Protein 2GH0 (pdb70)

GO terms:
  GO:0005886 plasma membrane (C, IDA)
  GO:0016167 glial cell-derived neurotrophic factor receptor activity (F, IDA)
  GO:0035860 glial cell-derived neurotrophic factor receptor signaling pathway (P, IDA)
  GO:0005102 signaling receptor binding (F, TAS)
  GO:0019898 extrinsic component of membrane (C, TAS)
  GO:0007165 signal transduction (P, TAS)
  GO:0007399 nervous system development (P, TAS)
  GO:0007422 peripheral nervous system development (P, TAS)
  GO:0005886 plasma membrane (C, TAS)
  GO:0005515 protein binding (F, IPI)

InterPro domains:
  IPR003438 Glial cell line-derived neurotrophic factor receptor [PR01316] (101-121)
  IPR003438 Glial cell line-derived neurotrophic factor receptor [PR01316] (190-207)
  IPR003438 Glial cell line-derived neurotrophic factor receptor [PR01316] (227-239)
  IPR003438 Glial cell line-derived neurotrophic factor receptor [PR01316] (260-268)
  IPR003438 Glial cell line-derived neurotrophic factor receptor [PR01316] (288-305)
  IPR003438 Glial cell line-derived neurotrophic factor receptor [PR01316] (316-329)
  IPR003438 Glial cell line-derived neurotrophic factor receptor [PTHR10269] (35-352)
  IPR003505 Glial cell line-derived neurotrophic factor receptor, alpha 3 [PR01319] (9-21)
  IPR003505 Glial cell line-derived neurotrophic factor receptor, alpha 3 [PR01319] (41-51)
  IPR003505 Glial cell line-derived neurotrophic factor receptor, alpha 3 [PR01319] (145-167)
  IPR003505 Glial cell line-derived neurotrophic factor receptor, alpha 3 [PR01319] (207-214)
  IPR003505 Glial cell line-derived neurotrophic factor receptor, alpha 3 [PR01319] (348-360)
  IPR016017 GDNF/GAS1 [PF02351] (44-123)
  IPR016017 GDNF/GAS1 [PF02351] (162-239)
  IPR016017 GDNF/GAS1 [PF02351] (248-340)
  IPR016017 GDNF/GAS1 [SM00907] (44-125)
  IPR016017 GDNF/GAS1 [SM00907] (162-239)
  IPR016017 GDNF/GAS1 [SM00907] (248-340)
  IPR037193 GDNF receptor alpha [SSF110035] (246-347)

Foldseek 3Di:
DQAKWKDKDWAQPVVLPDPQAARHTWIAIWIGHDQVVQFDPQLVVVVVCVVVVNDDADPDDRDHSFFGKGAPDFAKTWDQGPVRHIDIDGRRHGDTIDRD/DAKWKDKDWDQPCVLPDPFAARDTWIAIWIAHFQPDPQDPVLVVVVVCVVVVVDDADPDDGDHSFFGKGADFFAKTWDQGPVRRIDIDGRRHGDTIDRD/DDAQLVVLVVVLCVDPFSVVLLVLLCVQLDDLDHPQLSNLVSLLVNLVRPDVLSVCSNQLADDDQPRLVSLVCNQCSSNCVRNPDPDAAQQVVLVVVLVVDPQSVVLVVQLCQFQAAPDPQQQTNPHLSSNVSSLSNNRSPSQHKGADGSRDRFIWGRHDNVVVPPCSVVRVVSGCSRGPRSNNVVSSVVSNVVSVVVVD/DFQLVVLVVVLCVDVVSVVLLVLLCVQLDDPPHDQLSSLVSLLVNLVPDDVVSVCSNQLADDDQPCLVSLVSNQCSSNCVRHPDPAAAQQVVLVVQQCVDVQSVVLVVQLCQFQAAPDLQQDTNHDLVSNVSSLSNNRSPSFHKGAPGSRDRQIFGRHDNPPVPVNNVVRVVSRCSRHVRSNNVVSSVVVNVVSVVVVD

Nearest PDB structures (foldseek):
  2gh0-assembly1_B  TM=9.978E-01  e=4.713E-30  Homo sapiens
  6q2s-assembly1_D  TM=9.880E-01  e=4.758E-28  Homo sapiens
  2v5e-assembly1_A-2  TM=9.492E-01  e=1.294E-15  Rattus norvegicus
  8os6-assembly1_Q  TM=9.308E-01  e=5.566E-16  Danio rerio
  6q2n-assembly1_D  TM=9.233E-01  e=2.750E-13  Homo sapiens

Radius of gyration: 42.85 Å; Cα contacts (8 Å, |Δi|>4): 1192; chains: 4; bounding box: 108×86×91 Å

B-factor: mean 37.49, std 6.82, range [20.0, 66.26]

Solvent-accessible surface area: 29081 Å² total; per-residue (Å²): 109,74,23,32,118,58,25,66,40,57,0,55,1,153,13,1,60,46,77,73,177,1,69,2,61,3,34,0,25,3,2,1,7,32,1,143,230,54,61,19,63,0,1,91,4,2,29,34,0,36,74,61,69,27,25,196,115,20,81,56,57,166,8,60,22,42,13,12,9,18,10,72,143,82,64,14,0,2,0,2,11,71,96,9,56,10,76,38,31,96,175,0,0,0,35,19,36,13,54,86,85,17,31,133,69,32,60,39,55,0,60,1,144,11,1,59,44,70,84,169,2,89,2,67,10,30,0,24,0,3,2,7,44,7,159,230,102,64,31,64,0,2,94,2,2,32,36,0,68,70,69,61,22,16,193,98,19,73,51,56,179,11,64,20,36,40,10,8,18,10,67,150,67,68,15,4,4,0,2,9,71,99,9,56,8,68,40,37,96,126,2,2,0,54,19,36,19,68,76,205,57,38,36,2,16,79,6,0,18,66,1,2,112,48,96,109,0,3,157,28,5,25,36,1,0,92,17,5,14,38,132,154,30,113,85,131,61,0,21,103,48,0,14,34,0,26,96,120,7,32,72,102,50,4,12,2,5,4,0,0,15,34,64,104,141,49,150,47,1,0,56,20,5,72,13,3,1,8,12,147,9,1,32,43,141,118,51,40,26,0,22,84,9,47,151,104,0,72,84,66,114,63,4,113,61,50,3,78,43,0,77,71,38,0,88,35,121,57,154,139,6,76,9,39,64,113,76,62,118,0,2,106,6,3,7,11,0,1,4,9,26,0,3,1,13,7,82,19,42,66,70,65,55,9,18,8,28,18,52,17,216,79,13,58,169,94,68,145,77,0,91,139,8,43,19,39,3,42,160,4,41,0,2,71,66,1,7,30,29,60,14,126,92,4,45,117,108,70,125,112,36,37,1,19,83,13,0,23,72,0,3,110,59,58,111,2,4,138,27,7,36,38,2,0,84,18,5,5,27,129,145,38,104,112,125,60,0,26,116,51,0,14,33,1,29,105,124,7,39,71,101,45,4,12,0,4,4,0,0,18,36,64,114,136,49,139,42,0,0,52,20,4,66,15,3,1,9,9,142,9,3,32,40,134,124,45,36,29,0,25,69,8,48,132,67,0,91,76,68,92,67,3,114,57,45,2,80,58,1,74,65,43,0,90,38,119,57,159,149,4,67,9,45,51,83,70,67,104,0,5,149,9,3,10,12,0,2,5,9,43,0,5,1,12,8,94,20,38,76,68,62,64,8,32,16,29,20,43,12,206,85,13,55,165,96,70,144,65,0,88,141,12,58,16,43,6,64,153,2,46,0,1,81,56,1,5,35,22,49,11,118,94,5,44,118,113,78,125

Organism: Homo sapiens (NCBI:txid9606)

Structure (mmCIF, N/CA/C/O backbone):
data_2GH0
#
_entry.id   2GH0
#
_cell.length_a   73.678
_cell.length_b   41.460
_cell.length_c   119.863
_cell.angle_alpha   90.00
_cell.angle_beta   103.56
_cell.angle_gamma   90.00
#
_symmetry.space_group_name_H-M   'P 1 21 1'
#
loop_
_entity.id
_entity.type
_entity.pdbx_description
1 polymer artemin
2 polymer 'GDNF family receptor alpha-3'
3 branched alpha-D-mannopyranose-(1-3)-[alpha-D-mannopyranose-(1-6)]beta-D-mannopyranose-(1-4)-2-acetamido-2-deoxy-beta-D-glucopyranose-(1-4)-2-acetamido-2-deoxy-beta-D-glucopyranose
4 non-polymer 2-acetamido-2-deoxy-beta-D-glucopyranose
5 water water
#
loop_
_atom_site.group_PDB
_atom_site.id
_atom_site.type_symbol
_atom_site.label_atom_id
_atom_site.label_alt_id
_atom_site.label_comp_id
_atom_site.label_asym_id
_atom_site.label_entity_id
_atom_site.label_seq_id
_atom_site.pdbx_PDB_ins_code
_atom_site.Cartn_x
_atom_site.Cartn_y
_atom_site.Cartn_z
_atom_site.occupancy
_atom_site.B_iso_or_equiv
_atom_site.auth_seq_id
_atom_site.auth_comp_id
_atom_site.auth_asym_id
_atom_site.auth_atom_id
_atom_site.pdbx_PDB_model_num
ATOM 1 N N . ASP A 1 1 ? 17.446 -17.750 -40.965 1.00 45.94 120 ASP C N 1
ATOM 2 C CA . ASP A 1 1 ? 17.110 -17.928 -39.512 1.00 45.71 120 ASP C CA 1
ATOM 3 C C . ASP A 1 1 ? 15.965 -17.003 -39.118 1.00 44.71 120 ASP C C 1
ATOM 4 O O . ASP A 1 1 ? 16.166 -15.798 -38.930 1.00 44.35 120 ASP C O 1
ATOM 9 N N . PRO A 1 2 ? 14.755 -17.560 -39.009 1.00 44.03 121 PRO C N 1
ATOM 10 C CA . PRO A 1 2 ? 13.552 -16.838 -38.601 1.00 42.63 121 PRO C CA 1
ATOM 11 C C . PRO A 1 2 ? 13.450 -16.539 -37.086 1.00 41.56 121 PRO C C 1
ATOM 12 O O . PRO A 1 2 ? 12.493 -15.892 -36.662 1.00 40.95 121 PRO C O 1
ATOM 16 N N . GLY A 1 3 ? 14.391 -17.053 -36.290 1.00 40.06 122 GLY C N 1
ATOM 17 C CA . GLY A 1 3 ? 14.434 -16.767 -34.859 1.00 38.07 122 GLY C CA 1
ATOM 18 C C . GLY A 1 3 ? 14.932 -15.358 -34.608 1.00 37.07 122 GLY C C 1
ATOM 19 O O . GLY A 1 3 ? 15.732 -14.818 -35.390 1.00 35.84 122 GLY C O 1
ATOM 20 N N . CYS A 1 4 ? 14.482 -14.765 -33.508 1.00 35.97 123 CYS C N 1
ATOM 21 C CA . CYS A 1 4 ? 14.850 -13.384 -33.179 1.00 34.72 123 CYS C CA 1
ATOM 22 C C . CYS A 1 4 ? 16.342 -13.167 -33.296 1.00 34.11 123 CYS C C 1
ATOM 23 O O . CYS A 1 4 ? 17.130 -13.893 -32.698 1.00 32.97 123 CYS C O 1
ATOM 26 N N . ARG A 1 5 ? 16.743 -12.210 -34.131 1.00 34.12 124 ARG C N 1
ATOM 27 C CA . ARG A 1 5 ? 18.159 -11.845 -34.260 1.00 34.78 124 ARG C CA 1
ATOM 28 C C . ARG A 1 5 ? 18.326 -10.463 -34.893 1.00 33.55 124 ARG C C 1
ATOM 29 O O . ARG A 1 5 ? 17.364 -9.849 -35.404 1.00 31.62 124 ARG C O 1
ATOM 37 N N . LEU A 1 6 ? 19.559 -9.977 -34.799 1.00 32.74 125 LEU C N 1
ATOM 38 C CA . LEU A 1 6 ? 19.985 -8.733 -35.398 1.00 32.64 125 LEU C CA 1
ATOM 39 C C . LEU A 1 6 ? 20.128 -8.880 -36.901 1.00 33.02 125 LEU C C 1
ATOM 40 O O . LEU A 1 6 ? 20.835 -9.803 -37.399 1.00 33.04 125 LEU C O 1
ATOM 45 N N . ARG A 1 7 ? 19.484 -7.954 -37.622 1.00 32.07 126 ARG C N 1
ATOM 46 C CA . ARG A 1 7 ? 19.485 -7.943 -39.073 1.00 30.96 126 ARG C CA 1
ATOM 47 C C . ARG A 1 7 ? 20.074 -6.611 -39.496 1.00 32.03 126 ARG C C 1
ATOM 48 O O . ARG A 1 7 ? 20.010 -5.629 -38.725 1.00 31.05 126 ARG C O 1
ATOM 56 N N . SER A 1 8 ? 20.634 -6.583 -40.712 1.00 32.69 127 SER C N 1
ATOM 57 C CA . SER A 1 8 ? 21.338 -5.412 -41.223 1.00 34.52 127 SER C CA 1
ATOM 58 C C . SER A 1 8 ? 20.907 -5.167 -42.654 1.00 34.16 127 SER C C 1
ATOM 59 O O . SER A 1 8 ? 20.762 -6.104 -43.423 1.00 34.62 127 SER C O 1
ATOM 62 N N . GLN A 1 9 ? 20.640 -3.909 -42.980 1.00 33.71 128 GLN C N 1
ATOM 63 C CA . GLN A 1 9 ? 20.347 -3.504 -44.348 1.00 34.62 128 GLN C CA 1
ATOM 64 C C . GLN A 1 9 ? 20.898 -2.116 -44.655 1.00 33.67 128 GLN C C 1
ATOM 65 O O . GLN A 1 9 ? 20.872 -1.248 -43.836 1.00 33.92 128 GLN C O 1
ATOM 71 N N . LEU A 1 10 ? 21.388 -1.951 -45.866 1.00 33.91 129 LEU C N 1
ATOM 72 C CA . LEU A 1 10 ? 21.877 -0.662 -46.377 1.00 33.94 129 LEU C CA 1
ATOM 73 C C . LEU A 1 10 ? 20.639 0.088 -46.883 1.00 34.25 129 LEU C C 1
ATOM 74 O O . LEU A 1 10 ? 19.904 -0.423 -47.757 1.00 33.25 129 LEU C O 1
ATOM 79 N N . VAL A 1 11 ? 20.393 1.263 -46.326 1.00 32.92 130 VAL C N 1
ATOM 80 C CA . VAL A 1 11 ? 19.198 2.044 -46.673 1.00 33.63 130 VAL C CA 1
ATOM 81 C C . VAL A 1 11 ? 19.566 3.518 -46.971 1.00 33.90 130 VAL C C 1
ATOM 82 O O . VAL A 1 11 ? 20.568 4.020 -46.436 1.00 34.12 130 VAL C O 1
ATOM 86 N N . PRO A 1 12 ? 18.759 4.203 -47.795 1.00 33.90 131 PRO C N 1
ATOM 87 C CA . PRO A 1 12 ? 18.965 5.620 -48.048 1.00 33.86 131 PRO C CA 1
ATOM 88 C C . PRO A 1 12 ? 18.726 6.381 -46.748 1.00 33.85 131 PRO C C 1
ATOM 89 O O . PRO A 1 12 ? 17.730 6.112 -46.071 1.00 32.72 131 PRO C O 1
ATOM 93 N N . VAL A 1 13 ? 19.625 7.298 -46.374 1.00 33.03 132 VAL C N 1
ATOM 94 C CA . VAL A 1 13 ? 19.383 8.184 -45.204 1.00 32.17 132 VAL C CA 1
ATOM 95 C C . VAL A 1 13 ? 18.016 8.884 -45.361 1.00 32.57 132 VAL C C 1
ATOM 96 O O . VAL A 1 13 ? 17.303 9.127 -44.371 1.00 31.43 132 VAL C O 1
ATOM 100 N N . ARG A 1 14 ? 17.644 9.172 -46.610 1.00 33.66 133 ARG C N 1
ATOM 101 C CA . ARG A 1 14 ? 16.366 9.802 -46.947 1.00 35.73 133 ARG C CA 1
ATOM 102 C C . ARG A 1 14 ? 15.116 9.015 -46.519 1.00 35.40 133 ARG C C 1
ATOM 103 O O . ARG A 1 14 ? 14.030 9.584 -46.477 1.00 36.11 133 ARG C O 1
ATOM 111 N N . ALA A 1 15 ? 15.254 7.730 -46.202 1.00 34.84 134 ALA C N 1
ATOM 112 C CA . ALA A 1 15 ? 14.077 6.928 -45.893 1.00 34.12 134 ALA C CA 1
ATOM 113 C C . ALA A 1 15 ? 13.940 6.806 -44.385 1.00 34.44 134 ALA C C 1
ATOM 114 O O . ALA A 1 15 ? 12.996 6.209 -43.895 1.00 34.44 134 ALA C O 1
ATOM 116 N N . LEU A 1 16 ? 14.908 7.360 -43.646 1.00 34.89 135 LEU C N 1
ATOM 117 C CA . LEU A 1 16 ? 14.930 7.235 -42.168 1.00 35.08 135 LEU C CA 1
ATOM 118 C C . LEU A 1 16 ? 14.018 8.220 -41.429 1.00 36.32 135 LEU C C 1
ATOM 119 O O . LEU A 1 16 ? 13.883 8.131 -40.214 1.00 36.29 135 LEU C O 1
ATOM 124 N N . GLY A 1 17 ? 13.418 9.157 -42.166 1.00 37.10 136 GLY C N 1
ATOM 125 C CA . GLY A 1 17 ? 12.526 10.176 -41.607 1.00 39.01 136 GLY C CA 1
ATOM 126 C C . GLY A 1 17 ? 13.158 11.154 -40.635 1.00 39.90 136 GLY C C 1
ATOM 127 O O . GLY A 1 17 ? 12.536 11.554 -39.647 1.00 40.11 136 GLY C O 1
ATOM 128 N N . LEU A 1 18 ? 14.384 11.566 -40.936 1.00 41.24 137 LEU C N 1
ATOM 129 C CA . LEU A 1 18 ? 15.186 12.382 -40.021 1.00 42.37 137 LEU C CA 1
ATOM 130 C C . LEU A 1 18 ? 15.102 13.889 -40.198 1.00 42.71 137 LEU C C 1
ATOM 131 O O . LEU A 1 18 ? 15.595 14.634 -39.344 1.00 44.52 137 LEU C O 1
ATOM 136 N N . GLY A 1 19 ? 14.559 14.383 -41.295 1.00 42.17 138 GLY C N 1
ATOM 137 C CA . GLY A 1 19 ? 14.671 15.854 -41.485 1.00 42.70 138 GLY C CA 1
ATOM 138 C C . GLY A 1 19 ? 16.038 16.440 -41.869 1.00 41.76 138 GLY C C 1
ATOM 139 O O . GLY A 1 19 ? 16.067 17.485 -42.542 1.00 42.75 138 GLY C O 1
ATOM 140 N N . HIS A 1 20 ? 17.165 15.835 -41.443 1.00 40.77 139 HIS C N 1
ATOM 141 C CA . HIS A 1 20 ? 18.463 16.091 -42.141 1.00 39.89 139 HIS C CA 1
ATOM 142 C C . HIS A 1 20 ? 18.333 15.432 -43.497 1.00 38.28 139 HIS C C 1
ATOM 143 O O . HIS A 1 20 ? 17.854 14.297 -43.605 1.00 39.18 139 HIS C O 1
ATOM 150 N N . ARG A 1 21 ? 18.755 16.150 -44.519 1.00 35.78 140 ARG C N 1
ATOM 151 C CA . ARG A 1 21 ? 18.748 15.666 -45.880 1.00 33.63 140 ARG C CA 1
ATOM 152 C C . ARG A 1 21 ? 20.168 15.192 -46.190 1.00 31.53 140 ARG C C 1
ATOM 153 O O . ARG A 1 21 ? 21.128 15.901 -45.903 1.00 29.28 140 ARG C O 1
ATOM 161 N N . SER A 1 22 ? 20.267 13.999 -46.775 1.00 29.97 141 SER C N 1
ATOM 162 C CA . SER A 1 22 ? 21.546 13.407 -47.161 1.00 29.98 141 SER C CA 1
ATOM 163 C C . SER A 1 22 ? 21.390 12.583 -48.433 1.00 29.63 141 SER C C 1
ATOM 164 O O . SER A 1 22 ? 20.301 12.079 -48.708 1.00 30.09 141 SER C O 1
ATOM 167 N N . ASP A 1 23 ? 22.457 12.465 -49.214 1.00 29.22 142 ASP C N 1
ATOM 168 C CA . ASP A 1 23 ? 22.443 11.598 -50.393 1.00 30.08 142 ASP C CA 1
ATOM 169 C C . ASP A 1 23 ? 23.075 10.242 -50.086 1.00 30.59 142 ASP C C 1
ATOM 170 O O . ASP A 1 23 ? 23.079 9.339 -50.948 1.00 30.03 142 ASP C O 1
ATOM 175 N N . GLU A 1 24 ? 23.543 10.076 -48.847 1.00 29.03 143 GLU C N 1
ATOM 176 C CA . GLU A 1 24 ? 24.209 8.845 -48.442 1.00 29.26 143 GLU C CA 1
ATOM 177 C C . GLU A 1 24 ? 23.286 7.649 -48.152 1.00 29.47 143 GLU C C 1
ATOM 178 O O . GLU A 1 24 ? 22.058 7.801 -47.932 1.00 29.05 143 GLU C O 1
ATOM 184 N N . LEU A 1 25 ? 23.897 6.461 -48.161 1.00 28.85 144 LEU C N 1
ATOM 185 C CA . LEU A 1 25 ? 23.267 5.243 -47.660 1.00 29.23 144 LEU C CA 1
ATOM 186 C C . LEU A 1 25 ? 23.957 4.900 -46.394 1.00 29.72 144 LEU C C 1
ATOM 187 O O . LEU A 1 25 ? 25.158 5.235 -46.242 1.00 29.11 144 LEU C O 1
ATOM 192 N N . VAL A 1 26 ? 23.209 4.318 -45.448 1.00 28.46 145 VAL C N 1
ATOM 193 C CA . VAL A 1 26 ? 23.799 3.886 -44.178 1.00 30.66 145 VAL C CA 1
ATOM 194 C C . VAL A 1 26 ? 23.401 2.461 -43.916 1.00 31.31 145 VAL C C 1
ATOM 195 O O . VAL A 1 26 ? 22.341 2.056 -44.364 1.00 32.89 145 VAL C O 1
ATOM 199 N N . ARG A 1 27 ? 24.216 1.731 -43.160 1.00 32.58 146 ARG C N 1
ATOM 200 C CA . ARG A 1 27 ? 23.781 0.427 -42.672 1.00 34.08 146 ARG C CA 1
ATOM 201 C C . ARG A 1 27 ? 22.839 0.699 -41.505 1.00 34.00 146 ARG C C 1
ATOM 202 O O . ARG A 1 27 ? 23.198 1.417 -40.579 1.00 34.53 146 ARG C O 1
ATOM 210 N N . PHE A 1 28 ? 21.628 0.174 -41.576 1.00 33.10 147 PHE C N 1
ATOM 211 C CA . PHE A 1 28 ? 20.702 0.290 -40.462 1.00 33.21 147 PHE C CA 1
ATOM 212 C C . PHE A 1 28 ? 20.436 -1.172 -39.978 1.00 33.21 147 PHE C C 1
ATOM 213 O O . PHE A 1 28 ? 20.188 -2.022 -40.794 1.00 32.38 147 PHE C O 1
ATOM 221 N N . ARG A 1 29 ? 20.509 -1.402 -38.664 1.00 32.69 148 ARG C N 1
ATOM 222 C CA . ARG A 1 29 ? 20.365 -2.703 -38.049 1.00 33.59 148 ARG C CA 1
ATOM 223 C C . ARG A 1 29 ? 19.133 -2.651 -37.119 1.00 33.53 148 ARG C C 1
ATOM 224 O O 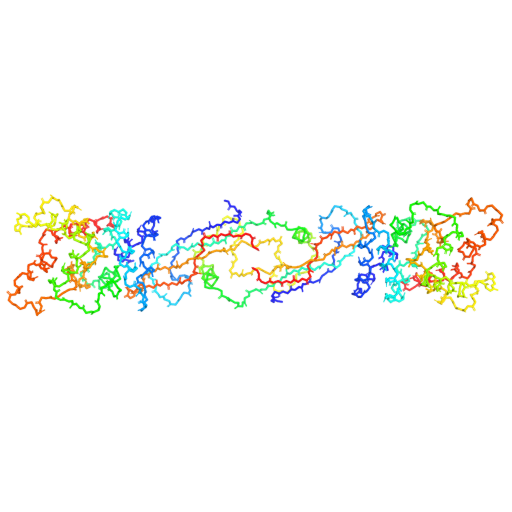. ARG A 1 29 ? 18.857 -1.632 -36.499 1.00 35.11 148 ARG C O 1
ATOM 232 N N . PHE A 1 30 ? 18.403 -3.754 -37.076 1.00 33.49 149 PHE C N 1
ATOM 233 C CA . PHE A 1 30 ? 17.117 -3.831 -36.371 1.00 33.06 149 PHE C CA 1
ATOM 234 C C . PHE A 1 30 ? 16.938 -5.286 -35.920 1.00 32.02 149 PHE C C 1
ATOM 235 O O . PHE A 1 30 ? 17.697 -6.143 -36.334 1.00 32.77 149 PHE C O 1
ATOM 243 N N . CYS A 1 31 ? 15.940 -5.553 -35.077 1.00 31.61 150 CYS C N 1
ATOM 244 C CA . CYS A 1 31 ? 15.726 -6.868 -34.530 1.00 31.89 150 CYS C CA 1
ATOM 245 C C . CYS A 1 31 ? 14.440 -7.413 -35.118 1.00 30.97 150 CYS C C 1
ATOM 246 O O . CYS A 1 31 ? 13.442 -6.672 -35.196 1.00 30.86 150 CYS C O 1
ATOM 249 N N . SER A 1 32 ? 14.442 -8.691 -35.497 1.00 31.27 151 SER C N 1
ATOM 250 C CA . SER A 1 32 ? 13.196 -9.348 -35.904 1.00 31.46 151 SER C CA 1
ATOM 251 C C . SER A 1 32 ? 13.263 -10.886 -35.878 1.00 32.13 151 SER C C 1
ATOM 252 O O . SER A 1 32 ? 14.339 -11.494 -36.041 1.00 31.83 151 SER C O 1
ATOM 255 N N . GLY A 1 33 ? 12.117 -11.505 -35.658 1.00 31.87 152 GLY C N 1
ATOM 256 C CA . GLY A 1 33 ? 1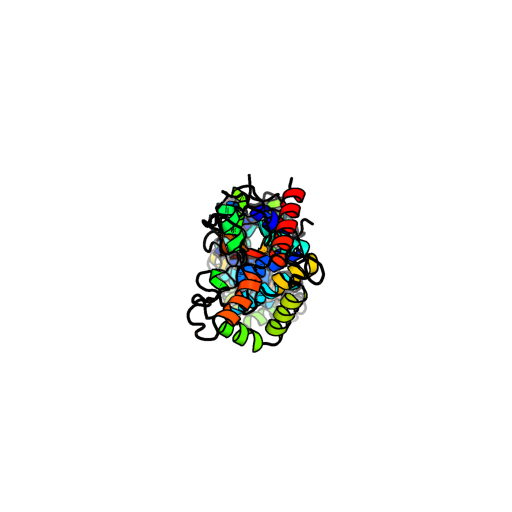2.085 -12.927 -35.688 1.00 30.50 152 GLY C CA 1
ATOM 257 C C . GLY A 1 33 ? 11.315 -13.473 -34.517 1.00 30.98 152 GLY C C 1
ATOM 258 O O . GLY A 1 33 ? 10.890 -12.735 -33.623 1.00 31.18 152 GLY C O 1
ATOM 259 N N . SER A 1 34 ? 11.145 -14.803 -34.549 1.00 30.09 153 SER C N 1
ATOM 260 C CA . SER A 1 34 ? 10.356 -15.573 -33.591 1.00 31.36 153 SER C CA 1
ATOM 261 C C . SER A 1 34 ? 11.001 -15.685 -32.197 1.00 30.84 153 SER C C 1
ATOM 262 O O . SER A 1 34 ? 12.235 -15.777 -32.098 1.00 29.85 153 SER C O 1
ATOM 265 N N . CYS A 1 35 ? 10.157 -15.630 -31.153 1.00 30.22 154 CYS C N 1
ATOM 266 C CA . CYS A 1 35 ? 10.517 -15.810 -29.745 1.00 32.27 154 CYS C CA 1
ATOM 267 C C . CYS A 1 35 ? 9.734 -16.946 -29.082 1.00 32.65 154 CYS C C 1
ATOM 268 O O . CYS A 1 35 ? 9.380 -16.893 -27.890 1.00 31.23 154 CYS C O 1
ATOM 271 N N . ARG A 1 36 ? 9.434 -17.984 -29.851 1.00 34.67 155 ARG C N 1
ATOM 272 C CA . ARG A 1 36 ? 8.490 -18.990 -29.370 1.00 37.26 155 ARG C CA 1
ATOM 273 C C . ARG A 1 36 ? 9.179 -19.841 -28.303 1.00 36.67 155 ARG C C 1
ATOM 274 O O . ARG A 1 36 ? 8.531 -20.431 -27.471 1.00 37.49 155 ARG C O 1
ATOM 282 N N . ARG A 1 37 ? 10.513 -19.864 -28.315 1.00 37.50 156 ARG C N 1
ATOM 283 C CA . ARG A 1 37 ? 11.289 -20.544 -27.268 1.00 38.29 156 ARG C CA 1
ATOM 284 C C . ARG A 1 37 ? 11.018 -19.962 -25.879 1.00 37.04 156 ARG C C 1
ATOM 285 O O . ARG A 1 37 ? 10.951 -20.683 -24.891 1.00 37.49 156 ARG C O 1
ATOM 293 N N . ALA A 1 38 ? 10.811 -18.654 -25.821 1.00 36.49 157 ALA C N 1
ATOM 294 C CA . ALA A 1 38 ? 10.700 -17.942 -24.544 1.00 35.51 157 ALA C CA 1
ATOM 295 C C . ALA A 1 38 ? 9.249 -17.791 -24.121 1.00 34.18 157 ALA C C 1
ATOM 296 O O . ALA A 1 38 ? 8.951 -17.008 -23.225 1.00 33.20 157 ALA C O 1
ATOM 298 N N . ARG A 1 39 ? 8.340 -18.537 -24.742 1.00 32.63 158 ARG C N 1
ATOM 299 C CA . ARG A 1 39 ? 6.924 -18.506 -24.283 1.00 33.14 158 ARG C CA 1
ATOM 300 C C . ARG A 1 39 ? 6.680 -19.047 -22.897 1.00 32.50 158 ARG C C 1
ATOM 301 O O . ARG A 1 39 ? 7.178 -20.114 -22.545 1.00 32.77 158 ARG C O 1
ATOM 309 N N . SER A 1 40 ? 5.880 -18.298 -22.135 1.00 32.49 159 SER C N 1
ATOM 310 C CA . SER A 1 40 ? 5.388 -18.727 -20.823 1.00 33.14 159 SER C CA 1
ATOM 311 C C . SER A 1 40 ? 4.151 -19.646 -20.911 1.00 32.43 159 SER C C 1
ATOM 312 O O . SER A 1 40 ? 3.508 -19.780 -21.989 1.00 31.92 159 SER C O 1
ATOM 315 N N . PRO A 1 41 ? 3.783 -20.305 -19.779 1.00 32.80 160 PRO C N 1
ATOM 316 C CA . PRO A 1 41 ? 2.452 -20.946 -19.709 1.00 32.27 160 PRO C CA 1
ATOM 317 C C . PRO A 1 41 ? 1.303 -20.005 -20.130 1.00 31.45 160 PRO C C 1
ATOM 318 O O . PRO A 1 41 ? 0.451 -20.418 -20.903 1.00 32.36 160 PRO C O 1
ATOM 322 N N . HIS A 1 42 ? 1.340 -18.726 -19.751 1.00 31.16 161 HIS C N 1
ATOM 323 C CA . HIS A 1 42 ? 0.305 -17.769 -20.235 1.00 30.40 161 HIS C CA 1
ATOM 324 C C . HIS A 1 42 ? 0.300 -17.652 -21.764 1.00 30.51 161 HIS C C 1
ATOM 325 O O . HIS A 1 42 ? -0.750 -17.675 -22.438 1.00 28.77 161 HIS C O 1
ATOM 332 N N . ASP A 1 43 ? 1.496 -17.479 -22.316 1.00 30.06 162 ASP C N 1
ATOM 333 C CA . ASP A 1 43 ? 1.716 -17.356 -23.756 1.00 29.54 162 ASP C CA 1
ATOM 334 C C . ASP A 1 43 ? 1.204 -18.566 -24.511 1.00 30.06 162 ASP C C 1
ATOM 335 O O . ASP A 1 43 ? 0.544 -18.441 -25.572 1.00 28.49 162 ASP C O 1
ATOM 340 N N . LEU A 1 44 ? 1.553 -19.740 -24.007 1.00 28.85 163 LEU C N 1
ATOM 341 C CA . LEU A 1 44 ? 1.117 -20.987 -24.633 1.00 28.89 163 LEU C CA 1
ATOM 342 C C . LEU A 1 44 ? -0.414 -21.114 -24.646 1.00 29.58 163 LEU C C 1
ATOM 343 O O . LEU A 1 44 ? -0.995 -21.571 -25.637 1.00 28.78 163 LEU C O 1
ATOM 348 N N . SER A 1 45 ? -1.076 -20.723 -23.561 1.00 29.01 164 SER C N 1
ATOM 349 C CA . SER A 1 45 ? -2.545 -20.813 -23.501 1.00 30.40 164 SER C CA 1
ATOM 350 C C . SER A 1 45 ? -3.146 -19.733 -24.385 1.00 30.32 164 SER C C 1
ATOM 351 O O . SER A 1 45 ? -4.157 -19.932 -24.999 1.00 29.66 164 SER C O 1
ATOM 354 N N . LEU A 1 46 ? -2.511 -18.557 -24.430 1.00 29.35 165 LEU C N 1
ATOM 355 C CA . LEU A 1 46 ? -2.992 -17.500 -25.308 1.00 29.98 165 LEU C CA 1
ATOM 356 C C . LEU A 1 46 ? -2.831 -17.908 -26.786 1.00 29.71 165 LEU C C 1
ATOM 357 O O . LEU A 1 46 ? -3.792 -17.791 -27.562 1.00 30.09 165 LEU C O 1
ATOM 362 N N . ALA A 1 47 ? -1.676 -18.464 -27.177 1.00 28.91 166 ALA C N 1
ATOM 363 C CA . ALA A 1 47 ? -1.528 -19.070 -28.527 1.00 28.33 166 ALA C CA 1
ATOM 364 C C . ALA A 1 47 ? -2.601 -20.140 -28.828 1.00 28.88 166 ALA C C 1
ATOM 365 O O . ALA A 1 47 ? -3.166 -20.209 -29.957 1.00 27.31 166 ALA C O 1
ATOM 367 N N . SER A 1 48 ? -2.876 -20.994 -27.855 1.00 27.76 167 SER C N 1
ATOM 368 C CA . SER A 1 48 ? -3.965 -22.014 -28.049 1.00 28.00 167 SER C CA 1
ATOM 369 C C . SER A 1 48 ? -5.338 -21.382 -28.298 1.00 27.14 167 SER C C 1
ATOM 370 O O . SER A 1 48 ? -6.122 -21.818 -29.220 1.00 27.28 167 SER C O 1
ATOM 373 N N . LEU A 1 49 ? -5.680 -20.376 -27.501 1.00 25.78 168 LEU C N 1
ATOM 374 C CA . LEU A 1 49 ? -6.975 -19.695 -27.641 1.00 27.29 168 LEU C CA 1
ATOM 375 C C . LEU A 1 49 ? -7.152 -19.032 -29.006 1.00 26.68 168 LEU C C 1
ATOM 376 O O . LEU A 1 49 ? -8.218 -19.137 -29.625 1.00 28.16 168 LEU C O 1
ATOM 381 N N . LEU A 1 50 ? -6.110 -18.373 -29.457 1.00 27.87 169 LEU C N 1
ATOM 382 C CA . LEU A 1 50 ? -6.058 -17.766 -30.801 1.00 28.69 169 LEU C CA 1
ATOM 383 C C . LEU A 1 50 ? -6.126 -18.782 -31.894 1.00 28.84 169 LEU C C 1
ATOM 384 O O . LEU A 1 50 ? -6.931 -18.662 -32.856 1.00 29.99 169 LEU C O 1
ATOM 389 N N . GLY A 1 51 ? -5.352 -19.855 -31.747 1.00 29.69 170 GLY C N 1
ATOM 390 C CA . GLY A 1 51 ? -5.407 -20.947 -32.753 1.00 28.60 170 GLY C CA 1
ATOM 391 C C . GLY A 1 51 ? -6.775 -21.586 -32.816 1.00 29.67 170 GLY C C 1
ATOM 392 O O . GLY A 1 51 ? -7.254 -22.060 -33.901 1.00 26.65 170 GLY C O 1
ATOM 393 N N . ALA A 1 52 ? -7.409 -21.641 -31.648 1.00 28.89 171 ALA C N 1
ATOM 394 C CA . ALA A 1 52 ? -8.750 -22.211 -31.512 1.00 30.23 171 ALA C CA 1
ATOM 395 C C . ALA A 1 52 ? -9.968 -21.303 -31.928 1.00 28.94 171 ALA C C 1
ATOM 396 O O . ALA A 1 52 ? -11.128 -21.763 -31.756 1.00 30.59 171 ALA C O 1
ATOM 398 N N . GLY A 1 53 ? -9.748 -20.028 -32.331 1.00 30.24 172 GLY C N 1
ATOM 399 C CA . GLY A 1 53 ? -10.868 -19.136 -32.666 1.00 27.61 172 GLY C CA 1
ATOM 400 C C . GLY A 1 53 ? -11.622 -18.647 -31.419 1.00 28.71 172 GLY C C 1
ATOM 401 O O . GLY A 1 53 ? -12.735 -18.143 -31.566 1.00 25.45 172 GLY C O 1
ATOM 402 N N . ALA A 1 54 ? -11.019 -18.782 -30.189 1.00 26.82 173 ALA C N 1
ATOM 403 C CA . ALA A 1 54 ? -11.798 -18.659 -28.939 1.00 28.99 173 ALA C CA 1
ATOM 404 C C . ALA A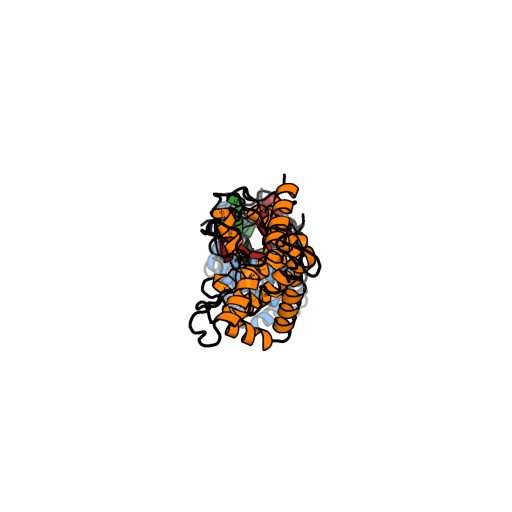 1 54 ? -12.042 -17.226 -28.463 1.00 29.26 173 ALA C C 1
ATOM 405 O O . ALA A 1 54 ? -12.900 -16.966 -27.607 1.00 29.61 173 ALA C O 1
ATOM 407 N N . LEU A 1 55 ? -11.247 -16.296 -28.963 1.00 29.65 174 LEU C N 1
ATOM 408 C CA . LEU A 1 55 ? -11.287 -14.913 -28.470 1.00 30.35 174 LEU C CA 1
ATOM 409 C C . LEU A 1 55 ? -11.931 -13.964 -29.478 1.00 30.89 174 LEU C C 1
ATOM 410 O O . LEU A 1 55 ? -11.589 -13.984 -30.660 1.00 30.41 174 LEU C O 1
ATOM 415 N N . ARG A 1 56 ? -12.864 -13.150 -28.997 1.00 31.18 175 ARG C N 1
ATOM 416 C CA . ARG A 1 56 ? -13.356 -11.991 -29.730 1.00 33.69 175 ARG C CA 1
ATOM 417 C C . ARG A 1 56 ? -12.182 -11.011 -29.894 1.00 33.27 175 ARG C C 1
ATOM 418 O O . ARG A 1 56 ? -11.409 -10.820 -28.955 1.00 32.89 175 ARG C O 1
ATOM 426 N N . PRO A 1 57 ? -12.042 -10.392 -31.073 1.00 33.48 176 PRO C N 1
ATOM 427 C CA . PRO A 1 57 ? -10.960 -9.445 -31.243 1.00 34.43 176 PRO C CA 1
ATOM 428 C C . PRO A 1 57 ? -11.120 -8.211 -30.349 1.00 34.67 176 PRO C C 1
ATOM 429 O O . PRO A 1 57 ? -12.175 -7.584 -30.369 1.00 33.21 176 PRO C O 1
ATOM 433 N N . PRO A 1 58 ? -10.073 -7.852 -29.573 1.00 35.25 177 PRO C N 1
ATOM 434 C CA . PRO A 1 58 ? -10.246 -6.637 -28.779 1.00 35.97 177 PRO C CA 1
ATOM 435 C C . PRO A 1 58 ? -9.991 -5.420 -29.686 1.00 36.89 177 PRO C C 1
ATOM 436 O O . PRO A 1 58 ? -9.418 -5.585 -30.768 1.00 36.77 177 PRO C O 1
ATOM 440 N N . PRO A 1 59 ? -10.397 -4.199 -29.260 1.00 37.43 178 PRO C N 1
ATOM 441 C CA . PRO A 1 59 ? -10.126 -3.068 -30.154 1.00 37.47 178 PRO C CA 1
ATOM 442 C C . PRO A 1 59 ? -8.640 -2.816 -30.196 1.00 37.47 178 PRO C C 1
ATOM 443 O O . PRO A 1 59 ? -7.924 -3.166 -29.237 1.00 37.15 178 PRO C O 1
ATOM 447 N N . GLY A 1 60 ? -8.173 -2.248 -31.301 1.00 37.88 179 GLY C N 1
ATOM 448 C CA . GLY A 1 60 ? -6.752 -2.052 -31.502 1.00 38.83 179 GLY C CA 1
ATOM 449 C C . GLY A 1 60 ? -6.099 -3.324 -32.002 1.00 39.85 179 GLY C C 1
ATOM 450 O O . GLY A 1 60 ? -6.750 -4.206 -32.585 1.00 39.71 179 GLY C O 1
ATOM 451 N N . SER A 1 61 ? -4.799 -3.412 -31.757 1.00 41.28 180 SER C N 1
ATOM 452 C CA . SER A 1 61 ? -3.951 -4.466 -32.310 1.00 41.48 180 SER C CA 1
ATOM 453 C C . SER A 1 61 ? -4.303 -5.833 -31.753 1.00 41.64 180 SER C C 1
ATOM 454 O O . SER A 1 61 ? -4.864 -5.924 -30.653 1.00 41.24 180 SER C O 1
ATOM 457 N N . ARG A 1 62 ? -3.956 -6.885 -32.506 1.00 40.65 181 ARG C N 1
ATOM 458 C CA . ARG A 1 62 ? -4.096 -8.293 -32.049 1.00 40.31 181 ARG C CA 1
ATOM 459 C C . ARG A 1 62 ? -3.212 -8.528 -30.800 1.00 36.58 181 ARG C C 1
ATOM 460 O O . ARG A 1 62 ? -2.141 -8.000 -30.735 1.00 35.21 181 ARG C O 1
ATOM 468 N N . PRO A 1 63 ? -3.654 -9.358 -29.821 1.00 34.80 182 PRO C N 1
ATOM 469 C CA . PRO A 1 63 ? -2.671 -9.702 -28.741 1.00 34.96 182 PRO C CA 1
ATOM 470 C C . PRO A 1 63 ? -1.494 -10.497 -29.294 1.00 34.17 182 PRO C C 1
ATOM 471 O O . PRO A 1 63 ? -1.681 -11.289 -30.237 1.00 34.61 182 PRO C O 1
ATOM 475 N N . VAL A 1 64 ? -0.304 -10.302 -28.760 1.00 34.39 183 VAL C N 1
ATOM 476 C CA . VAL A 1 64 ? 0.838 -11.111 -29.195 1.00 34.94 183 VAL C CA 1
ATOM 477 C C . VAL A 1 64 ? 0.943 -12.265 -28.225 1.00 34.18 183 VAL C C 1
ATOM 478 O O . VAL A 1 64 ? 0.650 -12.067 -27.048 1.00 36.59 183 VAL C O 1
ATOM 482 N N . SER A 1 65 ? 1.346 -13.448 -28.670 1.00 32.99 184 SER C N 1
ATOM 483 C CA . SER A 1 65 ? 1.374 -14.627 -27.761 1.00 32.76 184 SER C CA 1
ATOM 484 C C . SER A 1 65 ? 2.792 -15.085 -27.505 1.00 33.12 184 SER C C 1
ATOM 485 O O . SER A 1 65 ? 3.017 -16.254 -27.246 1.00 31.21 184 SER C O 1
ATOM 488 N N . GLN A 1 66 ? 3.769 -14.169 -27.589 1.00 31.81 185 GLN C N 1
ATOM 489 C CA . GLN A 1 66 ? 5.149 -14.540 -27.347 1.00 32.02 185 GLN C CA 1
ATOM 490 C C . GLN A 1 66 ? 5.921 -13.228 -27.123 1.00 31.67 185 GLN C C 1
ATOM 491 O O . GLN A 1 66 ? 5.393 -12.163 -27.423 1.00 29.97 185 GLN C O 1
ATOM 497 N N . PRO A 1 67 ? 7.116 -13.298 -26.486 1.00 31.62 186 PRO C N 1
ATOM 498 C CA . PRO A 1 67 ? 7.965 -12.120 -26.382 1.00 31.21 186 PRO C CA 1
ATOM 499 C C . PRO A 1 67 ? 8.205 -11.458 -27.733 1.00 33.13 186 PRO C C 1
ATOM 500 O O . PRO A 1 67 ? 8.123 -12.120 -28.778 1.00 32.32 186 PRO C O 1
ATOM 504 N N . CYS A 1 68 ? 8.508 -10.165 -27.718 1.00 34.42 187 CYS C N 1
ATOM 505 C CA . CYS A 1 68 ? 8.844 -9.451 -28.963 1.00 37.31 187 CYS C CA 1
ATOM 506 C C . CYS A 1 68 ? 10.309 -9.391 -29.166 1.00 34.70 187 CYS C C 1
ATOM 507 O O . CYS A 1 68 ? 11.061 -9.238 -28.221 1.00 32.49 187 CYS C O 1
ATOM 510 N N . CYS A 1 69 ? 10.724 -9.562 -30.404 1.00 33.73 188 CYS C N 1
ATOM 511 C CA . CYS A 1 69 ? 12.142 -9.360 -30.745 1.00 33.49 188 CYS C CA 1
ATOM 512 C C . CYS A 1 69 ? 12.436 -7.857 -30.813 1.00 32.30 188 CYS C C 1
ATOM 513 O O . CYS A 1 69 ? 11.920 -7.152 -31.694 1.00 29.15 188 CYS C O 1
ATOM 516 N N . ARG A 1 70 ? 13.310 -7.357 -29.921 1.00 31.44 189 ARG C N 1
ATOM 517 C CA . ARG A 1 70 ? 13.477 -5.913 -29.791 1.00 31.34 189 ARG C CA 1
ATOM 518 C C . ARG A 1 70 ? 14.948 -5.664 -29.468 1.00 31.69 189 ARG C C 1
ATOM 519 O O . ARG A 1 70 ? 15.597 -6.546 -28.934 1.00 31.41 189 ARG C O 1
ATOM 527 N N . PRO A 1 71 ? 15.469 -4.472 -29.805 1.00 31.80 190 PRO C N 1
ATOM 528 C CA . PRO A 1 71 ? 16.846 -4.122 -29.513 1.00 31.27 190 PRO C CA 1
ATOM 529 C C . PRO A 1 71 ? 17.074 -4.109 -28.016 1.00 30.87 190 PRO C C 1
ATOM 530 O O . PRO A 1 71 ? 16.190 -3.692 -27.248 1.00 32.36 190 PRO C O 1
ATOM 534 N N . THR A 1 72 ? 18.242 -4.562 -27.587 1.00 31.41 191 THR C N 1
ATOM 535 C CA . THR A 1 72 ? 18.683 -4.401 -26.188 1.00 30.54 191 THR C CA 1
ATOM 536 C C . THR A 1 72 ? 19.790 -3.349 -26.065 1.00 30.81 191 THR C C 1
ATOM 537 O O . THR A 1 72 ? 20.198 -2.993 -24.938 1.00 30.69 191 THR C O 1
ATOM 541 N N . ARG A 1 73 ? 20.326 -2.908 -27.202 1.00 31.66 192 ARG C N 1
ATOM 542 C CA . ARG A 1 73 ? 21.387 -1.912 -27.214 1.00 32.58 192 ARG C CA 1
ATOM 543 C C . ARG A 1 73 ? 21.275 -1.153 -28.511 1.00 32.79 192 ARG C C 1
ATOM 544 O O . ARG A 1 73 ? 20.884 -1.713 -29.518 1.00 31.88 192 ARG C O 1
ATOM 552 N N . TYR A 1 74 ? 21.709 0.096 -28.518 1.00 33.21 193 TYR C N 1
ATOM 553 C CA . TYR A 1 74 ? 21.687 0.923 -29.729 1.00 33.76 193 TYR C CA 1
ATOM 554 C C . TYR A 1 74 ? 23.046 1.645 -29.956 1.00 34.46 193 TYR C C 1
ATOM 555 O O . TYR A 1 74 ? 23.870 1.789 -29.031 1.00 31.98 193 TYR C O 1
ATOM 564 N N . GLU A 1 75 ? 23.260 2.104 -31.175 1.00 33.89 194 GLU C N 1
ATOM 565 C CA . GLU A 1 75 ? 24.401 3.007 -31.473 1.00 35.19 194 GLU C CA 1
ATOM 566 C C . GLU A 1 75 ? 23.930 4.103 -32.424 1.00 34.91 194 GLU C C 1
ATOM 567 O O . GLU A 1 75 ? 22.844 3.983 -33.046 1.00 33.57 194 GLU C O 1
ATOM 573 N N . ALA A 1 76 ? 24.775 5.131 -32.602 1.00 34.23 195 ALA C N 1
ATOM 574 C CA . ALA A 1 76 ? 24.398 6.238 -33.457 1.00 34.24 195 ALA C CA 1
ATOM 575 C C . ALA A 1 76 ? 24.576 5.857 -34.923 1.00 33.94 195 ALA C C 1
ATOM 576 O O . ALA A 1 76 ? 25.296 4.919 -35.250 1.00 34.70 195 ALA C O 1
ATOM 578 N N . VAL A 1 77 ? 23.941 6.626 -35.793 1.00 33.25 196 VAL C N 1
ATOM 579 C CA . VAL A 1 77 ? 24.213 6.602 -37.230 1.00 31.77 196 VAL C CA 1
ATOM 580 C C . VAL A 1 77 ? 24.791 7.983 -37.648 1.00 31.94 196 VAL C C 1
ATOM 581 O O . VAL A 1 77 ? 24.286 9.034 -37.223 1.00 31.25 196 VAL C O 1
ATOM 585 N N . SER A 1 78 ? 25.812 7.981 -38.506 1.00 31.32 197 SER C N 1
ATOM 586 C CA . SER A 1 78 ? 26.526 9.234 -38.900 1.00 30.88 197 SER C CA 1
ATOM 587 C C . SER A 1 78 ? 26.650 9.237 -40.393 1.00 29.92 197 SER C C 1
ATOM 588 O O . SER A 1 78 ? 26.844 8.172 -40.997 1.00 29.59 197 SER C O 1
ATOM 591 N N . PHE A 1 79 ? 26.568 10.424 -40.978 1.00 28.69 198 PHE C N 1
ATOM 592 C CA . PHE A 1 79 ? 26.554 10.600 -42.405 1.00 28.37 198 PHE C CA 1
ATOM 593 C C . PHE A 1 79 ? 26.884 12.061 -42.665 1.00 27.88 198 PHE C C 1
ATOM 594 O O . PHE A 1 79 ? 26.826 12.879 -41.769 1.00 29.79 198 PHE C O 1
ATOM 602 N N . MET A 1 80 ? 27.237 12.373 -43.897 1.00 26.93 199 MET C N 1
ATOM 603 C CA . MET A 1 80 ? 27.373 13.749 -44.325 1.00 27.35 199 MET C CA 1
ATOM 604 C C . MET A 1 80 ? 26.070 14.180 -45.005 1.00 27.84 199 MET C C 1
ATOM 605 O O . MET A 1 80 ? 25.532 13.438 -45.826 1.00 28.47 199 MET C O 1
ATOM 610 N N . ASP A 1 81 ? 25.537 15.346 -44.617 1.00 28.25 200 ASP C N 1
ATOM 611 C CA . ASP A 1 81 ? 24.270 15.852 -45.219 1.00 28.77 200 ASP C CA 1
ATOM 612 C C . ASP A 1 81 ? 24.504 16.462 -46.605 1.00 28.25 200 ASP C C 1
ATOM 613 O O . ASP A 1 81 ? 25.651 16.460 -47.104 1.00 28.07 200 ASP C O 1
ATOM 618 N N . VAL A 1 82 ? 23.449 16.989 -47.244 1.00 27.79 201 VAL C N 1
ATOM 619 C CA . VAL A 1 82 ? 23.607 17.544 -48.593 1.00 27.24 201 VAL C CA 1
ATOM 620 C C . VAL A 1 82 ? 24.507 18.783 -48.674 1.00 27.93 201 VAL C C 1
ATOM 621 O O . VAL A 1 82 ? 24.944 19.160 -49.766 1.00 28.69 201 VAL C O 1
ATOM 625 N N . ASN A 1 83 ? 24.748 19.439 -47.537 1.00 28.13 202 ASN C N 1
ATOM 626 C CA . ASN A 1 83 ? 25.633 20.600 -47.479 1.00 29.54 202 ASN C CA 1
ATOM 627 C C . ASN A 1 83 ? 27.091 20.226 -47.128 1.00 29.49 202 ASN C C 1
ATOM 628 O O . ASN A 1 83 ? 27.924 21.106 -46.890 1.00 30.98 202 ASN C O 1
ATOM 633 N N . SER A 1 84 ? 27.398 18.940 -47.098 1.00 20.00 203 SER C N 1
ATOM 634 C CA . SER A 1 84 ? 28.715 18.417 -46.755 1.00 20.00 203 SER C CA 1
ATOM 635 C C . SER A 1 84 ? 28.991 18.553 -45.261 1.00 20.00 203 SER C C 1
ATOM 636 O O . SER A 1 84 ? 30.199 18.615 -44.915 1.00 30.58 203 SER C O 1
ATOM 639 N N . THR A 1 85 ? 28.021 18.590 -44.436 1.00 29.20 204 THR C N 1
ATOM 640 C CA . THR A 1 85 ? 28.248 18.691 -42.992 1.00 28.63 204 THR C CA 1
ATOM 641 C C . THR A 1 85 ? 28.014 17.345 -42.334 1.00 28.40 204 THR C C 1
ATOM 642 O O . THR A 1 85 ? 26.966 16.707 -42.525 1.00 29.76 204 THR C O 1
ATOM 646 N N . TRP A 1 86 ? 28.956 16.913 -41.514 1.00 28.11 205 TRP C N 1
ATOM 647 C CA . TRP A 1 86 ? 28.733 15.678 -40.737 1.00 25.63 205 TRP C CA 1
ATOM 648 C C . TRP A 1 86 ? 27.638 15.838 -39.681 1.00 26.65 205 TRP C C 1
ATOM 649 O O . TRP A 1 86 ? 27.668 16.767 -38.865 1.00 23.34 205 TRP C O 1
ATOM 660 N N . ARG A 1 87 ? 26.725 14.856 -39.665 1.00 25.81 206 ARG C N 1
ATOM 661 C CA . ARG A 1 87 ? 25.620 14.796 -38.738 1.00 27.91 206 ARG C CA 1
ATOM 662 C C . ARG A 1 87 ? 25.638 13.420 -38.063 1.00 28.43 206 ARG C C 1
ATOM 663 O O . ARG A 1 87 ? 26.053 12.414 -38.662 1.00 29.31 206 ARG C O 1
ATOM 671 N N . THR A 1 88 ? 25.181 13.377 -36.816 1.00 29.55 207 THR C N 1
ATOM 672 C CA . THR A 1 88 ? 25.043 12.120 -36.074 1.00 30.75 207 THR C CA 1
ATOM 673 C C . THR A 1 88 ? 23.723 12.158 -35.322 1.00 30.94 207 THR C C 1
ATOM 674 O O . THR A 1 88 ? 23.390 13.159 -34.684 1.00 31.81 207 THR C O 1
ATOM 678 N N . VAL A 1 89 ? 22.997 11.066 -35.434 1.00 32.20 208 VAL C N 1
ATOM 679 C CA . VAL A 1 89 ? 21.743 10.850 -34.713 1.00 33.02 208 VAL C CA 1
ATOM 680 C C . VAL A 1 89 ? 21.936 9.657 -33.784 1.00 33.86 208 VAL C C 1
ATOM 681 O O . VAL A 1 89 ? 22.150 8.520 -34.250 1.00 33.40 208 VAL C O 1
ATOM 685 N N . ASP A 1 90 ? 21.801 9.911 -32.482 1.00 34.01 209 ASP C N 1
ATOM 686 C CA . ASP A 1 90 ? 22.087 8.925 -31.449 1.00 35.83 209 ASP C CA 1
ATOM 687 C C . ASP A 1 90 ? 20.992 7.829 -31.386 1.00 36.06 209 ASP C C 1
ATOM 688 O O . ASP A 1 90 ? 19.838 8.081 -31.754 1.00 36.49 209 ASP C O 1
ATOM 693 N N . ARG A 1 91 ? 21.368 6.645 -30.909 1.00 36.16 210 ARG C N 1
ATOM 694 C CA . ARG A 1 91 ? 20.436 5.549 -30.612 1.00 38.29 210 ARG C CA 1
ATOM 695 C C . ARG A 1 91 ? 19.494 5.179 -31.775 1.00 37.46 210 ARG C C 1
ATOM 696 O O . ARG A 1 91 ? 18.349 4.759 -31.553 1.00 36.94 210 ARG C O 1
ATOM 704 N N . LEU A 1 92 ? 19.973 5.340 -33.011 1.00 36.48 211 LEU C N 1
ATOM 705 C CA . LEU A 1 92 ? 19.151 5.104 -34.215 1.00 36.31 211 LEU C CA 1
ATOM 706 C C . LEU A 1 92 ? 19.142 3.653 -34.646 1.00 35.42 211 LEU C C 1
ATOM 707 O O . LEU A 1 92 ? 18.118 3.181 -35.183 1.00 34.40 211 LEU C O 1
ATOM 712 N N . SER A 1 93 ? 20.253 2.944 -34.427 1.00 34.52 212 SER C N 1
ATOM 713 C CA . SER A 1 93 ? 20.463 1.584 -35.022 1.00 33.74 212 SER C CA 1
ATOM 714 C C . SER A 1 93 ? 20.720 0.581 -33.900 1.00 33.49 212 SER C C 1
ATOM 715 O O . SER A 1 93 ? 21.395 0.916 -32.923 1.00 33.68 212 SER C O 1
ATOM 718 N N . ALA A 1 94 ? 20.103 -0.603 -33.982 1.00 32.60 213 ALA C N 1
ATOM 719 C CA . ALA A 1 94 ? 20.297 -1.649 -32.991 1.00 32.06 213 ALA C CA 1
ATOM 720 C C . ALA A 1 94 ? 21.699 -2.249 -33.133 1.00 31.64 213 ALA C C 1
ATOM 721 O O . ALA A 1 94 ? 22.249 -2.297 -34.228 1.00 30.76 213 ALA C O 1
ATOM 723 N N . THR A 1 95 ? 22.252 -2.713 -32.005 1.00 31.86 214 THR C N 1
ATOM 724 C CA . THR A 1 95 ? 23.493 -3.499 -31.950 1.00 31.34 214 THR C CA 1
ATOM 725 C C . THR A 1 95 ? 23.357 -4.899 -31.292 1.00 31.28 214 THR C C 1
ATOM 726 O O . THR A 1 95 ? 24.277 -5.717 -31.349 1.00 29.65 214 THR C O 1
ATOM 730 N N . ALA A 1 96 ? 22.194 -5.180 -30.688 1.00 30.66 215 ALA C N 1
ATOM 731 C CA . ALA A 1 96 ? 21.958 -6.448 -29.998 1.00 30.20 215 ALA C CA 1
ATOM 732 C C . ALA A 1 96 ? 20.461 -6.595 -29.905 1.00 30.88 215 ALA C C 1
ATOM 733 O O . ALA A 1 96 ? 19.746 -5.587 -29.900 1.00 31.67 215 ALA C O 1
ATOM 735 N N . CYS A 1 97 ? 19.968 -7.838 -29.797 1.00 31.92 216 CYS C N 1
ATOM 736 C CA . CYS A 1 97 ? 18.524 -8.112 -29.801 1.00 31.18 216 CYS C CA 1
ATOM 737 C C . CYS A 1 97 ? 18.160 -9.034 -28.672 1.00 30.99 216 CYS C C 1
ATOM 738 O O . CYS A 1 97 ? 19.001 -9.803 -28.220 1.00 30.94 216 CYS C O 1
ATOM 741 N N . GLY A 1 98 ? 16.915 -8.932 -28.213 1.00 29.94 217 GLY C N 1
ATOM 742 C CA . GLY A 1 98 ? 16.419 -9.781 -27.130 1.00 30.01 217 GLY C CA 1
ATOM 743 C C . GLY A 1 98 ? 14.998 -10.217 -27.433 1.00 30.50 217 GLY C C 1
ATOM 744 O O . GLY A 1 98 ? 14.272 -9.549 -28.184 1.00 29.43 217 GLY C O 1
ATOM 745 N N . CYS A 1 99 ? 14.614 -11.352 -26.869 1.00 31.07 218 CYS C N 1
ATOM 746 C CA . CYS A 1 99 ? 13.205 -11.711 -26.785 1.00 32.52 218 CYS C CA 1
ATOM 747 C C . CYS A 1 99 ? 12.586 -11.076 -25.562 1.00 32.40 218 CYS C C 1
ATOM 748 O O . CYS A 1 99 ? 12.644 -11.643 -24.497 1.00 32.80 218 CYS C O 1
ATOM 751 N N . LEU A 1 100 ? 12.002 -9.894 -25.710 1.00 32.31 219 LEU C N 1
ATOM 752 C CA . LEU A 1 100 ? 11.639 -9.070 -24.531 1.00 35.50 219 LEU C CA 1
ATOM 753 C C . LEU A 1 100 ? 10.159 -9.117 -24.136 1.00 36.51 219 LEU C C 1
ATOM 754 O O . LEU A 1 100 ? 9.233 -9.007 -24.968 1.00 38.22 219 LEU C O 1
ATOM 759 N N . PRO B 1 2 ? -8.136 0.081 -27.005 1.00 41.00 121 PRO D N 1
ATOM 760 C CA . PRO B 1 2 ? -7.356 0.536 -28.190 1.00 40.82 121 PRO D CA 1
ATOM 761 C C . PRO B 1 2 ? -5.843 0.650 -27.926 1.00 40.49 121 PRO D C 1
ATOM 762 O O . PRO B 1 2 ? -5.021 0.092 -28.687 1.00 40.34 121 PRO D O 1
ATOM 766 N N . GLY B 1 3 ? -5.500 1.379 -26.858 1.00 39.60 122 GLY D N 1
ATOM 767 C CA . GLY B 1 3 ? -4.149 1.433 -26.310 1.00 37.55 122 GLY D CA 1
ATOM 768 C C . GLY B 1 3 ? -3.897 0.244 -25.400 1.00 36.94 122 GLY D C 1
ATOM 769 O O . GLY B 1 3 ? -4.829 -0.497 -25.064 1.00 36.93 122 GLY D O 1
ATOM 770 N N . CYS B 1 4 ? -2.640 0.055 -24.993 1.00 36.72 123 CYS D N 1
ATOM 771 C CA . CYS B 1 4 ? -2.251 -1.176 -24.282 1.00 35.41 123 CYS D CA 1
ATOM 772 C C . CYS B 1 4 ? -2.972 -1.316 -22.933 1.00 34.79 123 CYS D C 1
ATOM 773 O O . CYS B 1 4 ? -2.857 -0.447 -22.086 1.00 33.19 123 CYS D O 1
ATOM 776 N N . ARG B 1 5 ? -3.740 -2.404 -22.743 1.00 32.62 124 ARG D N 1
ATOM 777 C CA . ARG B 1 5 ? -4.609 -2.573 -21.566 1.00 33.78 124 ARG D CA 1
ATOM 778 C C . ARG B 1 5 ? -4.858 -4.070 -21.276 1.00 32.69 124 ARG D C 1
ATOM 779 O O . ARG B 1 5 ? -4.764 -4.902 -22.178 1.00 30.66 124 ARG D O 1
ATOM 787 N N . LEU B 1 6 ? -5.216 -4.379 -20.027 1.00 32.73 125 LEU D N 1
ATOM 788 C CA . LEU B 1 6 ? -5.676 -5.704 -19.620 1.00 32.56 125 LEU D CA 1
ATOM 789 C C . LEU B 1 6 ? -7.069 -5.960 -20.184 1.00 32.35 125 LEU D C 1
ATOM 790 O O . LEU B 1 6 ? -7.971 -5.119 -20.082 1.00 32.19 125 LEU D O 1
ATOM 795 N N . ARG B 1 7 ? -7.236 -7.120 -20.807 1.00 31.64 126 ARG D N 1
ATOM 796 C CA . ARG B 1 7 ? -8.488 -7.483 -21.449 1.00 31.12 126 ARG D CA 1
ATOM 797 C C . ARG B 1 7 ? -9.013 -8.779 -20.785 1.00 31.42 126 ARG D C 1
ATOM 798 O O . ARG B 1 7 ? -8.241 -9.555 -20.201 1.00 30.96 126 ARG D O 1
ATOM 806 N N . SER B 1 8 ? -10.313 -9.031 -20.882 1.00 30.56 127 SER D N 1
ATOM 807 C CA . SER B 1 8 ? -10.895 -10.154 -20.159 1.00 30.40 127 SER D CA 1
ATOM 808 C C . SER B 1 8 ? -12.028 -10.787 -20.959 1.00 30.40 127 SER D C 1
ATOM 809 O O . SER B 1 8 ? -12.844 -10.059 -21.497 1.00 29.64 127 SER D O 1
ATOM 812 N N . GLN B 1 9 ? -12.071 -12.114 -21.019 1.00 29.58 128 GLN D N 1
ATOM 813 C CA . GLN B 1 9 ? -13.088 -12.842 -21.781 1.00 30.97 128 GLN D CA 1
ATOM 814 C C . GLN B 1 9 ? -13.326 -14.199 -21.128 1.00 30.95 128 GLN D C 1
ATOM 815 O O . GLN B 1 9 ? -12.401 -14.810 -20.622 1.00 32.08 128 GLN D O 1
ATOM 821 N N . LEU B 1 10 ? -14.552 -14.694 -21.185 1.00 30.05 129 LEU D N 1
ATOM 822 C CA . LEU B 1 10 ? -14.838 -16.075 -20.825 1.00 31.11 129 LEU D CA 1
ATOM 823 C C . LEU B 1 10 ? -14.488 -16.952 -22.008 1.00 31.54 129 LEU D C 1
ATOM 824 O O . LEU B 1 10 ? -14.925 -16.692 -23.155 1.00 30.93 129 LEU D O 1
ATOM 829 N N . VAL B 1 11 ? -13.711 -17.983 -21.733 1.00 30.72 130 VAL D N 1
ATOM 830 C CA . VAL B 1 11 ? -13.285 -18.903 -22.793 1.00 32.22 130 VAL D CA 1
ATOM 831 C C . VAL B 1 11 ? -13.509 -20.371 -22.346 1.00 32.22 130 VAL D C 1
ATOM 832 O O . VAL B 1 11 ? -13.390 -20.673 -21.126 1.00 32.78 130 VAL D O 1
ATOM 836 N N . PRO B 1 12 ? -13.724 -21.280 -23.320 1.00 32.21 131 PRO D N 1
ATOM 837 C CA . PRO B 1 12 ? -13.762 -22.697 -22.990 1.00 31.90 131 PRO D CA 1
ATOM 838 C C . PRO B 1 12 ? -12.408 -23.169 -22.415 1.00 33.08 131 PRO D C 1
ATOM 839 O O . PRO B 1 12 ? -11.354 -22.921 -23.015 1.00 31.05 131 PRO D O 1
ATOM 843 N N . VAL B 1 13 ? -12.424 -23.831 -21.253 1.00 32.70 132 VAL D N 1
ATOM 844 C CA . VAL B 1 13 ? -11.199 -24.423 -20.707 1.00 33.27 132 VAL D CA 1
ATOM 845 C C . VAL B 1 13 ? -10.550 -25.318 -21.784 1.00 33.72 132 VAL D C 1
ATOM 846 O O . VAL B 1 13 ? -9.328 -25.375 -21.919 1.00 31.69 132 VAL D O 1
ATOM 850 N N . ARG B 1 14 ? -11.379 -25.970 -22.598 1.00 32.02 133 ARG D N 1
ATOM 851 C CA . ARG B 1 14 ? -10.837 -26.841 -23.612 1.00 33.24 133 ARG D CA 1
ATOM 852 C C . ARG B 1 14 ? -9.989 -26.143 -24.679 1.00 31.86 133 ARG D C 1
ATOM 853 O O . ARG B 1 14 ? -9.250 -26.800 -25.416 1.00 32.61 133 ARG D O 1
ATOM 861 N N . ALA B 1 15 ? -10.094 -24.829 -24.773 1.00 31.59 134 ALA D N 1
ATOM 862 C CA . ALA B 1 15 ? -9.313 -24.051 -25.764 1.00 30.01 134 ALA D CA 1
ATOM 863 C C . ALA B 1 15 ? -7.968 -23.612 -25.218 1.00 30.38 134 ALA D C 1
ATOM 864 O O . ALA B 1 15 ? -7.161 -23.063 -25.917 1.00 26.97 134 ALA D O 1
ATOM 866 N N . LEU B 1 16 ? -7.759 -23.824 -23.935 1.00 29.70 135 LEU D N 1
ATOM 867 C CA . LEU B 1 16 ? -6.564 -23.315 -23.302 1.00 31.00 135 LEU D CA 1
ATOM 868 C C . LEU B 1 16 ? -5.322 -24.132 -23.612 1.00 31.47 135 LEU D C 1
ATOM 869 O O . LEU B 1 16 ? -4.221 -23.699 -23.281 1.00 32.36 135 LEU D O 1
ATOM 874 N N . GLY B 1 17 ? -5.493 -25.312 -24.204 1.00 33.10 136 GLY D N 1
ATOM 875 C CA . GLY B 1 17 ? -4.353 -26.175 -24.580 1.00 35.23 136 GLY D CA 1
ATOM 876 C C . GLY B 1 17 ? -3.685 -26.831 -23.366 1.00 35.76 136 GLY D C 1
ATOM 877 O O . GLY B 1 17 ? -2.463 -26.945 -23.298 1.00 36.03 136 GLY D O 1
ATOM 878 N N . LEU B 1 18 ? -4.492 -27.251 -22.410 1.00 35.71 137 LEU D N 1
ATOM 879 C CA . LEU B 1 18 ? -3.993 -27.761 -21.125 1.00 36.99 137 LEU D CA 1
ATOM 880 C C . LEU B 1 18 ? -3.971 -29.276 -20.940 1.00 38.70 137 LEU D C 1
ATOM 881 O O . LEU B 1 18 ? -3.482 -29.769 -19.912 1.00 39.33 137 LEU D O 1
ATOM 886 N N . GLY B 1 19 ? -4.498 -30.043 -21.876 1.00 39.06 138 GLY D N 1
ATOM 887 C CA . GLY B 1 19 ? -4.478 -31.478 -21.638 1.00 42.33 138 GLY D CA 1
ATOM 888 C C . GLY B 1 19 ? -5.691 -31.954 -20.838 1.00 43.66 138 GLY D C 1
ATOM 889 O O . GLY B 1 19 ? -6.526 -32.672 -21.388 1.00 45.11 138 GLY D O 1
ATOM 890 N N . HIS B 1 20 ? -5.808 -31.567 -19.558 1.00 44.24 139 HIS D N 1
ATOM 891 C CA . HIS B 1 20 ? -7.065 -31.811 -18.805 1.00 44.50 139 HIS D CA 1
ATOM 892 C C . HIS B 1 20 ? -8.247 -31.327 -19.621 1.00 44.39 139 HIS D C 1
ATOM 893 O O . HIS B 1 20 ? -8.184 -30.261 -20.238 1.00 45.58 139 HIS D O 1
ATOM 900 N N . ARG B 1 21 ? -9.302 -32.138 -19.648 1.00 44.30 140 ARG D N 1
ATOM 901 C CA . ARG B 1 21 ? -10.519 -31.870 -20.414 1.00 43.84 140 ARG D CA 1
ATOM 902 C C . ARG B 1 21 ? -11.538 -31.305 -19.440 1.00 42.31 140 ARG D C 1
ATOM 903 O O . ARG B 1 21 ? -11.557 -31.710 -18.288 1.00 41.58 140 ARG D O 1
ATOM 911 N N . SER B 1 22 ? -12.362 -30.372 -19.905 1.00 40.95 141 SER D N 1
ATOM 912 C CA . SER B 1 22 ? -13.336 -29.698 -19.047 1.00 41.67 141 SER D CA 1
ATOM 913 C C . SER B 1 22 ? -14.486 -29.217 -19.931 1.00 41.31 141 SER D C 1
ATOM 914 O O . SER B 1 22 ? -14.343 -29.116 -21.146 1.00 41.07 141 SER D O 1
ATOM 917 N N . ASP B 1 23 ? -15.638 -28.988 -19.314 1.00 40.51 142 ASP D N 1
ATOM 918 C CA . ASP B 1 23 ? -16.806 -28.429 -19.973 1.00 40.57 142 ASP D CA 1
ATOM 919 C C . ASP B 1 23 ? -17.026 -27.017 -19.438 1.00 39.23 142 ASP D C 1
ATOM 920 O O . ASP B 1 23 ? -17.982 -26.332 -19.798 1.00 38.63 142 ASP D O 1
ATOM 925 N N . GLU B 1 24 ? -16.153 -26.611 -18.543 1.00 38.45 143 GLU D N 1
ATOM 926 C CA . GLU B 1 24 ? -16.254 -25.299 -17.962 1.00 38.84 143 GLU D CA 1
ATOM 927 C C . GLU B 1 24 ? -15.757 -24.165 -18.880 1.00 38.77 143 GLU D C 1
ATOM 928 O O . GLU B 1 24 ? -14.944 -24.380 -19.780 1.00 38.37 143 GLU D O 1
ATOM 934 N N . LEU B 1 25 ? -16.294 -22.971 -18.638 1.00 38.12 144 LEU D N 1
ATOM 935 C CA . LEU B 1 25 ? -15.752 -21.713 -19.143 1.00 37.32 144 LEU D CA 1
ATOM 936 C C . LEU B 1 25 ? -14.964 -21.146 -18.001 1.00 36.76 144 LEU D C 1
ATOM 937 O O . LEU B 1 25 ? -15.271 -21.439 -16.823 1.00 35.53 144 LEU D O 1
ATOM 942 N N . VAL B 1 26 ? -13.891 -20.404 -18.305 1.00 35.60 145 VAL D N 1
ATOM 943 C CA . VAL B 1 26 ? -13.178 -19.656 -17.271 1.00 35.50 145 VAL D CA 1
ATOM 944 C C . VAL B 1 26 ? -12.913 -18.245 -17.736 1.00 34.39 145 VAL D C 1
ATOM 945 O O . VAL B 1 26 ? -12.811 -17.978 -18.940 1.00 34.32 145 VAL D O 1
ATOM 949 N N . ARG B 1 27 ? -12.796 -17.338 -16.788 1.00 33.32 146 ARG D N 1
ATOM 950 C CA . ARG B 1 27 ? -12.363 -16.002 -17.129 1.00 35.10 146 ARG D CA 1
ATOM 951 C C . ARG B 1 27 ? -10.864 -16.054 -17.465 1.00 33.52 146 ARG D C 1
ATOM 952 O O . ARG B 1 27 ? -10.063 -16.525 -16.631 1.00 34.93 146 ARG D O 1
ATOM 960 N N . PHE B 1 28 ? -10.492 -15.584 -18.655 1.00 32.08 147 PHE D N 1
ATOM 961 C CA . PHE B 1 28 ? -9.063 -15.488 -18.986 1.00 32.41 147 PHE D CA 1
ATOM 962 C C . PHE B 1 28 ? -8.707 -14.047 -19.305 1.00 31.61 147 PHE D C 1
ATOM 963 O O . PHE B 1 28 ? -9.428 -13.393 -20.083 1.00 33.12 147 PHE D O 1
ATOM 971 N N . ARG B 1 29 ? -7.625 -13.551 -18.708 1.00 30.08 148 ARG D N 1
ATOM 972 C CA . ARG B 1 29 ? -7.167 -12.205 -18.944 1.00 29.98 148 ARG D CA 1
ATOM 973 C C . ARG B 1 29 ? -5.827 -12.171 -19.651 1.00 29.16 148 ARG D C 1
ATOM 974 O O .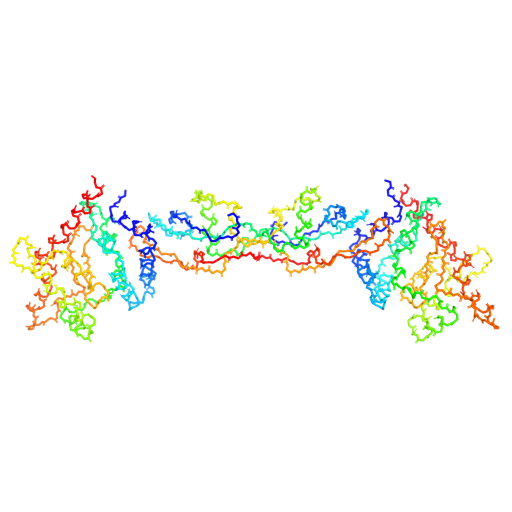 ARG B 1 29 ? -4.977 -13.009 -19.416 1.00 27.77 148 ARG D O 1
ATOM 982 N N . PHE B 1 30 ? -5.694 -11.211 -20.571 1.00 29.45 149 PHE D N 1
ATOM 983 C CA . PHE B 1 30 ? -4.533 -11.072 -21.416 1.00 29.94 149 PHE D CA 1
ATOM 984 C C . PHE B 1 30 ? -4.340 -9.602 -21.738 1.00 29.87 149 PHE D C 1
ATOM 985 O O . PHE B 1 30 ? -5.191 -8.768 -21.393 1.00 30.40 149 PHE D O 1
ATOM 993 N N . CYS B 1 31 ? -3.236 -9.282 -22.414 1.00 31.58 150 CYS D N 1
ATOM 994 C CA . CYS B 1 31 ? -2.830 -7.893 -22.639 1.00 32.25 150 CYS D CA 1
ATOM 995 C C . CYS B 1 31 ? -2.847 -7.659 -24.134 1.00 31.65 150 CYS D C 1
ATOM 996 O O . CYS B 1 31 ? -2.383 -8.540 -24.873 1.00 30.93 150 CYS D O 1
ATOM 999 N N . SER B 1 32 ? -3.345 -6.498 -24.574 1.00 31.53 151 SER D N 1
ATOM 1000 C CA . SER B 1 32 ? -3.247 -6.109 -26.001 1.00 32.05 151 SER D CA 1
ATOM 1001 C C . SER B 1 32 ? -3.445 -4.598 -26.187 1.00 31.54 151 SER D C 1
ATOM 1002 O O . SER B 1 32 ? -4.192 -3.968 -25.448 1.00 31.95 151 SER D O 1
ATOM 1005 N N . GLY B 1 33 ? -2.803 -4.028 -27.195 1.00 31.66 152 GLY D N 1
ATOM 1006 C CA . GLY B 1 33 ? -3.097 -2.655 -27.594 1.00 32.05 152 GLY D CA 1
ATOM 1007 C C . GLY B 1 33 ? -1.827 -1.933 -27.994 1.00 32.97 152 GLY D C 1
ATOM 1008 O O . GLY B 1 33 ? -0.717 -2.458 -27.826 1.00 32.78 152 GLY D O 1
ATOM 1009 N N . SER B 1 34 ? -1.986 -0.714 -28.505 1.00 33.64 153 SER D N 1
ATOM 1010 C CA . SER B 1 34 ? -0.836 0.037 -29.037 1.00 34.63 153 SER D CA 1
ATOM 1011 C C . SER B 1 34 ? 0.016 0.633 -27.918 1.00 35.66 153 SER D C 1
ATOM 1012 O O . SER B 1 34 ? -0.496 1.000 -26.864 1.00 35.19 153 SER D O 1
ATOM 1015 N N . CYS B 1 35 ? 1.319 0.717 -28.181 1.00 37.84 154 CYS D N 1
ATOM 1016 C CA . CYS B 1 35 ? 2.326 1.333 -27.311 1.00 39.68 154 CYS D CA 1
ATOM 1017 C C . CYS B 1 35 ? 2.963 2.493 -28.082 1.00 41.99 154 CYS D C 1
ATOM 1018 O O . CYS B 1 35 ? 4.160 2.514 -28.357 1.00 41.72 154 CYS D O 1
ATOM 1021 N N . ARG B 1 36 ? 2.123 3.441 -28.467 1.00 45.41 155 ARG D N 1
ATOM 1022 C CA . ARG B 1 36 ? 2.564 4.558 -29.267 1.00 49.30 155 ARG D CA 1
ATOM 1023 C C . ARG B 1 36 ? 2.472 5.742 -28.343 1.00 50.77 155 ARG D C 1
ATOM 1024 O O . ARG B 1 36 ? 1.416 6.361 -28.204 1.00 51.70 155 ARG D O 1
ATOM 1032 N N . ARG B 1 37 ? 3.569 6.003 -27.649 1.00 52.78 156 ARG D N 1
ATOM 1033 C CA . ARG B 1 37 ? 3.608 7.107 -26.708 1.00 54.26 156 ARG D CA 1
ATOM 1034 C C . ARG B 1 37 ? 5.030 7.616 -26.598 1.00 54.46 156 ARG D C 1
ATOM 1035 O O . ARG B 1 37 ? 5.348 8.722 -27.070 1.00 54.66 156 ARG D O 1
ATOM 1043 N N . ALA B 1 38 ? 5.903 6.812 -25.998 1.00 54.25 157 ALA D N 1
ATOM 1044 C CA . ALA B 1 38 ? 7.250 7.298 -25.715 1.00 53.93 157 ALA D CA 1
ATOM 1045 C C . ALA B 1 38 ? 8.166 7.202 -26.957 1.00 53.25 157 ALA D C 1
ATOM 1046 O O . ALA B 1 38 ? 9.363 6.914 -26.819 1.00 53.96 157 ALA D O 1
ATOM 1048 N N . ARG B 1 39 ? 7.619 7.498 -28.148 1.00 52.01 158 ARG D N 1
ATOM 1049 C CA . ARG B 1 39 ? 8.228 7.058 -29.435 1.00 50.70 158 ARG D CA 1
ATOM 1050 C C . ARG B 1 39 ? 9.725 7.275 -29.657 1.00 49.03 158 ARG D C 1
ATOM 1051 O O . ARG B 1 39 ? 10.198 8.426 -29.728 1.00 48.59 158 ARG D O 1
ATOM 1059 N N . SER B 1 40 ? 10.456 6.160 -29.804 1.00 46.36 159 SER D N 1
ATOM 1060 C CA . SER B 1 40 ? 11.927 6.194 -29.812 1.00 44.13 159 SER D CA 1
ATOM 1061 C C . SER B 1 40 ? 12.471 6.537 -31.202 1.00 42.45 159 SER D C 1
ATOM 1062 O O . SER B 1 40 ? 11.800 6.259 -32.210 1.00 41.88 159 SER D O 1
ATOM 1065 N N . PRO B 1 41 ? 13.684 7.142 -31.260 1.00 40.56 160 PRO D N 1
ATOM 1066 C CA . PRO B 1 41 ? 14.326 7.403 -32.547 1.00 39.10 160 PRO D CA 1
ATOM 1067 C C . PRO B 1 41 ? 14.406 6.156 -33.435 1.00 36.80 160 PRO D C 1
ATOM 1068 O O . PRO B 1 41 ? 14.077 6.216 -34.619 1.00 36.48 160 PRO D O 1
ATOM 1072 N N . HIS B 1 42 ? 14.854 5.044 -32.876 1.00 35.69 161 HIS D N 1
ATOM 1073 C CA . HIS B 1 42 ? 14.955 3.795 -33.656 1.00 35.40 161 HIS D CA 1
ATOM 1074 C C . HIS B 1 42 ? 13.601 3.411 -34.259 1.00 34.84 161 HIS D C 1
ATOM 1075 O O . HIS B 1 42 ? 13.513 3.151 -35.453 1.00 33.69 161 HIS D O 1
ATOM 1082 N N . ASP B 1 43 ? 12.540 3.457 -33.440 1.00 35.43 162 ASP D N 1
ATOM 1083 C CA . ASP B 1 43 ? 11.187 3.001 -33.834 1.00 35.65 162 ASP D CA 1
ATOM 1084 C C . ASP B 1 43 ? 10.580 3.947 -34.836 1.00 34.45 162 ASP D C 1
ATOM 1085 O O . ASP B 1 43 ? 9.871 3.537 -35.727 1.00 33.37 162 ASP D O 1
ATOM 1090 N N . LEU B 1 44 ? 10.826 5.234 -34.647 1.00 35.45 163 LEU D N 1
ATOM 1091 C CA . LEU B 1 44 ? 10.417 6.240 -35.627 1.00 36.79 163 LEU D CA 1
ATOM 1092 C C . LEU B 1 44 ? 11.037 5.962 -36.983 1.00 36.46 163 LEU D C 1
ATOM 1093 O O . LEU B 1 44 ? 10.339 6.015 -38.005 1.00 36.34 163 LEU D O 1
ATOM 1098 N N . SER B 1 45 ? 12.327 5.627 -37.001 1.00 36.51 164 SER D N 1
ATOM 1099 C CA . SER B 1 45 ? 13.000 5.374 -38.288 1.00 36.10 164 SER D CA 1
ATOM 1100 C C . SER B 1 45 ? 12.629 4.037 -38.878 1.00 36.36 164 SER D C 1
ATOM 1101 O O . SER B 1 45 ? 12.382 3.956 -40.089 1.00 35.08 164 SER D O 1
ATOM 1104 N N . LEU B 1 46 ? 12.560 2.997 -38.032 1.00 36.93 165 LEU D N 1
ATOM 1105 C CA . LEU B 1 46 ? 12.031 1.686 -38.449 1.00 37.78 165 LEU D CA 1
ATOM 1106 C C . LEU B 1 46 ? 10.658 1.843 -39.084 1.00 37.81 165 LEU D C 1
ATOM 1107 O O . LEU B 1 46 ? 10.405 1.319 -40.162 1.00 38.30 165 LEU D O 1
ATOM 1112 N N . ALA B 1 47 ? 9.780 2.613 -38.443 1.00 38.57 166 ALA D N 1
ATOM 1113 C CA . ALA B 1 47 ? 8.439 2.823 -38.964 1.00 39.11 166 ALA D CA 1
ATOM 1114 C C . ALA B 1 47 ? 8.477 3.609 -40.289 1.00 39.92 166 ALA D C 1
ATOM 1115 O O . ALA B 1 47 ? 7.667 3.367 -41.200 1.00 39.68 166 ALA D O 1
ATOM 1117 N N . SER B 1 48 ? 9.415 4.552 -40.385 1.00 39.68 167 SER D N 1
ATOM 1118 C CA . SER B 1 48 ? 9.596 5.339 -41.595 1.00 40.93 167 SER D CA 1
ATOM 1119 C C . SER B 1 48 ? 10.036 4.410 -42.739 1.00 40.60 167 SER D C 1
ATOM 1120 O O . SER B 1 48 ? 9.472 4.450 -43.835 1.00 41.07 167 SER D O 1
ATOM 1123 N N . LEU B 1 49 ? 11.015 3.553 -42.457 1.00 40.91 168 LEU D N 1
ATOM 1124 C CA . LEU B 1 49 ? 11.619 2.671 -43.464 1.00 41.80 168 LEU D CA 1
ATOM 1125 C C . LEU B 1 49 ? 10.656 1.623 -43.942 1.00 42.43 168 LEU D C 1
ATOM 1126 O O . LEU B 1 49 ? 10.628 1.314 -45.129 1.00 42.61 168 LEU D O 1
ATOM 1131 N N . LEU B 1 50 ? 9.887 1.064 -43.000 1.00 43.73 169 LEU D N 1
ATOM 1132 C CA . LEU B 1 50 ? 8.791 0.141 -43.320 1.00 45.28 169 LEU D CA 1
ATOM 1133 C C . LEU B 1 50 ? 7.719 0.840 -44.157 1.00 46.12 169 LEU D C 1
ATOM 1134 O O . LEU B 1 50 ? 7.201 0.270 -45.120 1.00 46.96 169 LEU D O 1
ATOM 1139 N N . GLY B 1 51 ? 7.433 2.093 -43.820 1.00 47.25 170 GLY D N 1
ATOM 1140 C CA . GLY B 1 51 ? 6.484 2.913 -44.594 1.00 47.40 170 GLY D CA 1
ATOM 1141 C C . GLY B 1 51 ? 6.956 3.318 -45.973 1.00 47.32 170 GLY D C 1
ATOM 1142 O O . GLY B 1 51 ? 6.147 3.446 -46.894 1.00 47.45 170 GLY D O 1
ATOM 1143 N N . ALA B 1 52 ? 8.259 3.566 -46.111 1.00 47.51 171 ALA D N 1
ATOM 1144 C CA . ALA B 1 52 ? 8.880 3.888 -47.399 1.00 47.00 171 ALA D CA 1
ATOM 1145 C C . ALA B 1 52 ? 9.244 2.628 -48.216 1.00 47.03 171 ALA D C 1
ATOM 1146 O O . ALA B 1 52 ? 9.625 2.725 -49.388 1.00 47.14 171 ALA D O 1
ATOM 1148 N N . GLY B 1 53 ? 9.122 1.461 -47.577 1.00 47.21 172 GLY D N 1
ATOM 1149 C CA . GLY B 1 53 ? 9.379 0.159 -48.181 1.00 47.23 172 GLY D CA 1
ATOM 1150 C C . GLY B 1 53 ? 10.847 -0.029 -48.474 1.00 47.68 172 GLY D C 1
ATOM 1151 O O . GLY B 1 53 ? 11.210 -0.682 -49.455 1.00 47.31 172 GLY D O 1
ATOM 1152 N N . ALA B 1 54 ? 11.694 0.554 -47.622 1.00 47.53 173 ALA D N 1
ATOM 1153 C CA . ALA B 1 54 ? 13.147 0.533 -47.808 1.00 47.50 173 ALA D CA 1
ATOM 1154 C C . ALA B 1 54 ? 13.782 -0.717 -47.211 1.00 47.94 173 ALA D C 1
ATOM 1155 O O . ALA B 1 54 ? 14.972 -0.968 -47.415 1.00 47.96 173 ALA D O 1
ATOM 1157 N N . LEU B 1 55 ? 12.990 -1.482 -46.453 1.00 48.18 174 LEU D N 1
ATOM 1158 C CA . LEU B 1 55 ? 13.453 -2.721 -45.854 1.00 48.42 174 LEU D CA 1
ATOM 1159 C C . LEU B 1 55 ? 12.863 -3.942 -46.546 1.00 49.29 174 LEU D C 1
ATOM 1160 O O . LEU B 1 55 ? 11.640 -4.117 -46.616 1.00 49.55 174 LEU D O 1
ATOM 1165 N N . ARG B 1 56 ? 13.758 -4.767 -47.085 1.00 50.31 175 ARG D N 1
ATOM 1166 C CA . ARG B 1 56 ? 13.407 -6.078 -47.599 1.00 51.45 175 ARG D CA 1
ATOM 1167 C C . ARG B 1 56 ? 12.930 -6.868 -46.400 1.00 51.60 175 ARG D C 1
ATOM 1168 O O . ARG B 1 56 ? 13.571 -6.802 -45.339 1.00 51.80 175 ARG D O 1
ATOM 1176 N N . PRO B 1 57 ? 11.816 -7.619 -46.546 1.00 51.77 176 PRO D N 1
ATOM 1177 C CA . PRO B 1 57 ? 11.335 -8.325 -45.354 1.00 52.17 176 PRO D CA 1
ATOM 1178 C C . PRO B 1 57 ? 12.253 -9.498 -44.991 1.00 52.67 176 PRO D C 1
ATOM 1179 O O . PRO B 1 57 ? 12.594 -10.307 -45.855 1.00 52.96 176 PRO D O 1
ATOM 1183 N N . PRO B 1 58 ? 12.692 -9.563 -43.723 1.00 52.79 177 PRO D N 1
ATOM 1184 C CA . PRO B 1 58 ? 13.524 -10.662 -43.245 1.00 52.67 177 PRO D CA 1
ATOM 1185 C C . PRO B 1 58 ? 12.776 -11.992 -43.272 1.00 53.20 177 PRO D C 1
ATOM 1186 O O . PRO B 1 58 ? 11.541 -11.994 -43.419 1.00 53.26 177 PRO D O 1
ATOM 1190 N N . PRO B 1 59 ? 13.507 -13.124 -43.159 1.00 53.58 178 PRO D N 1
ATOM 1191 C CA . PRO B 1 59 ? 12.808 -14.404 -42.938 1.00 53.72 178 PRO D CA 1
ATOM 1192 C C . PRO B 1 59 ? 12.046 -14.348 -41.621 1.00 53.74 178 PRO D C 1
ATOM 1193 O O . PRO B 1 59 ? 12.531 -13.742 -40.663 1.00 53.92 178 PRO D O 1
ATOM 1197 N N . GLY B 1 60 ? 10.857 -14.947 -41.584 1.00 53.56 179 GLY D N 1
ATOM 1198 C CA . GLY B 1 60 ? 10.048 -14.955 -40.366 1.00 53.07 179 GLY D CA 1
ATOM 1199 C C . GLY B 1 60 ? 9.151 -13.744 -40.176 1.00 52.79 179 GLY D C 1
ATOM 1200 O O . GLY B 1 60 ? 8.699 -13.121 -41.156 1.00 53.09 179 GLY D O 1
ATOM 1201 N N . SER B 1 61 ? 8.881 -13.454 -38.902 1.00 51.61 180 SER D N 1
ATOM 1202 C CA . SER B 1 61 ? 8.069 -12.337 -38.435 1.00 51.66 180 SER D CA 1
ATOM 1203 C C . SER B 1 61 ? 8.658 -11.036 -38.943 1.00 50.56 180 SER D C 1
ATOM 1204 O O . SER B 1 61 ? 9.898 -10.912 -39.019 1.00 50.20 180 SER D O 1
ATOM 1207 N N . ARG B 1 62 ? 7.809 -10.057 -39.280 1.00 48.85 181 ARG D N 1
ATOM 1208 C CA . ARG B 1 62 ? 8.361 -8.725 -39.566 1.00 47.72 181 ARG D CA 1
ATOM 1209 C C . ARG B 1 62 ? 8.732 -7.982 -38.284 1.00 44.17 181 ARG D C 1
ATOM 1210 O O . ARG B 1 62 ? 8.226 -8.310 -37.211 1.00 42.65 181 ARG D O 1
ATOM 1218 N N . PRO B 1 63 ? 9.650 -7.002 -38.388 1.00 41.64 182 PRO D N 1
ATOM 1219 C CA . PRO B 1 63 ? 10.024 -6.285 -37.183 1.00 40.75 182 PRO D CA 1
ATOM 1220 C C . PRO B 1 63 ? 8.892 -5.418 -36.670 1.00 39.16 182 PRO D C 1
ATOM 1221 O O . PRO B 1 63 ? 8.091 -4.933 -37.434 1.00 37.85 182 PRO D O 1
ATOM 1225 N N . VAL B 1 64 ? 8.822 -5.254 -35.372 1.00 39.92 183 VAL D N 1
ATOM 1226 C CA . VAL B 1 64 ? 7.838 -4.341 -34.800 1.00 40.91 183 VAL D CA 1
ATOM 1227 C C . VAL B 1 64 ? 8.498 -2.994 -34.522 1.00 40.94 183 VAL D C 1
ATOM 1228 O O . VAL B 1 64 ? 9.643 -2.955 -34.106 1.00 41.65 183 VAL D O 1
ATOM 1232 N N . SER B 1 65 ? 7.779 -1.905 -34.805 1.00 41.50 184 SER D N 1
ATOM 1233 C CA . SER B 1 65 ? 8.286 -0.533 -34.598 1.00 40.78 184 SER D CA 1
ATOM 1234 C C . SER B 1 65 ? 7.683 0.157 -33.361 1.00 41.42 184 SER D C 1
ATOM 1235 O O . SER B 1 65 ? 7.459 1.371 -33.375 1.00 40.99 184 SER D O 1
ATOM 1238 N N . GLN B 1 66 ? 7.444 -0.628 -32.303 1.00 41.39 185 GLN D N 1
ATOM 1239 C CA . GLN B 1 66 ? 6.757 -0.209 -31.064 1.00 41.05 185 GLN D CA 1
ATOM 1240 C C . GLN B 1 66 ? 7.060 -1.218 -29.969 1.00 39.59 185 GLN D C 1
ATOM 1241 O O . GLN B 1 66 ? 7.250 -2.392 -30.250 1.00 40.07 185 GLN D O 1
ATOM 1247 N N . PRO B 1 67 ? 7.034 -0.790 -28.701 1.00 38.43 186 PRO D N 1
ATOM 1248 C CA . PRO B 1 67 ? 7.049 -1.804 -27.682 1.00 37.47 186 PRO D CA 1
ATOM 1249 C C . PRO B 1 67 ? 5.782 -2.687 -27.815 1.00 37.50 186 PRO D C 1
ATOM 1250 O O . PRO B 1 67 ? 4.775 -2.257 -28.417 1.00 36.42 186 PRO D O 1
ATOM 1254 N N . CYS B 1 68 ? 5.855 -3.906 -27.291 1.00 38.00 187 CYS D N 1
ATOM 1255 C CA . CYS B 1 68 ? 4.699 -4.851 -27.277 1.00 39.50 187 CYS D CA 1
ATOM 1256 C C . CYS B 1 68 ? 3.925 -4.804 -25.970 1.00 37.61 187 CYS D C 1
ATOM 1257 O O . CYS B 1 68 ? 4.516 -4.690 -24.888 1.00 36.40 187 CYS D O 1
ATOM 1260 N N . CYS B 1 69 ? 2.592 -4.863 -26.082 1.00 36.03 188 CYS D N 1
ATOM 1261 C CA . CYS B 1 69 ? 1.725 -4.931 -24.907 1.00 35.33 188 CYS D CA 1
ATOM 1262 C C . CYS B 1 69 ? 1.822 -6.326 -24.297 1.00 34.25 188 CYS D C 1
ATOM 1263 O O . CYS B 1 69 ? 1.397 -7.314 -24.904 1.00 32.23 188 CYS D O 1
ATOM 1266 N N . ARG B 1 70 ? 2.416 -6.428 -23.115 1.00 31.80 189 ARG D N 1
ATOM 1267 C CA . ARG B 1 70 ? 2.653 -7.732 -22.504 1.00 31.99 189 ARG D CA 1
ATOM 1268 C C . ARG B 1 70 ? 2.259 -7.825 -21.035 1.00 31.44 189 ARG D C 1
ATOM 1269 O O . ARG B 1 70 ? 2.279 -6.796 -20.310 1.00 31.72 189 ARG D O 1
ATOM 1277 N N . PRO B 1 71 ? 1.971 -9.052 -20.539 1.00 30.85 190 PRO D N 1
ATOM 1278 C CA . PRO B 1 71 ? 1.676 -9.106 -19.093 1.00 30.77 190 PRO D CA 1
ATOM 1279 C C . PRO B 1 71 ? 2.890 -8.934 -18.225 1.00 32.13 190 PRO D C 1
ATOM 1280 O O . PRO B 1 71 ? 4.009 -9.251 -18.639 1.00 33.52 190 PRO D O 1
ATOM 1284 N N . THR B 1 72 ? 2.683 -8.392 -17.041 1.00 32.10 191 THR D N 1
ATOM 1285 C CA . THR B 1 72 ? 3.779 -8.096 -16.135 1.00 32.24 191 THR D CA 1
ATOM 1286 C C . THR B 1 72 ? 3.633 -8.920 -14.838 1.00 33.01 191 THR D C 1
ATOM 1287 O O . THR B 1 72 ? 4.582 -9.040 -14.020 1.00 33.84 191 THR D O 1
ATOM 1291 N N . ARG B 1 73 ? 2.421 -9.425 -14.626 1.00 33.31 192 ARG D N 1
ATOM 1292 C CA . ARG B 1 73 ? 2.044 -10.209 -13.433 1.00 34.57 192 ARG D CA 1
ATOM 1293 C C . ARG B 1 73 ? 0.958 -11.198 -13.838 1.00 32.81 192 ARG D C 1
ATOM 1294 O O . ARG B 1 73 ? 0.264 -10.940 -14.812 1.00 32.37 192 ARG D O 1
ATOM 1302 N N . TYR B 1 74 ? 0.764 -12.279 -13.072 1.00 33.45 193 TYR D N 1
ATOM 1303 C CA . TYR B 1 74 ? -0.205 -13.375 -13.458 1.00 34.39 193 TYR D CA 1
ATOM 1304 C C . TYR B 1 74 ? -0.941 -13.932 -12.259 1.00 35.34 193 TYR D C 1
ATOM 1305 O O . TYR B 1 74 ? -0.486 -13.779 -11.145 1.00 34.32 193 TYR D O 1
ATOM 1314 N N . GLU B 1 75 ? -2.058 -14.610 -12.493 1.00 35.65 194 GLU D N 1
ATOM 1315 C CA . GLU B 1 75 ? -2.689 -15.389 -11.427 1.00 38.00 194 GLU D CA 1
ATOM 1316 C C . GLU B 1 75 ? -3.068 -16.767 -11.960 1.00 36.97 194 GLU D C 1
ATOM 1317 O O . GLU B 1 75 ? -3.137 -16.955 -13.192 1.00 36.92 194 GLU D O 1
ATOM 1323 N N . ALA B 1 76 ? -3.325 -17.722 -11.059 1.00 35.64 195 ALA D N 1
ATOM 1324 C CA . ALA B 1 76 ? -3.755 -19.066 -11.453 1.00 36.48 195 ALA D CA 1
ATOM 1325 C C . ALA B 1 76 ? -5.160 -19.129 -12.091 1.00 35.16 195 ALA D C 1
ATOM 1326 O O . ALA B 1 76 ? -5.963 -18.213 -11.947 1.00 35.75 195 ALA D O 1
ATOM 1328 N N . VAL B 1 77 ? -5.438 -20.227 -12.790 1.00 34.38 196 VAL D N 1
ATOM 1329 C CA . VAL B 1 77 ? -6.744 -20.515 -13.369 1.00 33.48 196 VAL D CA 1
ATOM 1330 C C . VAL B 1 77 ? -7.106 -21.887 -12.756 1.00 34.14 196 VAL D C 1
ATOM 1331 O O . VAL B 1 77 ? -6.224 -22.774 -12.657 1.00 33.45 196 VAL D O 1
ATOM 1335 N N . SER B 1 78 ? -8.336 -22.000 -12.241 1.00 33.20 197 SER D N 1
ATOM 1336 C CA . SER B 1 78 ? -8.830 -23.219 -11.583 1.00 33.65 197 SER D CA 1
ATOM 1337 C C . SER B 1 78 ? -10.184 -23.613 -12.148 1.00 33.52 197 SER D C 1
ATOM 1338 O O . SER B 1 78 ? -10.955 -22.741 -12.583 1.00 34.71 197 SER D O 1
ATOM 1341 N N . PHE B 1 79 ? -10.469 -24.911 -12.176 1.00 32.50 198 PHE D N 1
ATOM 1342 C CA . PHE B 1 79 ? -11.698 -25.434 -12.825 1.00 33.59 198 PHE D CA 1
ATOM 1343 C C . PHE B 1 79 ? -11.900 -26.897 -12.426 1.00 33.30 198 PHE D C 1
ATOM 1344 O O . PHE B 1 79 ? -10.970 -27.557 -11.946 1.00 34.20 198 PHE D O 1
ATOM 1352 N N . MET B 1 80 ? -13.101 -27.412 -12.597 1.00 34.61 199 MET D N 1
ATOM 1353 C CA . MET B 1 80 ? -13.307 -28.823 -12.355 1.00 35.22 199 MET D CA 1
ATOM 1354 C C . MET B 1 80 ? -13.236 -29.491 -13.711 1.00 35.09 199 MET D C 1
ATOM 1355 O O . MET B 1 80 ? -13.870 -29.039 -14.669 1.00 35.42 199 MET D O 1
ATOM 1360 N N . ASP B 1 81 ? -12.474 -30.570 -13.804 1.00 35.12 200 ASP D N 1
ATOM 1361 C CA . ASP B 1 81 ? -12.373 -31.294 -15.085 1.00 36.05 200 ASP D CA 1
ATOM 1362 C C . ASP B 1 81 ? -13.558 -32.260 -15.301 1.00 36.03 200 ASP D C 1
ATOM 1363 O O . ASP B 1 81 ? -14.413 -32.414 -14.433 1.00 37.05 200 ASP D O 1
ATOM 1368 N N . VAL B 1 82 ? -13.614 -32.906 -16.455 1.00 36.52 201 VAL D N 1
ATOM 1369 C CA . VAL B 1 82 ? -14.747 -33.799 -16.818 1.00 36.46 201 VAL D CA 1
ATOM 1370 C C . VAL B 1 82 ? -15.012 -34.937 -15.841 1.00 35.71 201 VAL D C 1
ATOM 1371 O O . VAL B 1 82 ? -16.087 -35.528 -15.871 1.00 35.49 201 VAL D O 1
ATOM 1375 N N . ASN B 1 83 ? -14.020 -35.264 -15.016 1.00 36.23 202 ASN D N 1
ATOM 1376 C CA . ASN B 1 83 ? -14.167 -36.252 -13.938 1.00 37.29 202 ASN D CA 1
ATOM 1377 C C . ASN B 1 83 ? -14.494 -35.577 -12.589 1.00 37.55 202 ASN D C 1
ATOM 1378 O O . ASN B 1 83 ? -14.464 -36.217 -11.535 1.00 36.87 202 ASN D O 1
ATOM 1383 N N . SER B 1 84 ? -14.788 -34.277 -12.636 1.00 38.27 203 SER D N 1
ATOM 1384 C CA . SER B 1 84 ? -15.196 -33.542 -11.437 1.00 38.16 203 SER D CA 1
ATOM 1385 C C . SER B 1 84 ? -14.066 -33.427 -10.427 1.00 37.54 203 SER D C 1
ATOM 1386 O O . SER B 1 84 ? -14.297 -33.380 -9.227 1.00 37.36 203 SER D O 1
ATOM 1389 N N . THR B 1 85 ? -12.833 -33.438 -10.914 1.00 36.74 204 THR D N 1
ATOM 1390 C CA . THR B 1 85 ? -11.676 -33.178 -10.075 1.00 36.37 204 THR D CA 1
ATOM 1391 C C . THR B 1 85 ? -11.263 -31.720 -10.283 1.00 35.41 204 THR D C 1
ATOM 1392 O O . THR B 1 85 ? -11.197 -31.248 -11.411 1.00 34.45 204 THR D O 1
ATOM 1396 N N . TRP B 1 86 ? -11.007 -31.010 -9.186 1.00 34.62 205 TRP D N 1
ATOM 1397 C CA . TRP B 1 86 ? -10.506 -29.643 -9.282 1.00 34.40 205 TRP D CA 1
ATOM 1398 C C . TRP B 1 86 ? -9.067 -29.640 -9.757 1.00 34.29 205 TRP D C 1
ATOM 1399 O O . TRP B 1 86 ? -8.253 -30.405 -9.243 1.00 32.34 205 TRP D O 1
ATOM 1410 N N . ARG B 1 87 ? -8.782 -28.770 -10.741 1.00 34.16 206 ARG D N 1
ATOM 1411 C CA . ARG B 1 87 ? -7.460 -28.574 -11.313 1.00 34.78 206 ARG D CA 1
ATOM 1412 C C . ARG B 1 87 ? -7.124 -27.105 -11.200 1.00 34.85 206 ARG D C 1
ATOM 1413 O O . ARG B 1 87 ? -8.012 -26.276 -11.210 1.00 34.78 206 ARG D O 1
ATOM 1421 N N . THR B 1 88 ? -5.848 -26.799 -11.041 1.00 33.65 207 THR D N 1
ATOM 1422 C CA . THR B 1 88 ? -5.377 -25.423 -10.997 1.00 34.54 207 THR D CA 1
ATOM 1423 C C . THR B 1 88 ? -4.082 -25.349 -11.789 1.00 33.21 207 THR D C 1
ATOM 1424 O O . THR B 1 88 ? -3.238 -26.230 -11.691 1.00 33.17 207 THR D O 1
ATOM 1428 N N . VAL B 1 89 ? -3.950 -24.311 -12.591 1.00 32.45 208 VAL D N 1
ATOM 1429 C CA . VAL B 1 89 ? -2.708 -24.009 -13.296 1.00 32.64 208 VAL D CA 1
ATOM 1430 C C . VAL B 1 89 ? -2.203 -22.640 -12.902 1.00 31.91 208 VAL D C 1
ATOM 1431 O O . VAL B 1 89 ? -2.853 -21.648 -13.157 1.00 30.52 208 VAL D O 1
ATOM 1435 N N . ASP B 1 90 ? -1.009 -22.579 -12.307 1.00 33.99 209 ASP D N 1
ATOM 1436 C CA . ASP B 1 90 ? -0.404 -21.294 -11.912 1.00 35.03 209 ASP D CA 1
ATOM 1437 C C . ASP B 1 90 ? -0.012 -20.373 -13.057 1.00 34.60 209 ASP D C 1
ATOM 1438 O O . ASP B 1 90 ? 0.317 -20.802 -14.174 1.00 35.99 209 ASP D O 1
ATOM 1443 N N . ARG B 1 91 ? -0.035 -19.084 -12.756 1.00 33.91 210 ARG D N 1
ATOM 1444 C CA . ARG B 1 91 ? 0.448 -18.044 -13.642 1.00 34.82 210 ARG D CA 1
ATOM 1445 C C . ARG B 1 91 ? -0.103 -18.136 -15.073 1.00 33.12 210 ARG D C 1
ATOM 1446 O O . ARG B 1 91 ? 0.589 -17.789 -16.030 1.00 34.51 210 ARG D O 1
ATOM 1454 N N . LEU B 1 92 ? -1.319 -18.609 -15.241 1.00 31.80 211 LEU D N 1
ATOM 1455 C CA . LEU B 1 92 ? -1.885 -18.673 -16.611 1.00 32.18 211 LEU D CA 1
ATOM 1456 C C . LEU B 1 92 ? -2.549 -17.396 -17.087 1.00 31.63 211 LEU D C 1
ATOM 1457 O O . LEU B 1 92 ? -2.690 -17.204 -18.289 1.00 31.80 211 LEU D O 1
ATOM 1462 N N . SER B 1 93 ? -3.078 -16.602 -16.159 1.00 30.70 212 SER D N 1
ATOM 1463 C CA . SER B 1 93 ? -3.947 -15.481 -16.543 1.00 30.93 212 SER D CA 1
ATOM 1464 C C . SER B 1 93 ? -3.234 -14.209 -16.106 1.00 32.55 212 SER D C 1
ATOM 1465 O O . SER B 1 93 ? -2.660 -14.170 -15.004 1.00 30.68 212 SER D O 1
ATOM 1468 N N . ALA B 1 94 ? -3.197 -13.206 -17.004 1.00 31.75 213 ALA D N 1
ATOM 1469 C CA . ALA B 1 94 ? -2.628 -11.892 -16.698 1.00 31.10 213 ALA D CA 1
ATOM 1470 C C . ALA B 1 94 ? -3.408 -11.091 -15.661 1.00 31.58 213 ALA D C 1
ATOM 1471 O O . ALA B 1 94 ? -4.653 -11.185 -15.562 1.00 30.67 213 ALA D O 1
ATOM 1473 N N . THR B 1 95 ? -2.692 -10.333 -14.825 1.00 32.04 214 THR D N 1
ATOM 1474 C CA . THR B 1 95 ? -3.377 -9.451 -13.884 1.00 32.35 214 THR D CA 1
ATOM 1475 C C . THR B 1 95 ? -2.893 -8.001 -14.037 1.00 32.76 214 THR D C 1
ATOM 1476 O O . THR B 1 95 ? -3.424 -7.096 -13.397 1.00 32.55 214 THR D O 1
ATOM 1480 N N . ALA B 1 96 ? -1.848 -7.789 -14.829 1.00 32.90 215 ALA D N 1
ATOM 1481 C CA . ALA B 1 96 ? -1.377 -6.441 -15.163 1.00 31.90 215 ALA D CA 1
ATOM 1482 C C . ALA B 1 96 ? -0.636 -6.455 -16.487 1.00 32.39 215 ALA D C 1
ATOM 1483 O O . ALA B 1 96 ? -0.027 -7.466 -16.843 1.00 32.29 215 ALA D O 1
ATOM 1485 N N . CYS B 1 97 ? -0.646 -5.315 -17.191 1.00 32.23 216 CYS D N 1
ATOM 1486 C CA . CYS B 1 97 ? 0.024 -5.187 -18.500 1.00 33.57 216 CYS D CA 1
ATOM 1487 C C . CYS B 1 97 ? 1.019 -4.031 -18.545 1.00 32.55 216 CYS D C 1
ATOM 1488 O O . CYS B 1 97 ? 0.958 -3.124 -17.724 1.00 33.50 216 CYS D O 1
ATOM 1491 N N . GLY B 1 98 ? 1.886 -4.020 -19.542 1.00 32.70 217 GLY D N 1
ATOM 1492 C CA . GLY B 1 98 ? 2.863 -2.925 -19.702 1.00 33.19 217 GLY D CA 1
ATOM 1493 C C . GLY B 1 98 ? 3.311 -2.814 -21.133 1.00 34.25 217 GLY D C 1
ATOM 1494 O O . GLY B 1 98 ? 3.077 -3.734 -21.896 1.00 32.11 217 GLY D O 1
ATOM 1495 N N . CYS B 1 99 ? 3.968 -1.714 -21.510 1.00 35.77 218 CYS D N 1
ATOM 1496 C CA . CYS B 1 99 ? 4.526 -1.629 -22.848 1.00 37.83 218 CYS D CA 1
ATOM 1497 C C . CYS B 1 99 ? 5.990 -1.988 -22.672 1.00 39.12 218 CYS D C 1
ATOM 1498 O O . CYS B 1 99 ? 6.747 -1.232 -22.044 1.00 38.00 218 CYS D O 1
ATOM 1501 N N . LEU B 1 100 ? 6.366 -3.153 -23.177 1.00 40.03 219 LEU D N 1
ATOM 1502 C CA . LEU B 1 100 ? 7.674 -3.757 -22.870 1.00 42.66 219 LEU D CA 1
ATOM 1503 C C . LEU B 1 100 ? 8.534 -3.764 -24.108 1.00 43.21 219 LEU D C 1
ATOM 1504 O O . LEU B 1 100 ? 8.012 -3.870 -25.235 1.00 44.19 219 LEU D O 1
ATOM 1509 N N . ASP C 2 8 ? 23.121 10.223 -61.075 1.00 49.15 158 ASP A N 1
ATOM 1510 C CA . ASP C 2 8 ? 24.210 11.233 -61.326 1.00 50.18 158 ASP A CA 1
ATOM 1511 C C . ASP C 2 8 ? 24.987 11.651 -60.078 1.00 48.18 158 ASP A C 1
ATOM 1512 O O . ASP C 2 8 ? 25.401 12.814 -59.927 1.00 48.37 158 ASP A O 1
ATOM 1517 N N . SER C 2 9 ? 25.201 10.698 -59.184 1.00 46.73 159 SER A N 1
ATOM 1518 C CA . SER C 2 9 ? 26.016 10.948 -57.991 1.00 45.17 159 SER A CA 1
ATOM 1519 C C . SER C 2 9 ? 27.451 11.261 -58.396 1.00 43.77 159 SER A C 1
ATOM 1520 O O . SER C 2 9 ? 27.968 10.668 -59.346 1.00 44.36 159 SER A O 1
ATOM 1523 N N . ASP C 2 10 ? 28.116 12.148 -57.666 1.00 41.68 160 ASP A N 1
ATOM 1524 C CA . ASP C 2 10 ? 29.507 12.426 -57.964 1.00 40.22 160 ASP A CA 1
ATOM 1525 C C . ASP C 2 10 ? 30.388 11.316 -57.397 1.00 38.37 160 ASP A C 1
ATOM 1526 O O . ASP C 2 10 ? 29.918 10.449 -56.643 1.00 36.20 160 ASP A O 1
ATOM 1531 N N . LEU C 2 11 ? 31.655 11.310 -57.788 1.00 36.33 161 LEU A N 1
ATOM 1532 C CA . LEU C 2 11 ? 32.503 10.174 -57.430 1.00 35.39 161 LEU A CA 1
ATOM 1533 C C . LEU C 2 11 ? 32.948 10.261 -55.977 1.00 34.42 161 LEU A C 1
ATOM 1534 O O . LEU C 2 11 ? 33.239 9.254 -55.366 1.00 33.72 161 LEU A O 1
ATOM 1539 N N . CYS C 2 12 ? 32.995 11.458 -55.410 1.00 33.73 162 CYS A N 1
ATOM 1540 C CA . CYS C 2 12 ? 33.299 11.525 -53.966 1.00 33.77 162 CYS A CA 1
ATOM 1541 C C . CYS C 2 12 ? 32.214 10.797 -53.137 1.00 32.31 162 CYS A C 1
ATOM 1542 O O . CYS C 2 12 ? 32.535 10.044 -52.239 1.00 32.65 162 CYS A O 1
ATOM 1545 N N . LEU C 2 13 ? 30.949 10.989 -53.493 1.00 32.82 163 LEU A N 1
ATOM 1546 C CA . LEU C 2 13 ? 29.840 10.277 -52.859 1.00 32.29 163 LEU A CA 1
ATOM 1547 C C . LEU C 2 13 ? 29.988 8.781 -53.128 1.00 32.77 163 LEU A C 1
ATOM 1548 O O . LEU C 2 13 ? 29.869 7.981 -52.212 1.00 31.74 163 LEU A O 1
ATOM 1553 N N . LYS C 2 14 ? 30.189 8.400 -54.389 1.00 31.51 164 LYS A N 1
ATOM 1554 C CA . LYS C 2 14 ? 30.380 6.968 -54.701 1.00 32.83 164 LYS A CA 1
ATOM 1555 C C . LYS C 2 14 ? 31.515 6.310 -53.901 1.00 33.26 164 LYS A C 1
ATOM 1556 O O . LYS C 2 14 ? 31.356 5.169 -53.379 1.00 32.26 164 LYS A O 1
ATOM 1562 N N . PHE C 2 15 ? 32.668 6.970 -53.805 1.00 31.98 165 PHE A N 1
ATOM 1563 C CA . PHE C 2 15 ? 33.750 6.400 -52.982 1.00 33.43 165 PHE A CA 1
ATOM 1564 C C . PHE C 2 15 ? 33.497 6.319 -51.478 1.00 32.44 165 PHE A C 1
ATOM 1565 O O . PHE C 2 15 ? 33.982 5.396 -50.819 1.00 32.52 165 PHE A O 1
ATOM 1573 N N . ALA C 2 16 ? 32.761 7.287 -50.946 1.00 32.86 166 ALA A N 1
ATOM 1574 C CA . ALA C 2 16 ? 32.269 7.208 -49.548 1.00 31.50 166 ALA A CA 1
ATOM 1575 C C . ALA C 2 16 ? 31.457 5.948 -49.419 1.00 31.90 166 ALA A C 1
ATOM 1576 O O . ALA C 2 16 ? 31.594 5.193 -48.481 1.00 32.77 166 ALA A O 1
ATOM 1578 N N . MET C 2 17 ? 30.583 5.720 -50.368 1.00 29.53 167 MET A N 1
ATOM 1579 C CA . MET C 2 17 ? 29.717 4.540 -50.282 1.00 30.25 167 MET A CA 1
ATOM 1580 C C . MET C 2 17 ? 30.443 3.187 -50.486 1.00 31.12 167 MET A C 1
ATOM 1581 O O . MET C 2 17 ? 30.018 2.159 -49.904 1.00 31.03 167 MET A O 1
ATOM 1586 N N . LEU C 2 18 ? 31.515 3.154 -51.306 1.00 32.76 168 LEU A N 1
ATOM 1587 C CA . LEU C 2 18 ? 32.374 1.949 -51.362 1.00 32.63 168 LEU A CA 1
ATOM 1588 C C . LEU C 2 18 ? 32.940 1.600 -50.013 1.00 33.58 168 LEU A C 1
ATOM 1589 O O . LEU C 2 18 ? 33.089 0.444 -49.643 1.00 31.24 168 LEU A O 1
ATOM 1594 N N . CYS C 2 19 ? 33.292 2.610 -49.235 1.00 35.36 169 CYS A N 1
ATOM 1595 C CA . CYS C 2 19 ? 33.750 2.392 -47.852 1.00 35.14 169 CYS A CA 1
ATOM 1596 C C . CYS C 2 19 ? 32.613 1.804 -46.997 1.00 35.27 169 CYS A C 1
ATOM 1597 O O . CYS C 2 19 ? 32.804 0.835 -46.225 1.00 34.25 169 CYS A O 1
ATOM 1600 N N . THR C 2 20 ? 31.419 2.392 -47.111 1.00 33.45 170 THR A N 1
ATOM 1601 C CA . THR C 2 20 ? 30.256 1.936 -46.333 1.00 33.73 170 THR A CA 1
ATOM 1602 C C . THR C 2 20 ? 29.964 0.481 -46.665 1.00 34.00 170 THR A C 1
ATOM 1603 O O . THR C 2 20 ? 29.490 -0.316 -45.803 1.00 33.35 170 THR A O 1
ATOM 1607 N N . LEU C 2 21 ? 30.219 0.108 -47.920 1.00 32.05 171 LEU A N 1
ATOM 1608 C CA . LEU C 2 21 ? 30.001 -1.280 -48.365 1.00 33.70 171 LEU A CA 1
ATOM 1609 C C . LEU C 2 21 ? 31.007 -2.303 -47.777 1.00 34.79 171 LEU A C 1
ATOM 1610 O O . LEU C 2 21 ? 30.790 -3.512 -47.832 1.00 34.55 171 LEU A O 1
ATOM 1615 N N . ASN C 2 22 ? 32.100 -1.813 -47.212 1.00 34.96 172 ASN A N 1
ATOM 1616 C CA . ASN C 2 22 ? 33.141 -2.692 -46.669 1.00 35.77 172 ASN A CA 1
ATOM 1617 C C . ASN C 2 22 ? 32.981 -2.612 -45.169 1.00 35.73 172 ASN A C 1
ATOM 1618 O O . ASN C 2 22 ? 33.035 -1.520 -44.632 1.00 35.04 172 ASN A O 1
ATOM 1623 N N . ASP C 2 23 ? 32.755 -3.745 -44.523 1.00 35.29 173 ASP A N 1
ATOM 1624 C CA . ASP C 2 23 ? 32.416 -3.803 -43.100 1.00 36.42 173 ASP A CA 1
ATOM 1625 C C . ASP C 2 23 ? 33.406 -3.019 -42.278 1.00 35.52 173 ASP A C 1
ATOM 1626 O O . ASP C 2 23 ? 32.984 -2.191 -41.480 1.00 34.13 173 ASP A O 1
ATOM 1631 N N . LYS C 2 24 ? 34.694 -3.294 -42.493 1.00 35.40 174 LYS A N 1
ATOM 1632 C CA . LYS C 2 24 ? 35.793 -2.716 -41.704 1.00 38.50 174 LYS A CA 1
ATOM 1633 C C . LYS C 2 24 ? 35.870 -1.214 -41.895 1.00 36.28 174 LYS A C 1
ATOM 1634 O O . LYS C 2 24 ? 35.965 -0.461 -40.924 1.00 36.49 174 LYS A O 1
ATOM 1640 N N . CYS C 2 25 ? 35.832 -0.764 -43.143 1.00 35.47 175 CYS A N 1
ATOM 1641 C CA . CYS C 2 25 ? 35.931 0.660 -43.428 1.00 34.25 175 CYS A CA 1
ATOM 1642 C C . CYS C 2 25 ? 34.685 1.434 -42.945 1.00 34.43 175 CYS A C 1
ATOM 1643 O O . CYS C 2 25 ? 34.800 2.581 -42.467 1.00 34.59 175 CYS A O 1
ATOM 1646 N N . ASP C 2 26 ? 33.501 0.857 -43.148 1.00 30.89 176 ASP A N 1
ATOM 1647 C CA . ASP C 2 26 ? 32.277 1.469 -42.646 1.00 32.40 176 ASP A CA 1
ATOM 1648 C C . ASP C 2 26 ? 32.399 1.768 -41.146 1.00 32.08 176 ASP A C 1
ATOM 1649 O O . ASP C 2 26 ? 32.038 2.856 -40.674 1.00 32.56 176 ASP A O 1
ATOM 1654 N N . ARG C 2 27 ? 32.885 0.801 -40.370 1.00 31.54 177 ARG A N 1
ATOM 1655 C CA . ARG C 2 27 ? 32.878 0.986 -38.906 1.00 31.23 177 ARG A CA 1
ATOM 1656 C C . ARG C 2 27 ? 33.848 2.120 -38.545 1.00 31.75 177 ARG A C 1
ATOM 1657 O O . ARG C 2 27 ? 33.558 2.923 -37.649 1.00 30.87 177 ARG A O 1
ATOM 1665 N N . LEU C 2 28 ? 34.992 2.154 -39.234 1.00 30.07 178 LEU A N 1
ATOM 1666 C CA . LEU C 2 28 ? 36.052 3.175 -38.931 1.00 30.67 178 LEU A CA 1
ATOM 1667 C C . LEU C 2 28 ? 35.618 4.587 -39.359 1.00 31.40 178 LEU A C 1
ATOM 1668 O O . LEU C 2 28 ? 35.961 5.591 -38.702 1.00 32.00 178 LEU A O 1
ATOM 1673 N N . ARG C 2 29 ? 34.924 4.668 -40.486 1.00 30.48 179 ARG A N 1
ATOM 1674 C CA . ARG C 2 29 ? 34.424 5.971 -40.997 1.00 32.25 179 ARG A CA 1
ATOM 1675 C C . ARG C 2 29 ? 33.318 6.452 -40.070 1.00 32.23 179 ARG A C 1
ATOM 1676 O O . ARG C 2 29 ? 33.278 7.621 -39.704 1.00 32.46 179 ARG A O 1
ATOM 1684 N N . LYS C 2 30 ? 32.425 5.546 -39.676 1.00 34.05 180 LYS A N 1
ATOM 1685 C CA . LYS C 2 30 ? 31.341 5.889 -38.752 1.00 34.07 180 LYS A CA 1
ATOM 1686 C C . LYS C 2 30 ? 31.905 6.402 -37.417 1.00 33.66 180 LYS A C 1
ATOM 1687 O O . LYS C 2 30 ? 31.329 7.310 -36.798 1.00 32.89 180 LYS A O 1
ATOM 1693 N N . ALA C 2 31 ? 32.965 5.747 -36.943 1.00 33.06 181 ALA A N 1
ATOM 1694 C CA . ALA C 2 31 ? 33.628 6.125 -35.710 1.00 33.72 181 ALA A CA 1
ATOM 1695 C C . ALA C 2 31 ? 34.162 7.567 -35.722 1.00 33.12 181 ALA A C 1
ATOM 1696 O O . ALA C 2 31 ? 33.916 8.309 -34.770 1.00 31.76 181 ALA A O 1
ATOM 1698 N N . TYR C 2 32 ? 34.882 7.988 -36.779 1.00 31.80 182 TYR A N 1
ATOM 1699 C CA . TYR C 2 32 ? 35.359 9.365 -36.766 1.00 31.92 182 TYR A CA 1
ATOM 1700 C C . TYR C 2 32 ? 34.252 10.347 -37.108 1.00 33.29 182 TYR A C 1
ATOM 1701 O O . TYR C 2 32 ? 34.268 11.483 -36.637 1.00 33.46 182 TYR A O 1
ATOM 1710 N N . GLY C 2 33 ? 33.305 9.923 -37.952 1.00 32.59 183 GLY A N 1
ATOM 1711 C CA . GLY C 2 33 ? 32.194 10.792 -38.291 1.00 32.93 183 GLY A CA 1
ATOM 1712 C C . GLY C 2 33 ? 31.435 11.167 -37.032 1.00 33.29 183 GLY A C 1
ATOM 1713 O O . GLY C 2 33 ? 30.992 12.310 -36.884 1.00 34.16 183 GLY A O 1
ATOM 1714 N N . GLU C 2 34 ? 31.249 10.186 -36.142 1.00 32.50 184 GLU A N 1
ATOM 1715 C CA . GLU C 2 34 ? 30.600 10.427 -34.843 1.00 34.03 184 GLU A CA 1
ATOM 1716 C C . GLU C 2 34 ? 31.429 11.351 -33.942 1.00 34.09 184 GLU A C 1
ATOM 1717 O O . GLU C 2 34 ? 30.866 12.260 -33.302 1.00 34.54 184 GLU A O 1
ATOM 1723 N N . ALA C 2 35 ? 32.715 11.051 -33.834 1.00 33.61 185 ALA A N 1
ATOM 1724 C CA . ALA C 2 35 ? 33.674 11.840 -33.012 1.00 34.38 185 ALA A CA 1
ATOM 1725 C C . ALA C 2 35 ? 33.867 13.295 -33.492 1.00 34.76 185 ALA A C 1
ATOM 1726 O O . ALA C 2 35 ? 34.159 14.173 -32.705 1.00 32.16 185 ALA A O 1
ATOM 1728 N N . CYS C 2 36 ? 33.599 13.537 -34.766 1.00 34.79 186 CYS A N 1
ATOM 1729 C CA . CYS C 2 36 ? 33.901 14.786 -35.405 1.00 36.16 186 CYS A CA 1
ATOM 1730 C C . CYS C 2 36 ? 32.665 15.623 -35.737 1.00 37.54 186 CYS A C 1
ATOM 1731 O O . CYS C 2 36 ? 32.801 16.710 -36.303 1.00 37.15 186 CYS A O 1
ATOM 1734 N N . SER C 2 37 ? 31.478 15.131 -35.383 1.00 37.12 187 SER A N 1
ATOM 1735 C CA . SER C 2 37 ? 30.212 15.826 -35.617 1.00 39.51 187 SER A CA 1
ATOM 1736 C C . SER C 2 37 ? 29.879 16.924 -34.597 1.00 41.72 187 SER A C 1
ATOM 1737 O O . SER C 2 37 ? 30.180 16.821 -33.396 1.00 40.47 187 SER A O 1
ATOM 1740 N N . GLY C 2 38 ? 29.189 17.942 -35.110 1.00 44.76 188 GLY A N 1
ATOM 1741 C CA . GLY C 2 38 ? 28.214 18.725 -34.298 1.00 46.70 188 GLY A CA 1
ATOM 1742 C C . GLY C 2 38 ? 28.908 19.997 -33.940 1.00 48.95 188 GLY A C 1
ATOM 1743 O O . GLY C 2 38 ? 30.135 20.076 -34.119 1.00 50.12 188 GLY A O 1
ATOM 1744 N N . PRO C 2 39 ? 28.157 21.004 -33.441 1.00 49.89 189 PRO A N 1
ATOM 1745 C CA . PRO C 2 39 ? 28.875 22.194 -33.026 1.00 50.85 189 PRO A CA 1
ATOM 1746 C C . PRO C 2 39 ? 29.742 21.846 -31.815 1.00 51.55 189 PRO A C 1
ATOM 1747 O O . PRO C 2 39 ? 30.714 22.553 -31.525 1.00 52.28 189 PRO A O 1
ATOM 1751 N N . HIS C 2 40 ? 29.351 20.773 -31.121 1.00 51.67 190 HIS A N 1
ATOM 1752 C CA . HIS C 2 40 ? 30.103 20.170 -30.032 1.00 52.25 190 HIS A CA 1
ATOM 1753 C C . HIS C 2 40 ? 31.533 19.819 -30.489 1.00 51.89 190 HIS A C 1
ATOM 1754 O O . HIS C 2 40 ? 32.366 20.691 -30.706 1.00 53.14 190 HIS A O 1
ATOM 1761 N N . CYS C 2 41 ? 31.763 18.521 -30.685 1.00 50.06 191 CYS A N 1
ATOM 1762 C CA . CYS C 2 41 ? 33.041 17.884 -30.962 1.00 47.48 191 CYS A CA 1
ATOM 1763 C C . CYS C 2 41 ? 34.166 18.165 -29.968 1.00 45.95 191 CYS A C 1
ATOM 1764 O O . CYS C 2 41 ? 34.601 19.303 -29.769 1.00 46.16 191 CYS A O 1
ATOM 1767 N N . GLN C 2 42 ? 34.614 17.102 -29.319 1.00 44.33 192 GLN A N 1
ATOM 1768 C CA . GLN C 2 42 ? 35.851 17.132 -28.560 1.00 43.98 192 GLN A CA 1
ATOM 1769 C C . GLN C 2 42 ? 36.939 16.959 -29.598 1.00 42.41 192 GLN A C 1
ATOM 1770 O O . GLN C 2 42 ? 37.022 15.900 -30.207 1.00 41.12 192 GLN A O 1
ATOM 1776 N N . ARG C 2 43 ? 37.780 17.976 -29.794 1.00 40.94 193 ARG A N 1
ATOM 1777 C CA . ARG C 2 43 ? 38.670 17.944 -30.951 1.00 40.70 193 ARG A CA 1
ATOM 1778 C C . ARG C 2 43 ? 39.683 16.797 -30.876 1.00 39.17 193 ARG A C 1
ATOM 1779 O O . ARG C 2 43 ? 40.037 16.210 -31.894 1.00 37.19 193 ARG A O 1
ATOM 1787 N N . HIS C 2 44 ? 40.168 16.505 -29.666 1.00 38.56 194 HIS A N 1
ATOM 1788 C CA . HIS C 2 44 ? 41.160 15.439 -29.473 1.00 37.94 194 HIS A CA 1
ATOM 1789 C C . HIS C 2 44 ? 40.609 14.021 -29.745 1.00 36.29 194 HIS A C 1
ATOM 1790 O O . HIS C 2 44 ? 41.350 13.123 -30.173 1.00 34.70 194 HIS A O 1
ATOM 1797 N N . VAL C 2 45 ? 39.319 13.834 -29.507 1.00 34.31 195 VAL A N 1
ATOM 1798 C CA . VAL C 2 45 ? 38.707 12.542 -29.777 1.00 34.50 195 VAL A CA 1
ATOM 1799 C C . VAL C 2 45 ? 38.540 12.425 -31.287 1.00 33.42 195 VAL A C 1
ATOM 1800 O O . VAL C 2 45 ? 38.824 11.407 -31.855 1.00 33.16 195 VAL A O 1
ATOM 1804 N N . CYS C 2 46 ? 38.101 13.495 -31.932 1.00 33.76 196 CYS A N 1
ATOM 1805 C CA . CYS C 2 46 ? 37.992 13.481 -33.425 1.00 33.55 196 CYS A CA 1
ATOM 1806 C C . CYS C 2 46 ? 39.333 13.169 -34.068 1.00 34.01 196 CYS A C 1
ATOM 1807 O O . CYS C 2 46 ? 39.459 12.324 -34.966 1.00 33.53 196 CYS A O 1
ATOM 1810 N N . LEU C 2 47 ? 40.382 13.826 -33.577 1.00 33.38 197 LEU A N 1
ATOM 1811 C CA . LEU C 2 47 ? 41.721 13.648 -34.154 1.00 34.04 197 LEU A CA 1
ATOM 1812 C C . LEU C 2 47 ? 42.152 12.179 -33.977 1.00 32.14 197 LEU A C 1
ATOM 1813 O O . LEU C 2 47 ? 42.703 11.585 -34.877 1.00 33.98 197 LEU A O 1
ATOM 1818 N N . ARG C 2 48 ? 41.907 11.607 -32.816 1.00 32.89 198 ARG A N 1
ATOM 1819 C CA . ARG C 2 48 ? 42.300 10.236 -32.512 1.00 33.56 198 ARG A CA 1
ATOM 1820 C C . ARG C 2 48 ? 41.526 9.234 -33.413 1.00 34.57 198 ARG A C 1
ATOM 1821 O O . ARG C 2 48 ? 42.094 8.256 -33.906 1.00 35.28 198 ARG A O 1
ATOM 1829 N N . GLN C 2 49 ? 40.255 9.511 -33.653 1.00 33.33 199 GLN A N 1
ATOM 1830 C CA . GLN C 2 49 ? 39.451 8.623 -34.572 1.00 32.71 199 GLN A CA 1
ATOM 1831 C C . GLN C 2 49 ? 39.892 8.752 -36.027 1.00 32.31 199 GLN A C 1
ATOM 1832 O O . GLN C 2 49 ? 39.826 7.777 -36.802 1.00 31.71 199 GLN A O 1
ATOM 1838 N N . LEU C 2 50 ? 40.318 9.944 -36.436 1.00 31.54 200 LEU A N 1
ATOM 1839 C CA . LEU C 2 50 ? 40.949 10.136 -37.766 1.00 31.68 200 LEU A CA 1
ATOM 1840 C C . LEU C 2 50 ? 42.244 9.324 -37.910 1.00 31.22 200 LEU A C 1
ATOM 1841 O O . LEU C 2 50 ? 42.462 8.637 -38.942 1.00 32.10 200 LEU A O 1
ATOM 1846 N N . LEU C 2 51 ? 43.094 9.384 -36.897 1.00 31.86 201 LEU A N 1
ATOM 1847 C CA . LEU C 2 51 ? 44.353 8.654 -36.930 1.00 32.24 201 LEU A CA 1
ATOM 1848 C C . LEU C 2 51 ? 44.099 7.162 -37.062 1.00 30.32 201 LEU A C 1
ATOM 1849 O O . LEU C 2 51 ? 44.749 6.473 -37.874 1.00 30.73 201 LEU A O 1
ATOM 1854 N N . THR C 2 52 ? 43.151 6.670 -36.290 1.00 31.20 202 THR A N 1
ATOM 1855 C CA . THR C 2 52 ? 42.783 5.227 -36.343 1.00 30.90 202 THR A CA 1
ATOM 1856 C C . THR C 2 52 ? 42.249 4.871 -37.703 1.00 30.91 202 THR A C 1
ATOM 1857 O O . THR C 2 52 ? 42.578 3.804 -38.247 1.00 31.40 202 THR A O 1
ATOM 1861 N N . PHE C 2 53 ? 41.442 5.760 -38.275 1.00 29.94 203 PHE A N 1
ATOM 1862 C CA . PHE C 2 53 ? 40.832 5.446 -39.569 1.00 31.27 203 PHE A CA 1
ATOM 1863 C C . PHE C 2 53 ? 41.923 5.200 -40.609 1.00 32.03 203 PHE A C 1
ATOM 1864 O O . PHE C 2 53 ? 41.861 4.248 -41.334 1.00 33.86 203 PHE A O 1
ATOM 1872 N N . PHE C 2 54 ? 42.892 6.106 -40.753 1.00 32.37 204 PHE A N 1
ATOM 1873 C CA . PHE C 2 54 ? 43.903 5.914 -41.783 1.00 32.32 204 PHE A CA 1
ATOM 1874 C C . PHE C 2 54 ? 44.884 4.775 -41.420 1.00 33.25 204 PHE A C 1
ATOM 1875 O O . PHE C 2 54 ? 45.487 4.157 -42.294 1.00 33.74 204 PHE A O 1
ATOM 1883 N N . GLU C 2 55 ? 45.066 4.544 -40.144 1.00 32.77 205 GLU A N 1
ATOM 1884 C CA . GLU C 2 55 ? 45.855 3.442 -39.702 1.00 36.22 205 GLU A CA 1
ATOM 1885 C C . GLU C 2 55 ? 45.255 2.053 -40.027 1.00 36.82 205 GLU A C 1
ATOM 1886 O O . GLU C 2 55 ? 46.003 1.125 -40.395 1.00 38.00 205 GLU A O 1
ATOM 1892 N N . LYS C 2 56 ? 43.933 1.929 -39.862 1.00 33.99 206 LYS A N 1
ATOM 1893 C CA . LYS C 2 56 ? 43.260 0.635 -39.890 1.00 34.19 206 LYS A CA 1
ATOM 1894 C C . LYS C 2 56 ? 42.540 0.317 -41.212 1.00 33.59 206 LYS A C 1
ATOM 1895 O O . LYS C 2 56 ? 42.447 -0.848 -41.590 1.00 30.88 206 LYS A O 1
ATOM 1901 N N . ALA C 2 57 ? 42.059 1.327 -41.916 1.00 33.10 207 ALA A N 1
ATOM 1902 C CA . ALA C 2 57 ? 41.280 1.107 -43.141 1.00 34.80 207 ALA A CA 1
ATOM 1903 C C . ALA C 2 57 ? 42.225 0.620 -44.240 1.00 36.26 207 ALA A C 1
ATOM 1904 O O . ALA C 2 57 ? 43.371 1.053 -44.277 1.00 36.30 207 ALA A O 1
ATOM 1906 N N . ALA C 2 58 ? 41.738 -0.205 -45.186 1.00 35.18 208 ALA A N 1
ATOM 1907 C CA . ALA C 2 58 ? 42.606 -0.607 -46.313 1.00 35.37 208 ALA A CA 1
ATOM 1908 C C . ALA C 2 58 ? 43.062 0.643 -47.047 1.00 34.74 208 ALA A C 1
ATOM 1909 O O . ALA C 2 58 ? 42.215 1.564 -47.242 1.00 35.75 208 ALA A O 1
ATOM 1911 N N . GLU C 2 59 ? 44.348 0.731 -47.454 1.00 33.26 209 GLU A N 1
ATOM 1912 C CA . GLU C 2 59 ? 44.834 1.936 -48.088 1.00 34.73 209 GLU A CA 1
ATOM 1913 C C . GLU C 2 59 ? 43.976 2.315 -49.294 1.00 34.07 209 GLU A C 1
ATOM 1914 O O . GLU C 2 59 ? 43.678 3.499 -49.485 1.00 33.10 209 GLU A O 1
ATOM 1920 N N . PRO C 2 60 ? 43.623 1.324 -50.122 1.00 32.15 210 PRO A N 1
ATOM 1921 C CA . PRO C 2 60 ? 42.830 1.767 -51.268 1.00 33.70 210 PRO A CA 1
ATOM 1922 C C . PRO C 2 60 ? 41.443 2.380 -50.899 1.00 33.48 210 PRO A C 1
ATOM 1923 O O . PRO C 2 60 ? 40.957 3.223 -51.621 1.00 32.82 210 PRO A O 1
ATOM 1927 N N . HIS C 2 61 ? 40.788 1.864 -49.846 1.00 32.05 211 HIS A N 1
ATOM 1928 C CA . HIS C 2 61 ? 39.533 2.463 -49.364 1.00 32.73 211 HIS A CA 1
ATOM 1929 C C . HIS C 2 61 ? 39.738 3.852 -48.789 1.00 33.18 211 HIS A C 1
ATOM 1930 O O . HIS C 2 61 ? 38.998 4.791 -49.077 1.00 34.39 211 HIS A O 1
ATOM 1937 N N . ALA C 2 62 ? 40.759 3.992 -47.991 1.00 32.86 212 ALA A N 1
ATOM 1938 C CA . ALA C 2 62 ? 41.049 5.311 -47.407 1.00 34.55 212 ALA A CA 1
ATOM 1939 C C . ALA C 2 62 ? 41.414 6.381 -48.470 1.00 33.89 212 ALA A C 1
ATOM 1940 O O . ALA C 2 62 ? 40.963 7.562 -48.415 1.00 32.62 212 ALA A O 1
ATOM 1942 N N . GLN C 2 63 ? 42.193 5.991 -49.491 1.00 33.59 213 GLN A N 1
ATOM 1943 C CA . GLN C 2 63 ? 42.553 6.934 -50.592 1.00 32.97 213 GLN A CA 1
ATOM 1944 C C . GLN C 2 63 ? 41.403 7.208 -51.522 1.00 33.10 213 GLN A C 1
ATOM 1945 O O . GLN C 2 63 ? 41.285 8.305 -52.040 1.00 35.17 213 GLN A O 1
ATOM 1951 N N . GLY C 2 64 ? 40.512 6.246 -51.693 1.00 32.51 214 GLY A N 1
ATOM 1952 C CA . GLY C 2 64 ? 39.293 6.475 -52.487 1.00 32.41 214 GLY A CA 1
ATOM 1953 C C . GLY C 2 64 ? 38.402 7.512 -51.791 1.00 32.77 214 GLY A C 1
ATOM 1954 O O . GLY C 2 64 ? 37.819 8.403 -52.451 1.00 33.36 214 GLY A O 1
ATOM 1955 N N . LEU C 2 65 ? 38.291 7.366 -50.489 1.00 32.51 215 LEU A N 1
ATOM 1956 C CA . LEU C 2 65 ? 37.413 8.222 -49.694 1.00 33.49 215 LEU A CA 1
ATOM 1957 C C . LEU C 2 65 ? 37.876 9.709 -49.824 1.00 33.53 215 LEU A C 1
ATOM 1958 O O . LEU C 2 65 ? 37.095 10.672 -50.020 1.00 34.47 215 LEU A O 1
ATOM 1963 N N . LEU C 2 66 ? 39.164 9.903 -49.646 1.00 33.48 216 LEU A N 1
ATOM 1964 C CA . LEU C 2 66 ? 39.681 11.286 -49.576 1.00 35.15 216 LEU A CA 1
ATOM 1965 C C . LEU C 2 66 ? 40.185 11.848 -50.881 1.00 33.62 216 LEU A C 1
ATOM 1966 O O . LEU C 2 66 ? 39.931 13.056 -51.178 1.00 35.88 216 LEU A O 1
ATOM 1971 N N . LEU C 2 67 ? 40.838 11.023 -51.709 1.00 32.37 217 LEU A N 1
ATOM 1972 C CA . LEU C 2 67 ? 41.502 11.483 -52.964 1.00 33.83 217 LEU A CA 1
ATOM 1973 C C . LEU C 2 67 ? 40.596 11.222 -54.102 1.00 35.98 217 LEU A C 1
ATOM 1974 O O . LEU C 2 67 ? 40.970 10.641 -55.094 1.00 37.06 217 LEU A O 1
ATOM 1979 N N . CYS C 2 68 ? 39.379 11.741 -53.973 1.00 37.96 218 CYS A N 1
ATOM 1980 C CA . CYS C 2 68 ? 38.320 11.403 -54.948 1.00 36.06 218 CYS A CA 1
ATOM 1981 C C . CYS C 2 68 ? 38.226 12.529 -55.962 1.00 36.58 218 CYS A C 1
ATOM 1982 O O . CYS C 2 68 ? 38.455 13.766 -55.625 1.00 33.37 218 CYS A O 1
ATOM 1985 N N . PRO C 2 69 ? 37.986 12.168 -57.224 1.00 36.99 219 PRO A N 1
ATOM 1986 C CA . PRO C 2 69 ? 38.020 13.170 -58.284 1.00 36.15 219 PRO A CA 1
ATOM 1987 C C . PRO C 2 69 ? 36.695 13.951 -58.430 1.00 37.82 219 PRO A C 1
ATOM 1988 O O . PRO C 2 69 ? 35.649 13.349 -58.249 1.00 35.79 219 PRO A O 1
ATOM 1992 N N . CYS C 2 70 ? 36.759 15.253 -58.800 1.00 36.62 220 CYS A N 1
ATOM 1993 C CA . CYS C 2 70 ? 35.598 16.129 -58.972 1.00 38.04 220 CYS A CA 1
ATOM 1994 C C . CYS C 2 70 ? 35.727 16.867 -60.288 1.00 39.66 220 CYS A C 1
ATOM 1995 O O . CYS C 2 70 ? 36.797 17.400 -60.593 1.00 39.72 220 CYS A O 1
ATOM 1998 N N . ALA C 2 71 ? 34.643 16.968 -61.036 1.00 40.96 221 ALA A N 1
ATOM 1999 C CA . ALA C 2 71 ? 34.638 17.835 -62.219 1.00 43.13 221 ALA A CA 1
ATOM 2000 C C . ALA C 2 71 ? 34.925 19.285 -61.778 1.00 45.25 221 ALA A C 1
ATOM 2001 O O . ALA C 2 71 ? 34.629 19.667 -60.632 1.00 44.52 221 ALA A O 1
ATOM 2003 N N . PRO C 2 72 ? 35.515 20.113 -62.684 1.00 47.11 222 PRO A N 1
ATOM 2004 C CA . PRO C 2 72 ? 35.935 21.479 -62.348 1.00 47.25 222 PRO A CA 1
ATOM 2005 C C . PRO C 2 72 ? 34.763 22.315 -61.771 1.00 47.32 222 PRO A C 1
ATOM 2006 O O . PRO C 2 72 ? 34.914 22.996 -60.741 1.00 47.69 222 PRO A O 1
ATOM 2010 N N . ASN C 2 73 ? 33.599 22.239 -62.406 1.00 46.02 223 ASN A N 1
ATOM 2011 C CA . ASN C 2 73 ? 32.472 23.087 -61.979 1.00 45.96 223 ASN A CA 1
ATOM 2012 C C . ASN C 2 73 ? 31.524 22.388 -60.981 1.00 44.18 223 ASN A C 1
ATOM 2013 O O . ASN C 2 73 ? 30.408 22.864 -60.749 1.00 43.83 223 ASN A O 1
ATOM 2018 N N . ASP C 2 74 ? 31.973 21.281 -60.375 1.00 40.51 224 ASP A N 1
ATOM 2019 C CA . ASP C 2 74 ? 31.113 20.498 -59.481 1.00 39.95 224 ASP A CA 1
ATOM 2020 C C . ASP C 2 74 ? 31.445 20.873 -58.028 1.00 38.52 224 ASP A C 1
ATOM 2021 O O . ASP C 2 74 ? 32.199 20.167 -57.347 1.00 37.31 224 ASP A O 1
ATOM 2026 N N . ARG C 2 75 ? 30.890 21.994 -57.570 1.00 37.52 225 ARG A N 1
ATOM 2027 C CA . ARG C 2 75 ? 31.261 22.537 -56.276 1.00 38.60 225 ARG A CA 1
ATOM 2028 C C . ARG C 2 75 ? 30.752 21.673 -55.134 1.00 36.96 225 ARG A C 1
ATOM 2029 O O . ARG C 2 75 ? 31.382 21.625 -54.081 1.00 36.75 225 ARG A O 1
ATOM 2037 N N . GLY C 2 76 ? 29.635 20.991 -55.350 1.00 35.78 226 GLY A N 1
ATOM 2038 C CA . GLY C 2 76 ? 29.102 20.010 -54.369 1.00 36.23 226 GLY A CA 1
ATOM 2039 C C . GLY C 2 76 ? 30.100 18.888 -54.087 1.00 35.78 226 GLY A C 1
ATOM 2040 O O . GLY C 2 76 ? 30.407 18.556 -52.910 1.00 35.81 226 GLY A O 1
ATOM 2041 N N . CYS C 2 77 ? 30.663 18.317 -55.150 1.00 35.40 227 CYS A N 1
ATOM 2042 C CA . CYS C 2 77 ? 31.717 17.294 -54.982 1.00 34.19 227 CYS A CA 1
ATOM 2043 C C . CYS C 2 77 ? 32.934 17.844 -54.258 1.00 35.30 227 CYS A C 1
ATOM 2044 O O . CYS C 2 77 ? 33.473 17.234 -53.309 1.00 34.35 227 CYS A O 1
ATOM 2047 N N . GLY C 2 78 ? 33.393 19.016 -54.692 1.00 33.84 228 GLY A N 1
ATOM 2048 C CA . GLY C 2 78 ? 34.579 19.574 -54.060 1.00 33.81 228 GLY A CA 1
ATOM 2049 C C . GLY C 2 78 ? 34.370 19.869 -52.604 1.00 32.71 228 GLY A C 1
ATOM 2050 O O . GLY C 2 78 ? 35.300 19.728 -51.823 1.00 34.52 228 GLY A O 1
ATOM 2051 N N . GLU C 2 79 ? 33.171 20.335 -52.253 1.00 34.18 229 GLU A N 1
ATOM 2052 C CA . GLU C 2 79 ? 32.824 20.650 -50.870 1.00 35.85 229 GLU A CA 1
ATOM 2053 C C . GLU C 2 79 ? 32.764 19.357 -50.058 1.00 33.90 229 GLU A C 1
ATOM 2054 O O . GLU C 2 79 ? 33.238 19.309 -48.940 1.00 33.50 229 GLU A O 1
ATOM 2060 N N . ARG C 2 80 ? 32.161 18.318 -50.611 1.00 33.11 230 ARG A N 1
ATOM 2061 C CA . ARG C 2 80 ? 32.199 17.002 -49.924 1.00 33.57 230 ARG A CA 1
ATOM 2062 C C . ARG C 2 80 ? 33.642 16.583 -49.660 1.00 32.39 230 ARG A C 1
ATOM 2063 O O . ARG C 2 80 ? 34.008 16.279 -48.525 1.00 34.09 230 ARG A O 1
ATOM 2071 N N . ARG C 2 81 ? 34.471 16.634 -50.696 1.00 32.52 231 ARG A N 1
ATOM 2072 C CA . ARG C 2 81 ? 35.886 16.224 -50.538 1.00 32.14 231 ARG A CA 1
ATOM 2073 C C . ARG C 2 81 ? 36.599 17.036 -49.496 1.00 33.31 231 ARG A C 1
ATOM 2074 O O . ARG C 2 81 ? 37.325 16.478 -48.650 1.00 33.16 231 ARG A O 1
ATOM 2082 N N . ARG C 2 82 ? 36.393 18.361 -49.513 1.00 33.16 232 ARG A N 1
ATOM 2083 C CA . ARG C 2 82 ? 37.052 19.267 -48.529 1.00 33.20 232 ARG A CA 1
ATOM 2084 C C . ARG C 2 82 ? 36.582 19.052 -47.072 1.00 32.74 232 ARG A C 1
ATOM 2085 O O . ARG C 2 82 ? 37.290 19.379 -46.085 1.00 33.50 232 ARG A O 1
ATOM 2093 N N . ASN C 2 83 ? 35.360 18.552 -46.911 1.00 32.85 233 ASN A N 1
ATOM 2094 C CA . ASN C 2 83 ? 34.836 18.297 -45.547 1.00 33.32 233 ASN A CA 1
ATOM 2095 C C . ASN C 2 83 ? 34.831 16.878 -45.055 1.00 33.27 233 ASN A C 1
ATOM 2096 O O . ASN C 2 83 ? 34.353 16.612 -43.931 1.00 31.03 233 ASN A O 1
ATOM 2101 N N . THR C 2 84 ? 35.377 15.997 -45.886 1.00 32.84 234 THR A N 1
ATOM 2102 C CA . THR C 2 84 ? 35.458 14.586 -45.574 1.00 32.67 234 THR A CA 1
ATOM 2103 C C . THR C 2 84 ? 36.137 14.276 -44.247 1.00 33.85 234 THR A C 1
ATOM 2104 O O . THR C 2 84 ? 35.649 13.388 -43.529 1.00 33.93 234 THR A O 1
ATOM 2108 N N . ILE C 2 85 ? 37.233 14.985 -43.895 1.00 32.61 235 ILE A N 1
ATOM 2109 C CA . ILE C 2 85 ? 37.890 14.777 -42.599 1.00 35.13 235 ILE A CA 1
ATOM 2110 C C . ILE C 2 85 ? 37.331 15.658 -41.479 1.00 34.85 235 ILE A C 1
ATOM 2111 O O . ILE C 2 85 ? 37.942 15.780 -40.410 1.00 35.84 235 ILE A O 1
ATOM 2116 N N . ALA C 2 86 ? 36.184 16.294 -41.726 1.00 35.05 236 ALA A N 1
ATOM 2117 C CA . ALA C 2 86 ? 35.545 17.187 -40.719 1.00 34.35 236 ALA A CA 1
ATOM 2118 C C . ALA C 2 86 ? 36.524 18.299 -40.215 1.00 35.17 236 ALA A C 1
ATOM 2119 O O . ALA C 2 86 ? 36.797 18.375 -39.011 1.00 34.36 236 ALA A O 1
ATOM 2121 N N . PRO C 2 87 ? 37.023 19.176 -41.119 1.00 35.09 237 PRO A N 1
ATOM 2122 C CA . PRO C 2 87 ? 38.062 20.181 -40.723 1.00 35.82 237 PRO A CA 1
ATOM 2123 C C . PRO C 2 87 ? 37.543 21.213 -39.677 1.00 36.49 237 PRO A C 1
ATOM 2124 O O . PRO C 2 87 ? 38.315 21.725 -38.804 1.00 36.66 237 PRO A O 1
ATOM 2128 N N . ASN C 2 88 ? 36.238 21.502 -39.723 1.00 37.25 238 ASN A N 1
ATOM 2129 C CA . ASN C 2 88 ? 35.634 22.426 -38.726 1.00 39.38 238 ASN A CA 1
ATOM 2130 C C . ASN C 2 88 ? 35.743 21.881 -37.309 1.00 39.09 238 ASN A C 1
ATOM 2131 O O . ASN C 2 88 ? 35.637 22.620 -36.353 1.00 39.37 238 ASN A O 1
ATOM 2136 N N . CYS C 2 89 ? 35.928 20.567 -37.190 1.00 39.31 239 CYS A N 1
ATOM 2137 C CA . CYS C 2 89 ? 36.220 19.979 -35.919 1.00 38.59 239 CYS A CA 1
ATOM 2138 C C . CYS C 2 89 ? 37.696 19.718 -35.702 1.00 38.48 239 CYS A C 1
ATOM 2139 O O . CYS C 2 89 ? 38.193 19.979 -34.601 1.00 37.76 239 CYS A O 1
ATOM 2142 N N . ALA C 2 90 ? 38.358 19.135 -36.704 1.00 36.38 240 ALA A N 1
ATOM 2143 C CA . ALA C 2 90 ? 39.725 18.617 -36.588 1.00 37.32 240 ALA A CA 1
ATOM 2144 C C . ALA C 2 90 ? 40.753 19.750 -36.475 1.00 38.43 240 ALA A C 1
ATOM 2145 O O . ALA C 2 90 ? 41.797 19.573 -35.874 1.00 39.33 240 ALA A O 1
ATOM 2147 N N . LEU C 2 91 ? 40.455 20.886 -37.077 1.00 38.30 241 LEU A N 1
ATOM 2148 C CA . LEU C 2 91 ? 41.444 21.995 -37.144 1.00 40.24 241 LEU A CA 1
ATOM 2149 C C . LEU C 2 91 ? 41.084 23.119 -36.187 1.00 41.48 241 LEU A C 1
ATOM 2150 O O . LEU C 2 91 ? 39.909 23.457 -36.065 1.00 41.09 241 LEU A O 1
ATOM 2155 N N . PRO C 2 92 ? 42.108 23.720 -35.512 1.00 43.65 242 PRO A N 1
ATOM 2156 C CA . PRO C 2 92 ? 41.928 24.905 -34.678 1.00 45.04 242 PRO A CA 1
ATOM 2157 C C . PRO C 2 92 ? 41.203 25.985 -35.451 1.00 45.39 242 PRO A C 1
ATOM 2158 O O . PRO C 2 92 ? 41.404 26.103 -36.629 1.00 45.90 242 PRO A O 1
ATOM 2162 N N . PRO C 2 93 ? 40.332 26.759 -34.793 1.00 46.92 243 PRO A N 1
ATOM 2163 C CA . PRO C 2 93 ? 39.641 27.809 -35.575 1.00 47.05 243 PRO A CA 1
ATOM 2164 C C . PRO C 2 93 ? 40.549 29.011 -35.887 1.00 47.12 243 PRO A C 1
ATOM 2165 O O . PRO C 2 93 ? 40.252 29.796 -36.811 1.00 48.10 243 PRO A O 1
ATOM 2169 N N . VAL C 2 94 ? 41.652 29.146 -35.153 1.00 45.43 244 VAL A N 1
ATOM 2170 C CA . VAL C 2 94 ? 42.678 30.137 -35.540 1.00 45.21 244 VAL A CA 1
ATOM 2171 C C . VAL C 2 94 ? 43.871 29.427 -36.149 1.00 44.13 244 VAL A C 1
ATOM 2172 O O . VAL C 2 94 ? 44.462 28.557 -35.489 1.00 44.55 244 VAL A O 1
ATOM 2176 N N . ALA C 2 95 ? 44.216 29.789 -37.395 1.00 42.37 245 ALA A N 1
ATOM 2177 C CA . ALA C 2 95 ? 45.414 29.251 -38.057 1.00 40.33 245 ALA A CA 1
ATOM 2178 C C . ALA C 2 95 ? 46.672 29.878 -37.458 1.00 39.13 245 ALA A C 1
ATOM 2179 O O . ALA C 2 95 ? 46.839 31.113 -37.507 1.00 39.61 245 ALA A O 1
ATOM 2181 N N . PRO C 2 96 ? 47.560 29.053 -36.868 1.00 37.33 246 PRO A N 1
ATOM 2182 C CA . PRO C 2 96 ? 48.760 29.609 -36.250 1.00 36.56 246 PRO A CA 1
ATOM 2183 C C . PRO C 2 96 ? 49.899 29.776 -37.227 1.00 34.58 246 PRO A C 1
ATOM 2184 O O . PRO C 2 96 ? 49.768 29.418 -38.381 1.00 34.39 246 PRO A O 1
ATOM 2188 N N . ASN C 2 97 ? 51.022 30.320 -36.761 1.00 33.28 247 ASN A N 1
ATOM 2189 C CA . ASN C 2 97 ? 52.206 30.376 -37.612 1.00 33.81 247 ASN A CA 1
ATOM 2190 C C . ASN C 2 97 ? 52.669 28.945 -37.928 1.00 33.72 247 ASN A C 1
ATOM 2191 O O . ASN C 2 97 ? 52.573 28.020 -37.082 1.00 32.98 247 ASN A O 1
ATOM 2196 N N . CYS C 2 98 ? 53.099 28.699 -39.151 1.00 34.90 248 CYS A N 1
ATOM 2197 C CA . CYS C 2 98 ? 53.430 27.288 -39.489 1.00 34.62 248 CYS A CA 1
ATOM 2198 C C . CYS C 2 98 ? 54.548 26.680 -38.630 1.00 33.63 248 CYS A C 1
ATOM 2199 O O . CYS C 2 98 ? 54.497 25.462 -38.357 1.00 33.03 248 CYS A O 1
ATOM 2202 N N . LEU C 2 99 ? 55.549 27.515 -38.298 1.00 30.47 249 LEU A N 1
ATOM 2203 C CA . LEU C 2 99 ? 56.720 27.129 -37.477 1.00 31.08 249 LEU A CA 1
ATOM 2204 C C . LEU C 2 99 ? 56.358 26.832 -36.025 1.00 32.50 249 LEU A C 1
ATOM 2205 O O . LEU C 2 99 ? 56.904 25.889 -35.443 1.00 35.38 249 LEU A O 1
ATOM 2210 N N . GLU C 2 100 ? 55.460 27.624 -35.438 1.00 32.43 250 GLU A N 1
ATOM 2211 C CA . GLU C 2 100 ? 54.767 27.217 -34.169 1.00 32.39 250 GLU A CA 1
ATOM 2212 C C . GLU C 2 100 ? 53.995 25.906 -34.188 1.00 33.69 250 GLU A C 1
ATOM 2213 O O . GLU C 2 100 ? 54.057 25.108 -33.253 1.00 34.41 250 GLU A O 1
ATOM 2219 N N . LEU C 2 101 ? 53.198 25.715 -35.220 1.00 31.87 251 LEU A N 1
ATOM 2220 C CA . LEU C 2 101 ? 52.515 24.436 -35.420 1.00 31.60 251 LEU A CA 1
ATOM 2221 C C . LEU C 2 101 ? 53.471 23.209 -35.472 1.00 31.93 251 LEU A C 1
ATOM 2222 O O . LEU C 2 101 ? 53.220 22.173 -34.823 1.00 32.31 251 LEU A O 1
ATOM 2227 N N . ARG C 2 102 ? 54.528 23.280 -36.306 1.00 31.85 252 ARG A N 1
ATOM 2228 C CA . ARG C 2 102 ? 55.546 22.218 -36.324 1.00 31.97 252 ARG A CA 1
ATOM 2229 C C . ARG C 2 102 ? 56.172 21.978 -34.959 1.00 31.42 252 ARG A C 1
ATOM 2230 O O . ARG C 2 102 ? 56.492 20.853 -34.610 1.00 32.33 252 ARG A O 1
ATOM 2238 N N . ARG C 2 103 ? 56.348 23.042 -34.192 1.00 28.52 253 ARG A N 1
ATOM 2239 C CA . ARG C 2 103 ? 56.917 22.925 -32.840 1.00 30.74 253 ARG A CA 1
ATOM 2240 C C . ARG C 2 103 ? 55.984 22.136 -31.908 1.00 33.49 253 ARG A C 1
ATOM 2241 O O . ARG C 2 103 ? 56.490 21.418 -30.896 1.00 31.48 253 ARG A O 1
ATOM 2249 N N . LEU C 2 104 ? 54.653 22.308 -32.227 1.00 33.37 254 LEU A N 1
ATOM 2250 C CA . LEU C 2 104 ? 53.638 21.605 -31.423 1.00 34.70 254 LEU A CA 1
ATOM 2251 C C . LEU C 2 104 ? 53.705 20.163 -31.891 1.00 35.45 254 LEU A C 1
ATOM 2252 O O . LEU C 2 104 ? 53.681 19.247 -31.067 1.00 36.44 254 LEU A O 1
ATOM 2257 N N . CYS C 2 105 ? 53.753 19.951 -33.213 1.00 36.13 255 CYS A N 1
ATOM 2258 C CA . CYS C 2 105 ? 54.086 18.642 -33.733 1.00 35.89 255 CYS A CA 1
ATOM 2259 C C . CYS C 2 105 ? 55.335 17.978 -33.074 1.00 35.35 255 CYS A C 1
ATOM 2260 O O . CYS C 2 105 ? 55.275 16.826 -32.603 1.00 35.64 255 CYS A O 1
ATOM 2263 N N . PHE C 2 106 ? 56.454 18.693 -33.012 1.00 35.16 256 PHE A N 1
ATOM 2264 C CA . PHE C 2 106 ? 57.684 18.107 -32.530 1.00 35.50 256 PHE A CA 1
ATOM 2265 C C . PHE C 2 106 ? 57.555 17.620 -31.093 1.00 36.23 256 PHE A C 1
ATOM 2266 O O . PHE C 2 106 ? 58.311 16.739 -30.658 1.00 38.05 256 PHE A O 1
ATOM 2274 N N . SER C 2 107 ? 56.639 18.222 -30.321 1.00 36.99 257 SER A N 1
ATOM 2275 C CA . SER C 2 107 ? 56.495 17.915 -28.868 1.00 36.86 257 SER A CA 1
ATOM 2276 C C . SER C 2 107 ? 55.896 16.521 -28.573 1.00 37.19 257 SER A C 1
ATOM 2277 O O . SER C 2 107 ? 56.017 15.986 -27.434 1.00 34.76 257 SER A O 1
ATOM 2280 N N . ASP C 2 108 ? 55.249 15.944 -29.588 1.00 35.97 258 ASP A N 1
ATOM 2281 C CA . ASP C 2 108 ? 54.594 14.609 -29.502 1.00 36.50 258 ASP A CA 1
ATOM 2282 C C . ASP C 2 108 ? 55.339 13.619 -30.381 1.00 36.42 258 ASP A C 1
ATOM 2283 O O . ASP C 2 108 ? 55.388 13.827 -31.604 1.00 34.31 258 ASP A O 1
ATOM 2288 N N . PRO C 2 109 ? 55.893 12.549 -29.780 1.00 35.54 259 PRO A N 1
ATOM 2289 C CA . PRO C 2 109 ? 56.614 11.565 -30.596 1.00 36.31 259 PRO A CA 1
ATOM 2290 C C . PRO C 2 109 ? 55.905 11.008 -31.861 1.00 35.12 259 PRO A C 1
ATOM 2291 O O . PRO C 2 109 ? 56.576 10.851 -32.901 1.00 35.82 259 PRO A O 1
ATOM 2295 N N . LEU C 2 110 ? 54.599 10.678 -31.781 1.00 34.64 260 LEU A N 1
ATOM 2296 C CA . LEU C 2 110 ? 53.836 10.231 -32.977 1.00 35.94 260 LEU A CA 1
ATOM 2297 C C . LEU C 2 110 ? 53.833 11.234 -34.116 1.00 34.55 260 LEU A C 1
ATOM 2298 O O . LEU C 2 110 ? 54.048 10.869 -35.299 1.00 35.95 260 LEU A O 1
ATOM 2303 N N . CYS C 2 111 ? 53.462 12.469 -33.817 1.00 34.56 261 CYS A N 1
ATOM 2304 C CA . CYS C 2 111 ? 53.444 13.517 -34.873 1.00 33.33 261 CYS A CA 1
ATOM 2305 C C . CYS C 2 111 ? 54.821 13.727 -35.475 1.00 32.08 261 CYS A C 1
ATOM 2306 O O . CYS C 2 111 ? 54.948 13.775 -36.673 1.00 31.89 261 CYS A O 1
ATOM 2309 N N . ARG C 2 112 ? 55.875 13.837 -34.639 1.00 31.93 262 ARG A N 1
ATOM 2310 C CA . ARG C 2 112 ? 57.227 13.969 -35.218 1.00 32.75 262 ARG A CA 1
ATOM 2311 C C . ARG C 2 112 ? 57.542 12.849 -36.256 1.00 32.92 262 ARG A C 1
ATOM 2312 O O . ARG C 2 112 ? 58.016 13.110 -37.385 1.00 31.13 262 ARG A O 1
ATOM 2320 N N . SER C 2 113 ? 57.264 11.605 -35.864 1.00 33.32 263 SER A N 1
ATOM 2321 C CA . SER C 2 113 ? 57.462 10.440 -36.729 1.00 34.80 263 SER A CA 1
ATOM 2322 C C . SER C 2 113 ? 56.648 10.481 -38.052 1.00 33.55 263 SER A C 1
ATOM 2323 O O . SER C 2 113 ? 57.161 10.116 -39.122 1.00 33.36 263 SER A O 1
ATOM 2326 N N . ARG C 2 114 ? 55.387 10.918 -37.990 1.00 31.94 264 ARG A N 1
ATOM 2327 C CA . ARG C 2 114 ? 54.552 11.051 -39.210 1.00 32.17 264 ARG A CA 1
ATOM 2328 C C . ARG C 2 114 ? 55.096 12.110 -40.116 1.00 32.70 264 ARG A C 1
ATOM 2329 O O . ARG C 2 114 ? 55.058 11.960 -41.366 1.00 29.98 264 ARG A O 1
ATOM 2337 N N . LEU C 2 115 ? 55.598 13.188 -39.496 1.00 31.84 265 LEU A N 1
ATOM 2338 C CA . LEU C 2 115 ? 56.177 14.313 -40.306 1.00 34.33 265 LEU A CA 1
ATOM 2339 C C . LEU C 2 115 ? 57.496 13.877 -40.931 1.00 34.24 265 LEU A C 1
ATOM 2340 O O . LEU C 2 115 ? 57.744 14.162 -42.091 1.00 36.07 265 LEU A O 1
ATOM 2345 N N . VAL C 2 116 ? 58.313 13.154 -40.181 1.00 35.04 266 VAL A N 1
ATOM 2346 C CA . VAL C 2 116 ? 59.496 12.547 -40.790 1.00 35.52 266 VAL A CA 1
ATOM 2347 C C . VAL C 2 116 ? 59.156 11.652 -42.007 1.00 36.14 266 VAL A C 1
ATOM 2348 O O . VAL C 2 116 ? 59.807 11.755 -43.052 1.00 34.99 266 VAL A O 1
ATOM 2352 N N . ASP C 2 117 ? 58.153 10.785 -41.901 1.00 35.41 267 ASP A N 1
ATOM 2353 C CA . ASP C 2 117 ? 57.939 9.947 -43.065 1.00 36.32 267 ASP A CA 1
ATOM 2354 C C . ASP C 2 117 ? 57.398 10.720 -44.254 1.00 34.06 267 ASP A C 1
ATOM 2355 O O . ASP C 2 117 ? 57.702 10.354 -45.385 1.00 33.74 267 ASP A O 1
ATOM 2360 N N . PHE C 2 118 ? 56.622 11.774 -44.029 1.00 32.38 268 PHE A N 1
ATOM 2361 C CA . PHE C 2 118 ? 56.105 12.579 -45.149 1.00 33.11 268 PHE A CA 1
ATOM 2362 C C . PHE C 2 118 ? 57.291 13.281 -45.876 1.00 35.33 268 PHE A C 1
ATOM 2363 O O . PHE C 2 118 ? 57.385 13.349 -47.130 1.00 35.00 268 PHE A O 1
ATOM 2371 N N . GLN C 2 119 ? 58.224 13.797 -45.088 1.00 35.93 269 GLN A N 1
ATOM 2372 C CA . GLN C 2 119 ? 59.455 14.391 -45.660 1.00 38.14 269 GLN A CA 1
ATOM 2373 C C . GLN C 2 119 ? 60.343 13.406 -46.416 1.00 38.42 269 GLN A C 1
ATOM 2374 O O . GLN C 2 119 ? 61.003 13.807 -47.348 1.00 41.09 269 GLN A O 1
ATOM 2380 N N . THR C 2 120 ? 60.375 12.149 -45.978 1.00 39.34 270 THR A N 1
ATOM 2381 C CA . THR C 2 120 ? 61.164 11.051 -46.559 1.00 39.60 270 THR A CA 1
ATOM 2382 C C . THR C 2 120 ? 60.528 10.590 -47.881 1.00 39.88 270 THR A C 1
ATOM 2383 O O . THR C 2 120 ? 61.233 10.435 -48.881 1.00 40.44 270 THR A O 1
ATOM 2387 N N . HIS C 2 121 ? 59.220 10.433 -47.904 1.00 36.19 271 HIS A N 1
ATOM 2388 C CA . HIS C 2 121 ? 58.605 9.832 -49.093 1.00 35.77 271 HIS A CA 1
ATOM 2389 C C . HIS C 2 121 ? 58.089 10.847 -50.103 1.00 34.39 271 HIS A C 1
ATOM 2390 O O . HIS C 2 121 ? 58.068 10.544 -51.309 1.00 35.02 271 HIS A O 1
ATOM 2397 N N . CYS C 2 122 ? 57.728 12.035 -49.629 1.00 33.28 272 CYS A N 1
ATOM 2398 C CA . CYS C 2 122 ? 57.139 13.035 -50.499 1.00 34.36 272 CYS A CA 1
ATOM 2399 C C . CYS C 2 122 ? 58.120 14.102 -50.904 1.00 35.34 272 CYS A C 1
ATOM 2400 O O . CYS C 2 122 ? 57.689 15.086 -51.486 1.00 34.49 272 CYS A O 1
ATOM 2403 N N . HIS C 2 123 ? 59.424 13.882 -50.678 1.00 34.52 273 HIS A N 1
ATOM 2404 C CA . HIS C 2 123 ? 60.414 14.888 -51.109 1.00 36.55 273 HIS A CA 1
ATOM 2405 C C . HIS C 2 123 ? 60.653 14.735 -52.622 1.00 35.84 273 HIS A C 1
ATOM 2406 O O . HIS C 2 123 ? 60.963 13.619 -53.055 1.00 35.97 273 HIS A O 1
ATOM 2413 N N . PRO C 2 124 ? 60.512 15.833 -53.418 1.00 35.97 274 PRO A N 1
ATOM 2414 C CA . PRO C 2 124 ? 60.780 15.653 -54.882 1.00 35.83 274 PRO A CA 1
ATOM 2415 C C . PRO C 2 124 ? 62.267 15.457 -55.168 1.00 35.55 274 PRO A C 1
ATOM 2416 O O . PRO C 2 124 ? 63.090 16.210 -54.650 1.00 36.82 274 PRO A O 1
ATOM 2420 N N . MET C 2 125 ? 62.615 14.430 -55.937 1.00 34.50 275 MET A N 1
ATOM 2421 C CA . MET C 2 125 ? 63.995 14.136 -56.294 1.00 34.42 275 MET A CA 1
ATOM 2422 C C . MET C 2 125 ? 64.444 14.944 -57.498 1.00 33.91 275 MET A C 1
ATOM 2423 O O . MET C 2 125 ? 65.596 14.963 -57.818 1.00 31.39 275 MET A O 1
ATOM 2428 N N . ASP C 2 126 ? 63.486 15.525 -58.211 1.00 33.47 276 ASP A N 1
ATOM 2429 C CA . ASP C 2 126 ? 63.805 16.406 -59.332 1.00 33.97 276 ASP A CA 1
ATOM 2430 C C . ASP C 2 126 ? 62.649 17.415 -59.505 1.00 32.55 276 ASP A C 1
ATOM 2431 O O . ASP C 2 126 ? 61.617 17.285 -58.869 1.00 34.11 276 ASP A O 1
ATOM 2436 N N . ILE C 2 127 ? 62.866 18.393 -60.357 1.00 31.10 277 ILE A N 1
ATOM 2437 C CA . ILE C 2 127 ? 61.907 19.466 -60.700 1.00 32.80 277 ILE A CA 1
ATOM 2438 C C . ILE C 2 127 ? 60.596 18.957 -61.285 1.00 33.33 277 ILE A C 1
ATOM 2439 O O . ILE C 2 127 ? 59.546 19.639 -61.191 1.00 32.99 277 ILE A O 1
ATOM 2444 N N . LEU C 2 128 ? 60.634 17.722 -61.811 1.00 32.30 278 LEU A N 1
ATOM 2445 C CA . LEU C 2 128 ? 59.471 17.114 -62.529 1.00 32.59 278 LEU A CA 1
ATOM 2446 C C . LEU C 2 128 ? 58.430 16.581 -61.606 1.00 32.71 278 LEU A C 1
ATOM 2447 O O . LEU C 2 128 ? 57.229 16.405 -61.965 1.00 32.34 278 LEU A O 1
ATOM 2452 N N . GLY C 2 129 ? 58.872 16.288 -60.395 1.00 32.48 279 GLY A N 1
ATOM 2453 C CA . GLY C 2 129 ? 58.013 15.711 -59.386 1.00 32.88 279 GLY A CA 1
ATOM 2454 C C . GLY C 2 129 ? 58.210 14.242 -59.150 1.00 32.56 279 GLY A C 1
ATOM 2455 O O . GLY C 2 129 ? 57.356 13.611 -58.572 1.00 35.26 279 GLY A O 1
ATOM 2456 N N . THR C 2 130 ? 59.325 13.681 -59.569 1.00 32.06 280 THR A N 1
ATOM 2457 C CA . THR C 2 130 ? 59.622 12.323 -59.152 1.00 33.13 280 THR A CA 1
ATOM 2458 C C . THR C 2 130 ? 59.772 12.287 -57.618 1.00 34.21 280 THR A C 1
ATOM 2459 O O . THR C 2 130 ? 60.473 13.155 -57.069 1.00 32.36 280 THR A O 1
ATOM 2463 N N . CYS C 2 131 ? 59.122 11.315 -56.958 1.00 32.77 281 CYS A N 1
ATOM 2464 C CA . CYS C 2 131 ? 59.156 11.228 -55.496 1.00 34.65 281 CYS A CA 1
ATOM 2465 C C . CYS C 2 131 ? 60.455 10.532 -55.049 1.00 34.39 281 CYS A C 1
ATOM 2466 O O . CYS C 2 131 ? 60.986 9.660 -55.758 1.00 32.95 281 CYS A O 1
ATOM 2469 N N . ALA C 2 132 ? 60.891 10.817 -53.822 1.00 33.87 282 ALA A N 1
ATOM 2470 C CA . ALA C 2 132 ? 62.135 10.231 -53.368 1.00 35.25 282 ALA A CA 1
ATOM 2471 C C . ALA C 2 132 ? 62.073 8.681 -53.274 1.00 34.61 282 ALA A C 1
ATOM 2472 O O . ALA C 2 132 ? 63.094 8.015 -53.431 1.00 36.21 282 ALA A O 1
ATOM 2474 N N . THR C 2 133 ? 60.893 8.099 -53.030 1.00 34.94 283 THR A N 1
ATOM 2475 C CA . THR C 2 133 ? 60.720 6.625 -53.062 1.00 34.97 283 THR A CA 1
ATOM 2476 C C . THR C 2 133 ? 59.797 6.199 -54.216 1.00 35.60 283 THR A C 1
ATOM 2477 O O . THR C 2 133 ? 60.288 5.863 -55.301 1.00 36.02 283 THR A O 1
ATOM 2481 N N . GLU C 2 134 ? 58.486 6.265 -53.992 1.00 35.87 284 GLU A N 1
ATOM 2482 C CA . GLU C 2 134 ? 57.455 5.899 -55.010 1.00 37.51 284 GLU A CA 1
ATOM 2483 C C . GLU C 2 134 ? 56.211 6.677 -54.624 1.00 35.12 284 GLU A C 1
ATOM 2484 O O . GLU C 2 134 ? 56.003 6.975 -53.420 1.00 35.57 284 GLU A O 1
ATOM 2490 N N . GLN C 2 135 ? 55.328 6.968 -55.588 1.00 32.62 285 GLN A N 1
ATOM 2491 C CA . GLN C 2 135 ? 54.102 7.735 -55.240 1.00 33.17 285 GLN A CA 1
ATOM 2492 C C . GLN C 2 135 ? 53.261 7.049 -54.146 1.00 32.91 285 GLN A C 1
ATOM 2493 O O . GLN C 2 135 ? 52.692 7.745 -53.352 1.00 33.04 285 GLN A O 1
ATOM 2499 N N . SER C 2 136 ? 53.132 5.716 -54.136 1.00 32.23 286 SER A N 1
ATOM 2500 C CA . SER C 2 136 ? 52.189 5.071 -53.182 1.00 33.82 286 SER A CA 1
ATOM 2501 C C . SER C 2 136 ? 52.706 5.285 -51.741 1.00 34.78 286 SER A C 1
ATOM 2502 O O . SER C 2 136 ? 51.908 5.385 -50.795 1.00 35.74 286 SER A O 1
ATOM 2505 N N . ARG C 2 137 ? 54.018 5.256 -51.577 1.00 33.92 287 ARG A N 1
ATOM 2506 C CA . ARG C 2 137 ? 54.625 5.531 -50.251 1.00 33.98 287 ARG A CA 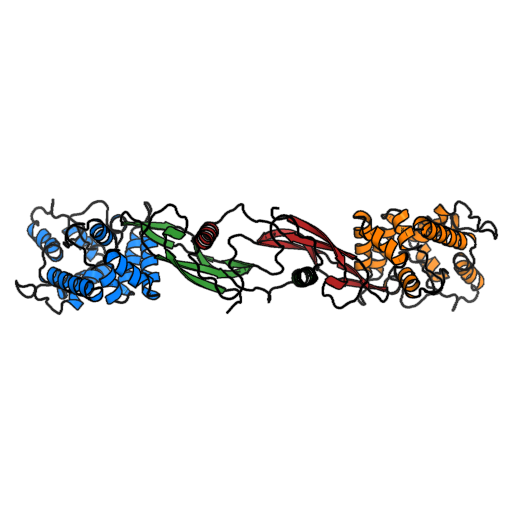1
ATOM 2507 C C . ARG C 2 137 ? 54.422 6.997 -49.790 1.00 35.34 287 ARG A C 1
ATOM 2508 O O . ARG C 2 137 ? 54.205 7.282 -48.576 1.00 33.50 287 ARG A O 1
ATOM 2516 N N . CYS C 2 138 ? 54.498 7.936 -50.749 1.00 34.60 288 CYS A N 1
ATOM 2517 C CA . CYS C 2 138 ? 54.173 9.332 -50.494 1.00 36.47 288 CYS A CA 1
ATOM 2518 C C . CYS C 2 138 ? 52.717 9.531 -50.082 1.00 35.32 288 CYS A C 1
ATOM 2519 O O . CYS C 2 138 ? 52.464 10.232 -49.110 1.00 34.71 288 CYS A O 1
ATOM 2522 N N . LEU C 2 139 ? 51.774 8.874 -50.760 1.00 33.38 289 LEU A N 1
ATOM 2523 C CA . LEU C 2 139 ? 50.364 9.058 -50.396 1.00 32.51 289 LEU A CA 1
ATOM 2524 C C . LEU C 2 139 ? 50.080 8.547 -49.001 1.00 33.60 289 LEU A C 1
ATOM 2525 O O . LEU C 2 139 ? 49.357 9.184 -48.225 1.00 33.27 289 LEU A O 1
ATOM 2530 N N . ARG C 2 140 ? 50.696 7.415 -48.670 1.00 33.61 290 ARG A N 1
ATOM 2531 C CA . ARG C 2 140 ? 50.462 6.789 -47.349 1.00 34.43 290 ARG A CA 1
ATOM 2532 C C . ARG C 2 140 ? 51.030 7.680 -46.254 1.00 33.42 290 ARG A C 1
ATOM 2533 O O . ARG C 2 140 ? 50.435 7.814 -45.180 1.00 32.94 290 ARG A O 1
ATOM 2541 N N . ALA C 2 141 ? 52.167 8.314 -46.516 1.00 32.70 291 ALA A N 1
ATOM 2542 C CA . ALA C 2 141 ? 52.799 9.235 -45.538 1.00 33.18 291 ALA A CA 1
ATOM 2543 C C . ALA C 2 141 ? 52.038 10.563 -45.393 1.00 34.50 291 ALA A C 1
ATOM 2544 O O . ALA C 2 141 ? 51.894 11.116 -44.296 1.00 33.67 291 ALA A O 1
ATOM 2546 N N . TYR C 2 142 ? 51.541 11.071 -46.509 1.00 33.12 292 TYR A N 1
ATOM 2547 C CA . TYR C 2 142 ? 50.629 12.235 -46.507 1.00 34.77 292 TYR A CA 1
ATOM 2548 C C . TYR C 2 142 ? 49.368 11.954 -45.689 1.00 34.56 292 TYR A C 1
ATOM 2549 O O . TYR C 2 142 ? 49.056 12.710 -44.755 1.00 35.30 292 TYR A O 1
ATOM 2558 N N . LEU C 2 143 ? 48.669 10.846 -45.976 1.00 33.62 293 LEU A N 1
ATOM 2559 C CA . LEU C 2 143 ? 47.464 10.512 -45.215 1.00 32.58 293 LEU A CA 1
ATOM 2560 C C . LEU C 2 143 ? 47.737 10.204 -43.758 1.00 33.38 293 LEU A C 1
ATOM 2561 O O . LEU C 2 143 ? 46.914 10.501 -42.892 1.00 33.01 293 LEU A O 1
ATOM 2566 N N . GLY C 2 144 ? 48.918 9.692 -43.482 1.00 33.88 294 GLY A N 1
ATOM 2567 C CA . GLY C 2 144 ? 49.437 9.493 -42.107 1.00 34.58 294 GLY A CA 1
ATOM 2568 C C . GLY C 2 144 ? 49.601 10.751 -41.249 1.00 33.42 294 GLY A C 1
ATOM 2569 O O . GLY C 2 144 ? 49.818 10.654 -40.034 1.00 33.70 294 GLY A O 1
ATOM 2570 N N . LEU C 2 145 ? 49.427 11.938 -41.836 1.00 32.91 295 LEU A N 1
ATOM 2571 C CA . LEU C 2 145 ? 49.480 13.187 -41.029 1.00 33.82 295 LEU A CA 1
ATOM 2572 C C . LEU C 2 145 ? 48.072 13.628 -40.567 1.00 33.41 295 LEU A C 1
ATOM 2573 O O . LEU C 2 145 ? 47.957 14.442 -39.654 1.00 31.92 295 LEU A O 1
ATOM 2578 N N . ILE C 2 146 ? 47.025 12.987 -41.101 1.00 33.27 296 ILE A N 1
ATOM 2579 C CA . ILE C 2 146 ? 45.654 13.384 -40.805 1.00 33.63 296 ILE A CA 1
ATOM 2580 C C . ILE C 2 146 ? 45.241 12.896 -39.429 1.00 33.87 296 ILE A C 1
ATOM 2581 O O . ILE C 2 146 ? 45.377 11.705 -39.117 1.00 34.80 296 ILE A O 1
ATOM 2586 N N . GLY C 2 147 ? 44.858 13.843 -38.558 1.00 33.15 297 GLY A N 1
ATOM 2587 C CA . GLY C 2 147 ? 44.675 13.536 -37.129 1.00 33.48 297 GLY A CA 1
ATOM 2588 C C . GLY C 2 147 ? 45.858 13.974 -36.238 1.00 35.26 297 GLY A C 1
ATOM 2589 O O . GLY C 2 147 ? 45.781 13.857 -34.993 1.00 33.23 297 GLY A O 1
ATOM 2590 N N . THR C 2 148 ? 46.955 14.430 -36.834 1.00 35.11 298 THR A N 1
ATOM 2591 C CA . THR C 2 148 ? 48.063 14.991 -36.039 1.00 36.93 298 THR A CA 1
ATOM 2592 C C . THR C 2 148 ? 47.898 16.511 -35.931 1.00 36.31 298 THR A C 1
ATOM 2593 O O . THR C 2 148 ? 46.981 17.090 -36.520 1.00 35.77 298 THR A O 1
ATOM 2597 N N . ALA C 2 149 ? 48.795 17.174 -35.208 1.00 36.63 299 ALA A N 1
ATOM 2598 C CA . ALA C 2 149 ? 48.824 18.630 -35.232 1.00 36.89 299 ALA A CA 1
ATOM 2599 C C . ALA C 2 149 ? 49.083 19.157 -36.649 1.00 37.17 299 ALA A C 1
ATOM 2600 O O . ALA C 2 149 ? 48.669 20.279 -36.976 1.00 39.66 299 ALA A O 1
ATOM 2602 N N . MET C 2 150 ? 49.748 18.373 -37.502 1.00 35.23 300 MET A N 1
ATOM 2603 C CA . MET C 2 150 ? 50.040 18.827 -38.848 1.00 34.52 300 MET A CA 1
ATOM 2604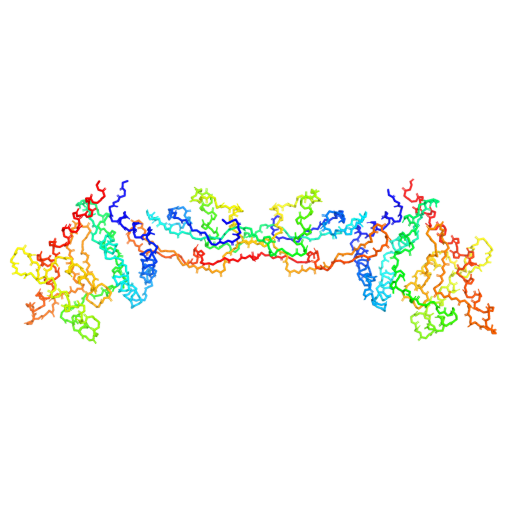 C C . MET C 2 150 ? 49.055 18.284 -39.851 1.00 33.29 300 MET A C 1
ATOM 2605 O O . MET C 2 150 ? 49.498 17.806 -40.895 1.00 34.90 300 MET A O 1
ATOM 2610 N N . THR C 2 151 ? 47.744 18.416 -39.611 1.00 33.02 301 THR A N 1
ATOM 2611 C CA . THR C 2 151 ? 46.750 17.764 -40.513 1.00 32.99 301 THR A CA 1
ATOM 2612 C C . THR C 2 151 ? 46.624 18.584 -41.771 1.00 33.17 301 THR A C 1
ATOM 2613 O O . THR C 2 151 ? 46.299 19.794 -41.679 1.00 33.56 301 THR A O 1
ATOM 2617 N N . PRO C 2 152 ? 46.908 17.979 -42.942 1.00 33.69 302 PRO A N 1
ATOM 2618 C CA . PRO C 2 152 ? 46.707 18.661 -44.214 1.00 32.86 302 PRO A CA 1
ATOM 2619 C C . PRO C 2 152 ? 45.274 18.514 -44.763 1.00 33.97 302 PRO A C 1
ATOM 2620 O O . PRO C 2 152 ? 44.523 17.536 -44.389 1.00 33.31 302 PRO A O 1
ATOM 2624 N N . ASN C 2 153 ? 44.851 19.417 -45.647 1.00 33.00 303 ASN A N 1
ATOM 2625 C CA . ASN C 2 153 ? 43.508 19.195 -46.232 1.00 32.95 303 ASN A CA 1
ATOM 2626 C C . ASN C 2 153 ? 43.345 19.997 -47.518 1.00 32.72 303 ASN A C 1
ATOM 2627 O O . ASN C 2 153 ? 44.080 20.936 -47.742 1.00 31.72 303 ASN A O 1
ATOM 2632 N N . PHE C 2 154 ? 42.356 19.648 -48.335 1.00 30.97 304 PHE A N 1
ATOM 2633 C CA . PHE C 2 154 ? 42.040 20.440 -49.536 1.00 31.22 304 PHE A CA 1
ATOM 2634 C C . PHE C 2 154 ? 41.622 21.854 -49.114 1.00 31.78 304 PHE A C 1
ATOM 2635 O O . PHE C 2 154 ? 40.910 22.039 -48.149 1.00 31.99 304 PHE A O 1
ATOM 2643 N N . VAL C 2 155 ? 41.988 22.844 -49.906 1.00 32.80 305 VAL A N 1
ATOM 2644 C CA . VAL C 2 155 ? 41.742 24.219 -49.503 1.00 32.66 305 VAL A CA 1
ATOM 2645 C C . VAL C 2 155 ? 40.524 24.767 -50.238 1.00 33.01 305 VAL A C 1
ATOM 2646 O O . VAL C 2 155 ? 39.941 25.792 -49.811 1.00 33.00 305 VAL A O 1
ATOM 2650 N N . SER C 2 156 ? 40.144 24.119 -51.329 1.00 30.40 306 SER A N 1
ATOM 2651 C CA . SER C 2 156 ? 39.125 24.664 -52.214 1.00 33.20 306 SER A CA 1
ATOM 2652 C C . SER C 2 156 ? 38.052 23.674 -52.603 1.00 33.06 306 SER A C 1
ATOM 2653 O O . SER C 2 156 ? 38.316 22.462 -52.617 1.00 33.55 306 SER A O 1
ATOM 2656 N N . ASN C 2 157 ? 36.876 24.178 -52.975 1.00 33.46 307 ASN A N 1
ATOM 2657 C CA . ASN C 2 157 ? 35.869 23.300 -53.615 1.00 35.76 307 ASN A CA 1
ATOM 2658 C C . ASN C 2 157 ? 35.931 23.312 -55.146 1.00 35.90 307 ASN A C 1
ATOM 2659 O O . ASN C 2 157 ? 35.123 22.657 -55.802 1.00 35.60 307 ASN A O 1
ATOM 2664 N N . VAL C 2 158 ? 36.876 24.083 -55.710 1.00 35.82 308 VAL A N 1
ATOM 2665 C CA . VAL C 2 158 ? 37.013 24.185 -57.177 1.00 37.09 308 VAL A CA 1
ATOM 2666 C C . VAL C 2 158 ? 38.398 23.780 -57.741 1.00 36.14 308 VAL A C 1
ATOM 2667 O O . VAL C 2 158 ? 38.627 23.963 -58.937 1.00 36.11 308 VAL A O 1
ATOM 2671 N N . ASN C 2 159 ? 39.321 23.306 -56.898 1.00 32.54 309 ASN A N 1
ATOM 2672 C CA . ASN C 2 159 ? 40.578 22.770 -57.384 1.00 32.70 309 ASN A CA 1
ATOM 2673 C C . ASN C 2 159 ? 41.101 21.770 -56.383 1.00 32.56 309 ASN A C 1
ATOM 2674 O O . ASN C 2 159 ? 40.427 21.549 -55.362 1.00 33.66 309 ASN A O 1
ATOM 2679 N N . THR C 2 160 ? 42.272 21.156 -56.648 1.00 32.91 310 THR A N 1
ATOM 2680 C CA . THR C 2 160 ? 42.731 20.024 -55.807 1.00 34.07 310 THR A CA 1
ATOM 2681 C C . THR C 2 160 ? 43.892 20.388 -54.893 1.00 34.56 310 THR A C 1
ATOM 2682 O O . THR C 2 160 ? 44.613 19.479 -54.449 1.00 32.80 310 THR A O 1
ATOM 2686 N N . SER C 2 161 ? 44.156 21.694 -54.729 1.00 33.62 311 SER A N 1
ATOM 2687 C CA . SER C 2 161 ? 45.255 22.183 -53.886 1.00 33.62 311 SER A CA 1
ATOM 2688 C C . SER C 2 161 ? 45.044 21.767 -52.436 1.00 33.05 311 SER A C 1
ATOM 2689 O O . SER C 2 161 ? 43.915 21.743 -51.982 1.00 30.87 311 SER A O 1
ATOM 2692 N N . VAL C 2 162 ? 46.143 21.449 -51.740 1.00 31.88 312 VAL A N 1
ATOM 2693 C CA . VAL C 2 162 ? 46.082 21.042 -50.318 1.00 32.77 312 VAL A CA 1
ATOM 2694 C C . VAL C 2 162 ? 47.054 21.948 -49.524 1.00 33.59 312 VAL A C 1
ATOM 2695 O O . VAL C 2 162 ? 47.943 22.578 -50.135 1.00 33.11 312 VAL A O 1
ATOM 2699 N N . ALA C 2 163 ? 46.858 22.027 -48.199 1.00 32.76 313 ALA A N 1
ATOM 2700 C CA . ALA C 2 163 ? 47.714 22.885 -47.356 1.00 33.34 313 ALA A CA 1
ATOM 2701 C C . ALA C 2 163 ? 47.542 22.484 -45.904 1.00 33.98 313 ALA A C 1
ATOM 2702 O O . ALA C 2 163 ? 46.560 21.874 -45.516 1.00 33.28 313 ALA A O 1
ATOM 2704 N N . LEU C 2 164 ? 48.526 22.852 -45.098 1.00 35.26 314 LEU A N 1
ATOM 2705 C CA . LEU C 2 164 ? 48.379 22.786 -43.653 1.00 37.30 314 LEU A CA 1
ATOM 2706 C C . LEU C 2 164 ? 47.504 23.965 -43.273 1.00 38.13 314 LEU A C 1
ATOM 2707 O O . LEU C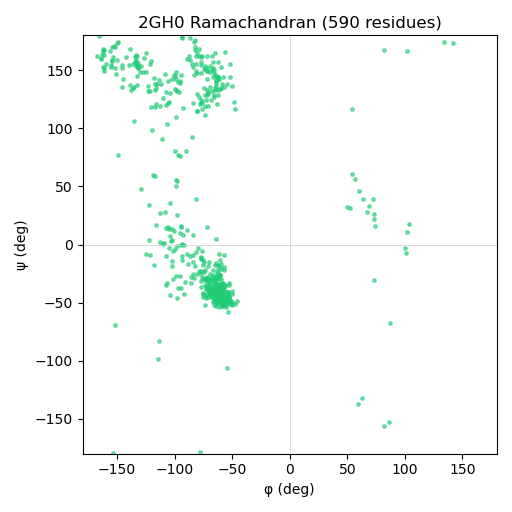 2 164 ? 47.399 24.909 -44.045 1.00 38.29 314 LEU A O 1
ATOM 2712 N N . SER C 2 165 ? 46.919 23.938 -42.070 1.00 39.15 315 SER A N 1
ATOM 2713 C CA . SER C 2 165 ? 46.104 25.021 -41.586 1.00 41.00 315 SER A CA 1
ATOM 2714 C C . SER C 2 165 ? 46.951 25.951 -40.711 1.00 40.97 315 SER A C 1
ATOM 2715 O O . SER C 2 165 ? 46.845 25.962 -39.493 1.00 40.04 315 SER A O 1
ATOM 2718 N N . CYS C 2 166 ? 47.759 26.742 -41.382 1.00 39.08 316 CYS A N 1
ATOM 2719 C CA . CYS C 2 166 ? 48.726 27.611 -40.761 1.00 39.49 316 CYS A CA 1
ATOM 2720 C C . CYS C 2 166 ? 48.989 28.752 -41.695 1.00 39.03 316 CYS A C 1
ATOM 2721 O O . CYS C 2 166 ? 48.551 28.745 -42.847 1.00 39.43 316 CYS A O 1
ATOM 2724 N N . THR C 2 167 ? 49.691 29.749 -41.209 1.00 39.66 317 THR A N 1
ATOM 2725 C CA . THR C 2 167 ? 49.976 30.901 -42.031 1.00 41.03 317 THR A CA 1
ATOM 2726 C C . THR C 2 167 ? 51.452 31.191 -41.841 1.00 40.76 317 THR A C 1
ATOM 2727 O O . THR C 2 167 ? 52.039 30.758 -40.854 1.00 38.84 317 THR A O 1
ATOM 2731 N N . CYS C 2 168 ? 52.056 31.909 -42.779 1.00 41.93 318 CYS A N 1
ATOM 2732 C CA . CYS C 2 168 ? 53.452 32.364 -42.582 1.00 43.17 318 CYS A CA 1
ATOM 2733 C C . CYS C 2 168 ? 53.525 33.834 -42.249 1.00 44.32 318 CYS A C 1
ATOM 2734 O O . CYS C 2 168 ? 54.616 34.372 -41.984 1.00 43.06 318 CYS A O 1
ATOM 2737 N N . ARG C 2 169 ? 52.353 34.469 -42.246 1.00 46.88 319 ARG A N 1
ATOM 2738 C CA . ARG C 2 169 ? 52.208 35.850 -41.799 1.00 50.72 319 ARG A CA 1
ATOM 2739 C C . ARG C 2 169 ? 52.668 35.881 -40.344 1.00 51.65 319 ARG A C 1
ATOM 2740 O O . ARG C 2 169 ? 52.341 34.967 -39.576 1.00 53.20 319 ARG A O 1
ATOM 2748 N N . GLY C 2 170 ? 53.479 36.883 -40.012 1.00 53.76 320 GLY A N 1
ATOM 2749 C CA . GLY C 2 170 ? 54.080 37.048 -38.665 1.00 54.94 320 GLY A CA 1
ATOM 2750 C C . GLY C 2 170 ? 55.211 36.060 -38.351 1.00 55.80 320 GLY A C 1
ATOM 2751 O O . GLY C 2 170 ? 55.483 35.795 -37.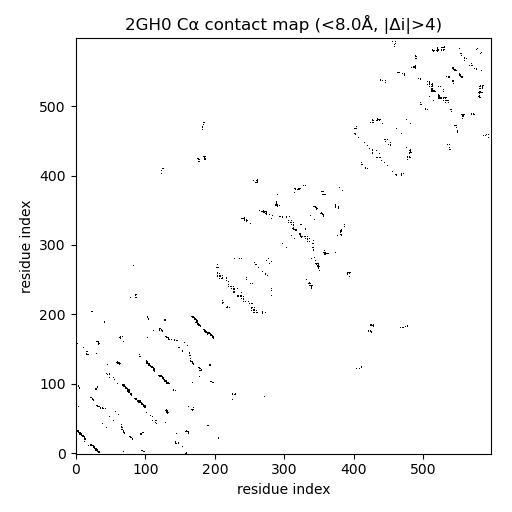081 1.00 55.23 320 GLY A O 1
ATOM 2752 N N . SER C 2 171 ? 55.839 35.497 -39.523 1.00 55.08 321 SER A N 1
ATOM 2753 C CA . SER C 2 171 ? 57.053 34.665 -39.423 1.00 54.00 321 SER A CA 1
ATOM 2754 C C . SER C 2 171 ? 58.298 35.484 -39.162 1.00 52.86 321 SER A C 1
ATOM 2755 O O . SER C 2 171 ? 59.339 34.913 -38.852 1.00 53.68 321 SER A O 1
ATOM 2758 N N . GLY C 2 172 ? 58.207 36.813 -39.324 1.00 53.60 322 GLY A N 1
ATOM 2759 C CA . GLY C 2 172 ? 59.310 37.737 -39.062 1.00 52.45 322 GLY A CA 1
ATOM 2760 C C . GLY C 2 172 ? 60.513 37.398 -39.935 1.00 52.63 322 GLY A C 1
ATOM 2761 O O . GLY C 2 172 ? 60.221 37.307 -41.224 1.00 53.27 322 GLY A O 1
ATOM 2762 N N . ASN C 2 173 ? 61.938 37.451 -39.167 1.00 50.91 323 ASN A N 1
ATOM 2763 C CA . ASN C 2 173 ? 63.175 37.067 -39.886 1.00 48.42 323 ASN A CA 1
ATOM 2764 C C . ASN C 2 173 ? 63.268 35.598 -40.356 1.00 44.88 323 ASN A C 1
ATOM 2765 O O . ASN C 2 173 ? 64.338 35.193 -40.894 1.00 44.30 323 ASN A O 1
ATOM 2770 N N . LEU C 2 174 ? 62.193 34.854 -40.148 1.00 42.31 324 LEU A N 1
ATOM 2771 C CA . LEU C 2 174 ? 62.158 33.452 -40.460 1.00 39.67 324 LEU A CA 1
ATOM 2772 C C . LEU C 2 174 ? 61.131 33.163 -41.543 1.00 37.94 324 LEU A C 1
ATOM 2773 O O . LEU C 2 174 ? 60.736 32.007 -41.748 1.00 35.75 324 LEU A O 1
ATOM 2778 N N . GLN C 2 175 ? 60.718 34.221 -42.239 1.00 35.60 325 GLN A N 1
ATOM 2779 C CA . GLN C 2 175 ? 59.781 34.084 -43.346 1.00 35.61 325 GLN A CA 1
ATOM 2780 C C . GLN C 2 175 ? 60.131 32.934 -44.295 1.00 33.45 325 GLN A C 1
ATOM 2781 O O . GLN C 2 175 ? 59.269 32.094 -44.634 1.00 32.18 325 GLN A O 1
ATOM 2787 N N . GLU C 2 176 ? 61.389 32.853 -44.720 1.00 32.66 326 GLU A N 1
ATOM 2788 C CA . GLU C 2 176 ? 61.712 31.791 -45.700 1.00 34.26 326 GLU A CA 1
ATOM 2789 C C . GLU C 2 176 ? 61.598 30.374 -45.114 1.00 32.26 326 GLU A C 1
ATOM 2790 O O . GLU C 2 176 ? 61.223 29.458 -45.798 1.00 30.34 326 GLU A O 1
ATOM 2796 N N . GLU C 2 177 ? 62.029 30.194 -43.866 1.00 33.34 327 GLU A N 1
ATOM 2797 C CA . GLU C 2 177 ? 61.956 28.888 -43.253 1.00 33.39 327 GLU A CA 1
ATOM 2798 C C . GLU C 2 177 ? 60.509 28.502 -43.188 1.00 33.49 327 GLU A C 1
ATOM 2799 O O . GLU C 2 177 ? 60.160 27.344 -43.401 1.00 34.71 327 GLU A O 1
ATOM 2805 N N . CYS C 2 178 ? 59.645 29.481 -42.936 1.00 33.97 328 CYS A N 1
ATOM 2806 C CA . CYS C 2 178 ? 58.208 29.188 -42.805 1.00 32.70 328 CYS A CA 1
ATOM 2807 C C . CYS C 2 178 ? 57.659 28.766 -44.136 1.00 31.68 328 CYS A C 1
ATOM 2808 O O . CYS C 2 178 ? 56.888 27.815 -44.220 1.00 30.60 328 CYS A O 1
ATOM 2811 N N . GLU C 2 179 ? 58.029 29.490 -45.192 1.00 30.31 329 GLU A N 1
ATOM 2812 C CA . GLU C 2 179 ? 57.421 29.241 -46.531 1.00 31.67 329 GLU A CA 1
ATOM 2813 C C . GLU C 2 179 ? 57.874 27.874 -47.032 1.00 30.42 329 GLU A C 1
ATOM 2814 O O . GLU C 2 179 ? 57.184 27.185 -47.737 1.00 31.40 329 GLU A O 1
ATOM 2820 N N . MET C 2 180 ? 59.113 27.540 -46.734 1.00 32.02 330 MET A N 1
ATOM 2821 C CA . MET C 2 180 ? 59.653 26.211 -47.066 1.00 32.50 330 MET A CA 1
ATOM 2822 C C . MET C 2 180 ? 58.813 25.079 -46.487 1.00 31.53 330 MET A C 1
ATOM 2823 O O . MET C 2 180 ? 58.464 24.156 -47.186 1.00 30.96 330 MET A O 1
ATOM 2828 N N . LEU C 2 181 ? 58.458 25.180 -45.213 1.00 30.37 331 LEU A N 1
ATOM 2829 C CA . LEU C 2 181 ? 57.605 24.151 -44.558 1.00 29.97 331 LEU A CA 1
ATOM 2830 C C . LEU C 2 181 ? 56.237 24.145 -45.175 1.00 29.66 331 LEU A C 1
ATOM 2831 O O . LEU C 2 181 ? 55.731 23.107 -45.590 1.00 33.39 331 LEU A O 1
ATOM 2836 N N . GLU C 2 182 ? 55.603 25.305 -45.246 1.00 30.33 332 GLU A N 1
ATOM 2837 C CA . GLU C 2 182 ? 54.261 25.439 -45.847 1.00 32.42 332 GLU A CA 1
ATOM 2838 C C . GLU C 2 182 ? 54.234 24.872 -47.286 1.00 30.87 332 GLU A C 1
ATOM 2839 O O . GLU C 2 182 ? 53.294 24.134 -47.693 1.00 33.86 332 GLU A O 1
ATOM 2845 N N . GLY C 2 183 ? 55.219 25.319 -48.070 1.00 31.55 333 GLY A N 1
ATOM 2846 C CA . GLY C 2 183 ? 55.347 24.935 -49.474 1.00 31.47 333 GLY A CA 1
ATOM 2847 C C . GLY C 2 183 ? 55.464 23.441 -49.717 1.00 33.94 333 GLY A C 1
ATOM 2848 O O . GLY C 2 183 ? 55.059 22.941 -50.728 1.00 33.09 333 GLY A O 1
ATOM 2849 N N . PHE C 2 184 ? 56.092 22.725 -48.796 1.00 35.41 334 PHE A N 1
ATOM 2850 C CA . PHE C 2 184 ? 56.238 21.263 -48.876 1.00 37.51 334 PHE A CA 1
ATOM 2851 C C . PHE C 2 184 ? 54.882 20.556 -48.974 1.00 38.56 334 PHE A C 1
ATOM 2852 O O . PHE C 2 184 ? 54.785 19.472 -49.549 1.00 39.03 334 PHE A O 1
ATOM 2860 N N . PHE C 2 185 ? 53.815 21.227 -48.532 1.00 38.53 335 PHE A N 1
ATOM 2861 C CA . PHE C 2 185 ? 52.455 20.726 -48.674 1.00 39.62 335 PHE A CA 1
ATOM 2862 C C . PHE C 2 185 ? 51.734 21.455 -49.781 1.00 39.84 335 PHE A C 1
ATOM 2863 O O . PHE C 2 185 ? 51.057 20.830 -50.597 1.00 43.46 335 PHE A O 1
ATOM 2871 N N . SER C 2 186 ? 51.883 22.771 -49.843 1.00 36.93 336 SER A N 1
ATOM 2872 C CA . SER C 2 186 ? 51.065 23.532 -50.758 1.00 35.73 336 SER A CA 1
ATOM 2873 C C . SER C 2 186 ? 51.527 23.554 -52.225 1.00 35.85 336 SER A C 1
ATOM 2874 O O . SER C 2 186 ? 50.687 23.803 -53.125 1.00 36.37 336 SER A O 1
ATOM 2877 N N . HIS C 2 187 ? 52.825 23.350 -52.484 1.00 31.54 337 HIS A N 1
ATOM 2878 C CA . HIS C 2 187 ? 53.360 23.490 -53.871 1.00 34.17 337 HIS A CA 1
ATOM 2879 C C . HIS C 2 187 ? 54.532 22.503 -53.951 1.00 33.95 337 HIS A C 1
ATOM 2880 O O . HIS C 2 187 ? 55.658 22.903 -53.839 1.00 34.21 337 HIS A O 1
ATOM 2887 N N . ASN C 2 188 ? 54.221 21.228 -54.092 1.00 33.37 338 ASN A N 1
ATOM 2888 C CA . ASN C 2 188 ? 55.206 20.111 -53.996 1.00 32.92 338 ASN A CA 1
ATOM 2889 C C . ASN C 2 188 ? 54.845 19.228 -55.182 1.00 32.59 338 ASN A C 1
ATOM 2890 O O . ASN C 2 188 ? 53.819 18.582 -55.130 1.00 34.60 338 ASN A O 1
ATOM 2895 N N . PRO C 2 189 ? 55.657 19.212 -56.274 1.00 32.99 339 PRO A N 1
ATOM 2896 C CA . PRO C 2 189 ? 55.262 18.471 -57.463 1.00 32.36 339 PRO A CA 1
ATOM 2897 C C . PRO C 2 189 ? 55.150 16.968 -57.268 1.00 33.05 339 PRO A C 1
ATOM 2898 O O . PRO C 2 189 ? 54.374 16.324 -57.965 1.00 32.54 339 PRO A O 1
ATOM 2902 N N . CYS C 2 190 ? 55.902 16.414 -56.322 1.00 34.04 340 CYS A N 1
ATOM 2903 C CA . CYS C 2 190 ? 55.841 14.951 -56.069 1.00 34.36 340 CYS A CA 1
ATOM 2904 C C . CYS C 2 190 ? 54.437 14.639 -55.522 1.00 33.98 340 CYS A C 1
ATOM 2905 O O . CYS C 2 190 ? 53.727 13.718 -55.992 1.00 35.03 340 CYS A O 1
ATOM 2908 N N . LEU C 2 191 ? 54.029 15.422 -54.515 1.00 34.44 341 LEU A N 1
ATOM 2909 C CA . LEU C 2 191 ? 52.751 15.219 -53.875 1.00 33.69 341 LEU A CA 1
ATOM 2910 C C . LEU C 2 191 ? 51.607 15.502 -54.846 1.00 32.82 341 LEU A C 1
ATOM 2911 O O . LEU C 2 191 ? 50.628 14.762 -54.941 1.00 31.91 341 LEU A O 1
ATOM 2916 N N . THR C 2 192 ? 51.740 16.595 -55.604 1.00 32.33 342 THR A N 1
ATOM 2917 C CA . THR C 2 192 ? 50.731 16.920 -56.593 1.00 32.88 342 THR A CA 1
ATOM 2918 C C . THR C 2 192 ? 50.542 15.858 -57.648 1.00 33.61 342 THR A C 1
ATOM 2919 O O . THR C 2 192 ? 49.408 15.527 -57.993 1.00 34.61 342 THR A O 1
ATOM 2923 N N . GLU C 2 193 ? 51.638 15.312 -58.163 1.00 32.28 343 GLU A N 1
ATOM 2924 C CA . GLU C 2 193 ? 51.555 14.306 -59.174 1.00 34.70 343 GLU A CA 1
ATOM 2925 C C . GLU C 2 193 ? 51.010 12.981 -58.622 1.00 33.09 343 GLU A C 1
ATOM 2926 O O . GLU C 2 193 ? 50.240 12.310 -59.302 1.00 34.38 343 GLU A O 1
ATOM 2932 N N . ALA C 2 194 ? 51.410 12.609 -57.424 1.00 32.84 344 ALA A N 1
ATOM 2933 C CA . ALA C 2 194 ? 50.929 11.398 -56.772 1.00 32.70 344 ALA A CA 1
ATOM 2934 C C . ALA C 2 194 ? 49.419 11.470 -56.565 1.00 33.77 344 ALA A C 1
ATOM 2935 O O . ALA C 2 194 ? 48.663 10.512 -56.844 1.00 32.11 344 ALA A O 1
ATOM 2937 N N . ILE C 2 195 ? 48.953 12.597 -56.049 1.00 31.53 345 ILE A N 1
ATOM 2938 C CA . ILE C 2 195 ? 47.509 12.819 -55.874 1.00 33.05 345 ILE A CA 1
ATOM 2939 C C . ILE C 2 195 ? 46.756 12.796 -57.209 1.00 33.24 345 ILE A C 1
ATOM 2940 O O . ILE C 2 195 ? 45.713 12.149 -57.347 1.00 33.81 345 ILE A O 1
ATOM 2945 N N . ALA C 2 196 ? 47.250 13.542 -58.168 1.00 33.24 346 ALA A N 1
ATOM 2946 C CA . ALA C 2 196 ? 46.618 13.612 -59.508 1.00 33.60 346 ALA A CA 1
ATOM 2947 C C . ALA C 2 196 ? 46.467 12.243 -60.165 1.00 33.13 346 ALA A C 1
ATOM 2948 O O . ALA C 2 196 ? 45.402 11.899 -60.739 1.00 31.35 346 ALA A O 1
ATOM 2950 N N . ALA C 2 197 ? 47.533 11.441 -60.099 1.00 32.20 347 ALA A N 1
ATOM 2951 C CA . ALA C 2 197 ? 47.477 10.085 -60.736 1.00 33.31 347 ALA A CA 1
ATOM 2952 C C . ALA C 2 197 ? 46.406 9.202 -60.056 1.00 32.83 347 ALA A C 1
ATOM 2953 O O . ALA C 2 197 ? 45.692 8.441 -60.710 1.00 33.67 347 ALA A O 1
ATOM 2955 N N . LYS C 2 198 ? 46.349 9.291 -58.727 1.00 33.12 348 LYS A N 1
ATOM 2956 C CA . LYS C 2 198 ? 45.402 8.493 -57.951 1.00 32.07 348 LYS A CA 1
ATOM 2957 C C . LYS C 2 198 ? 44.017 8.952 -58.281 1.00 32.99 348 LYS A C 1
ATOM 2958 O O . LYS C 2 198 ? 43.113 8.139 -58.442 1.00 31.39 348 LYS A O 1
ATOM 2964 N N . MET C 2 199 ? 43.823 10.270 -58.375 1.00 31.71 349 MET A N 1
ATOM 2965 C CA . MET C 2 199 ? 42.496 10.732 -58.830 1.00 32.99 349 MET A CA 1
ATOM 2966 C C . MET C 2 199 ? 42.071 10.258 -60.214 1.00 32.51 349 MET A C 1
ATOM 2967 O O . MET C 2 199 ? 40.876 9.931 -60.440 1.00 34.07 349 MET A O 1
ATOM 2972 N N . ARG C 2 200 ? 42.983 10.293 -61.195 1.00 32.00 350 ARG A N 1
ATOM 2973 C CA . ARG C 2 200 ? 42.707 9.723 -62.521 1.00 33.11 350 ARG A CA 1
ATOM 2974 C C . ARG C 2 200 ? 42.313 8.257 -62.411 1.00 31.16 350 ARG A C 1
ATOM 2975 O O . ARG C 2 200 ? 41.341 7.796 -63.017 1.00 30.07 350 ARG A O 1
ATOM 2983 N N . PHE C 2 201 ? 43.051 7.522 -61.582 1.00 32.49 351 PHE A N 1
ATOM 2984 C CA . PHE C 2 201 ? 42.730 6.085 -61.423 1.00 32.70 351 PHE A CA 1
ATOM 2985 C C . PHE C 2 201 ? 41.316 5.941 -60.897 1.00 32.66 351 PHE A C 1
ATOM 2986 O O . PHE C 2 201 ? 40.543 5.140 -61.379 1.00 32.27 351 PHE A O 1
ATOM 2994 N N . HIS C 2 202 ? 40.986 6.740 -59.883 1.00 32.75 352 HIS A N 1
ATOM 2995 C CA . HIS C 2 202 ? 39.600 6.754 -59.373 1.00 32.76 352 HIS A CA 1
ATOM 2996 C C . HIS C 2 202 ? 38.495 7.053 -60.409 1.00 31.77 352 HIS A C 1
ATOM 2997 O O . HIS C 2 202 ? 37.458 6.354 -60.440 1.00 33.70 352 HIS A O 1
ATOM 3004 N N . SER C 2 203 ? 38.690 8.042 -61.254 1.00 33.01 353 SER A N 1
ATOM 3005 C CA . SER C 2 203 ? 37.769 8.316 -62.377 1.00 34.38 353 SER A CA 1
ATOM 3006 C C . SER C 2 203 ? 37.636 7.107 -63.322 1.00 34.99 353 SER A C 1
ATOM 3007 O O . SER C 2 203 ? 36.538 6.811 -63.849 1.00 33.78 353 SER A O 1
ATOM 3010 N N . GLN C 2 204 ? 38.752 6.406 -63.510 1.00 32.67 354 GLN A N 1
ATOM 3011 C CA . GLN C 2 204 ? 38.779 5.320 -64.474 1.00 34.72 354 GLN A CA 1
ATOM 3012 C C . GLN C 2 204 ? 38.115 4.058 -63.961 1.00 35.50 354 GLN A C 1
ATOM 3013 O O . GLN C 2 204 ? 37.515 3.286 -64.748 1.00 35.14 354 GLN A O 1
ATOM 3019 N N . LEU C 2 205 ? 38.285 3.795 -62.665 1.00 35.52 355 LEU A N 1
ATOM 3020 C CA . LEU C 2 205 ? 37.703 2.630 -62.006 1.00 39.58 355 LEU A CA 1
ATOM 3021 C C . LEU C 2 205 ? 36.191 2.662 -62.161 1.00 40.71 355 LEU A C 1
ATOM 3022 O O . LEU C 2 205 ? 35.529 1.613 -62.401 1.00 39.36 355 LEU A O 1
ATOM 3027 N N . PHE C 2 206 ? 35.647 3.873 -62.069 1.00 44.21 356 PHE A N 1
ATOM 3028 C CA . PHE C 2 206 ? 34.188 4.106 -62.192 1.00 48.09 356 PHE A CA 1
ATOM 3029 C C . PHE C 2 206 ? 33.675 4.419 -63.579 1.00 50.26 356 PHE A C 1
ATOM 3030 O O . PHE C 2 206 ? 32.469 4.618 -63.744 1.00 52.25 356 PHE A O 1
ATOM 3038 N N . SER C 2 207 ? 34.549 4.465 -64.577 1.00 51.65 357 SER A N 1
ATOM 3039 C CA . SER C 2 207 ? 34.100 4.819 -65.904 1.00 53.26 357 SER A CA 1
ATOM 3040 C C . SER C 2 207 ? 33.360 3.646 -66.525 1.00 53.52 357 SER A C 1
ATOM 3041 O O . SER C 2 207 ? 33.838 2.502 -66.436 1.00 53.44 357 SER A O 1
ATOM 3044 N N . SER D 2 9 ? -26.616 -28.972 -21.345 1.00 44.82 159 SER B N 1
ATOM 3045 C CA . SER D 2 9 ? -25.765 -29.285 -20.125 1.00 42.97 159 SER B CA 1
ATOM 3046 C C . SER D 2 9 ? -26.553 -29.272 -18.834 1.00 42.18 159 SER B C 1
ATOM 3047 O O . SER D 2 9 ? -27.624 -28.650 -18.740 1.00 42.33 159 SER B O 1
ATOM 3050 N N . ASP D 2 10 ? -26.026 -29.969 -17.826 1.00 40.59 160 ASP B N 1
ATOM 3051 C CA . ASP D 2 10 ? -26.767 -30.207 -16.593 1.00 38.37 160 ASP B CA 1
ATOM 3052 C C . ASP D 2 10 ? -26.884 -28.919 -15.773 1.00 37.76 160 ASP B C 1
ATOM 3053 O O . ASP D 2 10 ? -26.133 -27.949 -16.017 1.00 37.45 160 ASP B O 1
ATOM 3058 N N . LEU D 2 11 ? -27.809 -28.870 -14.822 1.00 35.15 161 LEU B N 1
ATOM 3059 C CA . LEU D 2 11 ? -27.987 -27.640 -14.057 1.00 34.74 161 LEU B CA 1
ATOM 3060 C C . LEU D 2 11 ? -26.896 -27.388 -13.027 1.00 32.83 161 LEU B C 1
ATOM 3061 O O . LEU D 2 11 ? -26.705 -26.264 -12.633 1.00 32.28 161 LEU B O 1
ATOM 3066 N N . CYS D 2 12 ? -26.204 -28.419 -12.567 1.00 32.45 162 CYS B N 1
ATOM 3067 C CA . CYS D 2 12 ? -25.037 -28.197 -11.721 1.00 34.65 162 CYS B CA 1
ATOM 3068 C C . CYS D 2 12 ? -23.942 -27.389 -12.440 1.00 32.80 162 CYS B C 1
ATOM 3069 O O . CYS D 2 12 ? -23.373 -26.444 -11.871 1.00 32.81 162 CYS B O 1
ATOM 3072 N N . LEU D 2 13 ? -23.685 -27.748 -13.691 1.00 32.20 163 LEU B N 1
ATOM 3073 C CA . LEU D 2 13 ? -22.712 -27.028 -14.496 1.00 31.68 163 LEU B CA 1
ATOM 3074 C C . LEU D 2 13 ? -23.233 -25.617 -14.741 1.00 31.67 163 LEU B C 1
ATOM 3075 O O . LEU D 2 13 ? -22.459 -24.685 -14.641 1.00 32.64 163 LEU B O 1
ATOM 3080 N N . LYS D 2 14 ? -24.529 -25.459 -15.030 1.00 32.15 164 LYS B N 1
ATOM 3081 C CA . LYS D 2 14 ? -25.113 -24.134 -15.309 1.00 33.02 164 LYS B CA 1
ATOM 3082 C C . LYS D 2 14 ? -24.968 -23.215 -14.110 1.00 33.31 164 LYS B C 1
ATOM 3083 O O . LYS D 2 14 ? -24.577 -22.050 -14.256 1.00 31.45 164 LYS B O 1
ATOM 3089 N N . PHE D 2 15 ? -25.266 -23.716 -12.916 1.00 33.51 165 PHE B N 1
ATOM 3090 C CA . PHE D 2 15 ? -25.146 -22.861 -11.734 1.00 33.30 165 PHE B CA 1
ATOM 3091 C C . PHE D 2 15 ? -23.698 -22.549 -11.410 1.00 33.30 165 PHE B C 1
ATOM 3092 O O . PHE D 2 15 ? -23.416 -21.474 -10.917 1.00 32.17 165 PHE B O 1
ATOM 3100 N N . ALA D 2 16 ? -22.777 -23.478 -11.696 1.00 33.04 166 ALA B N 1
ATOM 3101 C CA . ALA D 2 16 ? -21.330 -23.191 -11.548 1.00 32.76 166 ALA B CA 1
ATOM 3102 C C . ALA D 2 16 ? -20.942 -22.060 -12.466 1.00 31.88 166 ALA B C 1
ATOM 3103 O O . ALA D 2 16 ? -20.153 -21.201 -12.089 1.00 31.79 166 ALA B O 1
ATOM 3105 N N . MET D 2 17 ? -21.518 -22.057 -13.674 1.00 31.95 167 MET B N 1
ATOM 3106 C CA . MET D 2 17 ? -21.209 -21.010 -14.653 1.00 31.70 167 MET B CA 1
ATOM 3107 C C . MET D 2 17 ? -21.884 -19.686 -14.348 1.00 32.00 167 MET B C 1
ATOM 3108 O O . MET D 2 17 ? -21.349 -18.618 -14.692 1.00 31.75 167 MET B O 1
ATOM 3113 N N . LEU D 2 18 ? -23.045 -19.727 -13.692 1.00 32.19 168 LEU B N 1
ATOM 3114 C CA . LEU D 2 18 ? -23.639 -18.487 -13.191 1.00 31.25 168 LEU B CA 1
ATOM 3115 C C . LEU D 2 18 ? -22.721 -17.832 -12.188 1.00 31.45 168 LEU B C 1
ATOM 3116 O O . LEU D 2 18 ? -22.612 -16.629 -12.186 1.00 30.25 168 LEU B O 1
ATOM 3121 N N . CYS D 2 19 ? -22.088 -18.618 -11.325 1.00 33.15 169 CYS B N 1
ATOM 3122 C CA . CYS D 2 19 ? -21.081 -18.081 -10.403 1.00 33.81 169 CYS B CA 1
ATOM 3123 C C . CYS D 2 19 ? -19.892 -17.494 -11.160 1.00 32.76 169 CYS B C 1
ATOM 3124 O O . CYS D 2 19 ? -19.377 -16.442 -10.803 1.00 33.63 169 CYS B O 1
ATOM 3127 N N . THR D 2 20 ? -19.419 -18.190 -12.182 1.00 32.46 170 THR B N 1
ATOM 3128 C CA . THR D 2 20 ? -18.269 -17.703 -12.971 1.00 31.52 170 THR B CA 1
ATOM 3129 C C . THR D 2 20 ? -18.554 -16.357 -13.649 1.00 31.43 170 THR B C 1
ATOM 3130 O O . THR D 2 20 ? -17.673 -15.465 -13.713 1.00 30.48 170 THR B O 1
ATOM 3134 N N . LEU D 2 21 ? -19.779 -16.218 -14.161 1.00 29.86 171 LEU B N 1
ATOM 3135 C CA . LEU D 2 21 ? -20.248 -14.979 -14.772 1.00 32.07 171 LEU B CA 1
ATOM 3136 C C . LEU D 2 21 ? -20.291 -13.794 -13.782 1.00 32.56 171 LEU B C 1
ATOM 3137 O O . LEU D 2 21 ? -20.229 -12.661 -14.193 1.00 31.90 171 LEU B O 1
ATOM 3142 N N . ASN D 2 22 ? -20.410 -14.070 -12.489 1.00 32.41 172 ASN B N 1
ATOM 3143 C CA . ASN D 2 22 ? -20.481 -13.015 -11.480 1.00 33.29 172 ASN B CA 1
ATOM 3144 C C . ASN D 2 22 ? -19.073 -12.760 -10.984 1.00 33.97 172 ASN B C 1
ATOM 3145 O O . ASN D 2 22 ? -18.443 -13.650 -10.421 1.00 33.53 172 ASN B O 1
ATOM 3150 N N . ASP D 2 23 ? -18.565 -11.562 -11.197 1.00 35.55 173 ASP B N 1
ATOM 3151 C CA . ASP D 2 23 ? -17.178 -11.313 -10.813 1.00 37.24 173 ASP B CA 1
ATOM 3152 C C . ASP D 2 23 ? -16.879 -11.645 -9.369 1.00 36.75 173 ASP B C 1
ATOM 3153 O O . ASP D 2 23 ? -15.866 -12.297 -9.085 1.00 37.13 173 ASP B O 1
ATOM 3158 N N . LYS D 2 24 ? -17.744 -11.220 -8.442 1.00 36.62 174 LYS B N 1
ATOM 3159 C CA . LYS D 2 24 ? -17.496 -11.505 -7.019 1.00 36.28 174 LYS B CA 1
ATOM 3160 C C . LYS D 2 24 ? -17.520 -12.996 -6.690 1.00 34.37 174 LYS B C 1
ATOM 3161 O O . LYS D 2 24 ? -16.676 -13.486 -5.951 1.00 31.45 174 LYS B O 1
ATOM 3167 N N . CYS D 2 25 ? -18.510 -13.732 -7.223 1.00 32.75 175 CYS B N 1
ATOM 3168 C CA . CYS D 2 25 ? -18.607 -15.154 -6.968 1.00 32.77 175 CYS B CA 1
ATOM 3169 C C . CYS D 2 25 ? -17.470 -15.944 -7.622 1.00 32.04 175 CYS B C 1
ATOM 3170 O O . CYS D 2 25 ? -16.942 -16.896 -7.026 1.00 33.05 175 CYS B O 1
ATOM 3173 N N . ASP D 2 26 ? -17.131 -15.573 -8.857 1.00 31.07 176 ASP B N 1
ATOM 3174 C CA . ASP D 2 26 ? -16.069 -16.248 -9.581 1.00 31.54 176 ASP B CA 1
ATOM 3175 C C . ASP D 2 26 ? -14.741 -16.169 -8.777 1.00 32.07 176 ASP B C 1
ATOM 3176 O O . ASP D 2 26 ? -14.032 -17.155 -8.596 1.00 32.62 176 ASP B O 1
ATOM 3181 N N . ARG D 2 27 ? -14.461 -15.009 -8.226 1.00 30.59 177 ARG B N 1
ATOM 3182 C CA . ARG D 2 27 ? -13.248 -14.837 -7.424 1.00 31.98 177 ARG B CA 1
ATOM 3183 C C . ARG D 2 27 ? -13.206 -15.682 -6.147 1.00 31.33 177 ARG B C 1
ATOM 3184 O O . ARG D 2 27 ? -12.161 -16.252 -5.788 1.00 31.53 177 ARG B O 1
ATOM 3192 N N . LEU D 2 28 ? -14.326 -15.764 -5.454 1.00 31.17 178 LEU B N 1
ATOM 3193 C CA . LEU D 2 28 ? -14.440 -16.645 -4.266 1.00 32.19 178 LEU B CA 1
ATOM 3194 C C . LEU D 2 28 ? -14.398 -18.150 -4.577 1.00 31.83 178 LEU B C 1
ATOM 3195 O O . LEU D 2 28 ? -13.794 -18.915 -3.827 1.00 31.92 178 LEU B O 1
ATOM 3200 N N . ARG D 2 29 ? -15.003 -18.560 -5.696 1.00 32.30 179 ARG B N 1
ATOM 3201 C CA . ARG D 2 29 ? -14.969 -19.960 -6.111 1.00 33.15 179 ARG B CA 1
ATOM 3202 C C . ARG D 2 29 ? -13.553 -20.383 -6.577 1.00 33.58 179 ARG B C 1
ATOM 3203 O O . ARG D 2 29 ? -13.080 -21.472 -6.225 1.00 33.38 179 ARG B O 1
ATOM 3211 N N . LYS D 2 30 ? -12.879 -19.514 -7.344 1.00 34.20 180 LYS B N 1
ATOM 3212 C CA . LYS D 2 30 ? -11.545 -19.811 -7.845 1.00 35.11 180 LYS B CA 1
ATOM 3213 C C . LYS D 2 30 ? -10.637 -19.973 -6.677 1.00 33.72 180 LYS B C 1
ATOM 3214 O O . LYS D 2 30 ? -9.702 -20.774 -6.725 1.00 33.10 180 LYS B O 1
ATOM 3220 N N . ALA D 2 31 ? -10.861 -19.154 -5.653 1.00 32.39 181 ALA B N 1
ATOM 3221 C CA . ALA D 2 31 ? -9.973 -19.162 -4.499 1.00 33.08 181 ALA B CA 1
ATOM 3222 C C . ALA D 2 31 ? -10.002 -20.480 -3.755 1.00 32.62 181 ALA B C 1
ATOM 3223 O O . ALA D 2 31 ? -8.945 -21.010 -3.444 1.00 32.48 181 ALA B O 1
ATOM 3225 N N . TYR D 2 32 ? -11.181 -21.027 -3.473 1.00 32.46 182 TYR B N 1
ATOM 3226 C CA . TYR D 2 32 ? -11.191 -22.335 -2.825 1.00 32.79 182 TYR B CA 1
ATOM 3227 C C . TYR D 2 32 ? -10.773 -23.436 -3.800 1.00 32.81 182 TYR B C 1
ATOM 3228 O O . TYR D 2 32 ? -10.050 -24.348 -3.414 1.00 32.93 182 TYR B O 1
ATOM 3237 N N . GLY D 2 33 ? -11.197 -23.327 -5.060 1.00 32.78 183 GLY B N 1
ATOM 3238 C CA . GLY D 2 33 ? -10.781 -24.277 -6.098 1.00 33.27 183 GLY B CA 1
ATOM 3239 C C . GLY D 2 33 ? -9.267 -24.440 -6.096 1.00 34.66 183 GLY B C 1
ATOM 3240 O O . GLY D 2 33 ? -8.735 -25.557 -6.118 1.00 35.91 183 GLY B O 1
ATOM 3241 N N . GLU D 2 34 ? -8.554 -23.313 -6.099 1.00 34.14 184 GLU B N 1
ATOM 3242 C CA . GLU D 2 34 ? -7.101 -23.325 -6.037 1.00 35.09 184 GLU B CA 1
ATOM 3243 C C . GLU D 2 34 ? -6.578 -23.956 -4.709 1.00 34.28 184 GLU B C 1
ATOM 3244 O O . GLU D 2 34 ? -5.663 -24.786 -4.730 1.00 34.88 184 GLU B O 1
ATOM 3250 N N . ALA D 2 35 ? -7.174 -23.583 -3.579 1.00 33.80 185 ALA B N 1
ATOM 3251 C CA . ALA D 2 35 ? -6.724 -24.051 -2.259 1.00 34.12 185 ALA B CA 1
ATOM 3252 C C . ALA D 2 35 ? -7.011 -25.537 -2.042 1.00 35.47 185 ALA B C 1
ATOM 3253 O O . ALA D 2 35 ? -6.330 -26.211 -1.252 1.00 34.90 185 ALA B O 1
ATOM 3255 N N . CYS D 2 36 ? -8.018 -26.038 -2.752 1.00 36.00 186 CYS B N 1
ATOM 3256 C CA . CYS D 2 36 ? -8.491 -27.426 -2.625 1.00 36.85 186 CYS B CA 1
ATOM 3257 C C . CYS D 2 36 ? -8.063 -28.347 -3.764 1.00 37.50 186 CYS B C 1
ATOM 3258 O O . CYS D 2 36 ? -8.509 -29.473 -3.808 1.00 37.89 186 CYS B O 1
ATOM 3261 N N . SER D 2 37 ? -7.198 -27.873 -4.664 1.00 38.40 187 SER B N 1
ATOM 3262 C CA . SER D 2 37 ? -6.748 -28.664 -5.822 1.00 40.70 187 SER B CA 1
ATOM 3263 C C . SER D 2 37 ? -5.526 -29.558 -5.586 1.00 42.17 187 SER B C 1
ATOM 3264 O O . SER D 2 37 ? -4.734 -29.366 -4.663 1.00 42.05 187 SER B O 1
ATOM 3267 N N . GLY D 2 38 ? -5.371 -30.511 -6.489 1.00 44.70 188 GLY B N 1
ATOM 3268 C CA . GLY D 2 38 ? -4.105 -31.226 -6.646 1.00 46.62 188 GLY B CA 1
ATOM 3269 C C . GLY D 2 38 ? -4.016 -32.314 -5.604 1.00 48.41 188 GLY B C 1
ATOM 3270 O O . GLY D 2 38 ? -4.829 -32.345 -4.663 1.00 48.80 188 GLY B O 1
ATOM 3271 N N . PRO D 2 39 ? -3.052 -33.231 -5.775 1.00 49.58 189 PRO B N 1
ATOM 3272 C CA . PRO D 2 39 ? -2.807 -34.237 -4.748 1.00 50.61 189 PRO B CA 1
ATOM 3273 C C . PRO D 2 39 ? -2.036 -33.625 -3.571 1.00 51.50 189 PRO B C 1
ATOM 3274 O O . PRO D 2 39 ? -2.106 -34.137 -2.449 1.00 52.55 189 PRO B O 1
ATOM 3278 N N . HIS D 2 40 ? -1.322 -32.529 -3.835 1.00 51.80 190 HIS B N 1
ATOM 3279 C CA . HIS D 2 40 ? -0.521 -31.824 -2.833 1.00 52.13 190 HIS B CA 1
ATOM 3280 C C . HIS D 2 40 ? -1.364 -31.052 -1.806 1.00 51.38 190 HIS B C 1
ATOM 3281 O O . HIS D 2 40 ? -0.828 -30.221 -1.063 1.00 51.35 190 HIS B O 1
ATOM 3288 N N . CYS D 2 41 ? -2.665 -31.353 -1.738 1.00 50.47 191 CYS B N 1
ATOM 3289 C CA . CYS D 2 41 ? -3.614 -30.510 -1.008 1.00 50.22 191 CYS B CA 1
ATOM 3290 C C . CYS D 2 41 ? -3.307 -30.210 0.456 1.00 48.53 191 CYS B C 1
ATOM 3291 O O . CYS D 2 41 ? -2.900 -31.121 1.200 1.00 49.33 191 CYS B O 1
ATOM 3294 N N . GLN D 2 42 ? -3.537 -28.938 0.862 1.00 46.84 192 GLN B N 1
ATOM 3295 C CA . GLN D 2 42 ? -3.359 -28.568 2.264 1.00 45.41 192 GLN B CA 1
ATOM 3296 C C . GLN D 2 42 ? -4.685 -28.379 2.865 1.00 44.48 192 GLN B C 1
ATOM 3297 O O . GLN D 2 42 ? -5.327 -27.343 2.632 1.00 42.82 192 GLN B O 1
ATOM 3303 N N . ARG D 2 43 ? -5.093 -29.371 3.647 1.00 42.98 193 ARG B N 1
ATOM 3304 C CA . ARG D 2 43 ? -6.462 -29.470 4.084 1.00 42.73 193 ARG B CA 1
ATOM 3305 C C . ARG D 2 43 ? -6.938 -28.208 4.803 1.00 41.43 193 ARG B C 1
ATOM 3306 O O . ARG D 2 43 ? -8.007 -27.682 4.473 1.00 40.70 193 ARG B O 1
ATOM 3314 N N . HIS D 2 44 ? -6.155 -27.727 5.761 1.00 39.90 194 HIS B N 1
ATOM 3315 C CA . HIS D 2 44 ? -6.591 -26.621 6.595 1.00 39.37 194 HIS B CA 1
ATOM 3316 C C . HIS D 2 44 ? -6.766 -25.335 5.795 1.00 38.13 194 HIS B C 1
ATOM 3317 O O . HIS D 2 44 ? -7.631 -24.531 6.104 1.00 37.95 194 HIS B O 1
ATOM 3324 N N . VAL D 2 45 ? -5.976 -25.185 4.730 1.00 36.52 195 VAL B N 1
ATOM 3325 C CA . VAL D 2 45 ? -6.073 -24.046 3.824 1.00 35.70 195 VAL B CA 1
ATOM 3326 C C . VAL D 2 45 ? -7.329 -24.156 2.931 1.00 35.14 195 VAL B C 1
ATOM 3327 O O . VAL D 2 45 ? -8.066 -23.202 2.762 1.00 35.13 195 VAL B O 1
ATOM 3331 N N . CYS D 2 46 ? -7.587 -25.342 2.406 1.00 34.39 196 CYS B N 1
ATOM 3332 C CA . CYS D 2 46 ? -8.826 -25.580 1.677 1.00 34.12 196 CYS B CA 1
ATOM 3333 C C . CYS D 2 46 ? -10.073 -25.277 2.518 1.00 35.03 196 CYS B C 1
ATOM 3334 O O . CYS D 2 46 ? -11.053 -24.630 2.026 1.00 32.97 196 CYS B O 1
ATOM 3337 N N . LEU D 2 47 ? -10.056 -25.743 3.773 1.00 33.67 197 LEU B N 1
ATOM 3338 C CA . LEU D 2 47 ? -11.223 -25.569 4.659 1.00 34.77 197 LEU B CA 1
ATOM 3339 C C . LEU D 2 47 ? -11.480 -24.101 4.950 1.00 34.83 197 LEU B C 1
ATOM 3340 O O . LEU D 2 47 ? -12.626 -23.655 4.924 1.00 34.64 197 LEU B O 1
ATOM 3345 N N . ARG D 2 48 ? -10.405 -23.359 5.225 1.00 34.62 198 ARG B N 1
ATOM 3346 C CA . ARG D 2 48 ? -10.497 -21.914 5.373 1.00 34.70 198 ARG B CA 1
ATOM 3347 C C . ARG D 2 48 ? -11.140 -21.191 4.204 1.00 34.01 198 ARG B C 1
ATOM 3348 O O . ARG D 2 48 ? -11.973 -20.293 4.427 1.00 33.01 198 ARG B O 1
ATOM 3356 N N . GLN D 2 49 ? -10.787 -21.608 2.985 1.00 32.08 199 GLN B N 1
ATOM 3357 C CA . GLN D 2 49 ? -11.316 -21.016 1.756 1.00 33.22 199 GLN B CA 1
ATOM 3358 C C . GLN D 2 49 ? -12.764 -21.394 1.492 1.00 32.30 199 GLN B C 1
ATOM 3359 O O . GLN D 2 49 ? -13.531 -20.620 0.883 1.00 33.26 199 GLN B O 1
ATOM 3365 N N . LEU D 2 50 ? -13.155 -22.579 1.937 1.00 33.07 200 LEU B N 1
ATOM 3366 C CA . LEU D 2 50 ? -14.563 -22.985 1.845 1.00 32.91 200 LEU B CA 1
ATOM 3367 C C . LEU D 2 50 ? -15.423 -22.163 2.777 1.00 34.34 200 LEU B C 1
ATOM 3368 O O . LEU D 2 50 ? -16.502 -21.740 2.387 1.00 32.47 200 LEU B O 1
ATOM 3373 N N . LEU D 2 51 ? -14.950 -21.975 4.009 1.00 33.20 201 LEU B N 1
ATOM 3374 C CA . LEU D 2 51 ? -15.657 -21.172 4.998 1.00 34.33 201 LEU B CA 1
ATOM 3375 C C . LEU D 2 51 ? -15.855 -19.789 4.435 1.00 34.19 201 LEU B C 1
ATOM 3376 O O . LEU D 2 51 ? -16.961 -19.253 4.474 1.00 34.66 201 LEU B O 1
ATOM 3381 N N . THR D 2 52 ? -14.776 -19.232 3.891 1.00 33.26 202 THR B N 1
ATOM 3382 C CA . THR D 2 52 ? -14.836 -17.924 3.241 1.00 32.52 202 THR B CA 1
ATOM 3383 C C . THR D 2 52 ? -15.824 -17.882 2.110 1.00 31.90 202 THR B C 1
ATOM 3384 O O . THR D 2 52 ? -16.632 -16.953 2.047 1.00 32.05 202 THR B O 1
ATOM 3388 N N . PHE D 2 53 ? -15.846 -18.906 1.266 1.00 31.87 203 PHE B N 1
ATOM 3389 C CA . PHE D 2 53 ? -16.799 -18.927 0.181 1.00 32.76 203 PHE B CA 1
ATOM 3390 C C . PHE D 2 53 ? -18.249 -18.782 0.670 1.00 34.39 203 PHE B C 1
ATOM 3391 O O . PHE D 2 53 ? -18.981 -17.935 0.210 1.00 34.65 203 PHE B O 1
ATOM 3399 N N . PHE D 2 54 ? -18.669 -19.629 1.602 1.00 34.13 204 PHE B N 1
ATOM 3400 C CA . PHE D 2 54 ? -20.043 -19.642 2.028 1.00 35.00 204 PHE B CA 1
ATOM 3401 C C . PHE D 2 54 ? -20.390 -18.421 2.856 1.00 35.92 204 PHE B C 1
ATOM 3402 O O . PHE D 2 54 ? -21.544 -17.994 2.883 1.00 35.16 204 PHE B O 1
ATOM 3410 N N . GLU D 2 55 ? -19.392 -17.889 3.559 1.00 35.99 205 GLU B N 1
ATOM 3411 C CA . GLU D 2 55 ? -19.519 -16.628 4.256 1.00 36.85 205 GLU B CA 1
ATOM 3412 C C . GLU D 2 55 ? -19.751 -15.420 3.319 1.00 36.55 205 GLU B C 1
ATOM 3413 O O . GLU D 2 55 ? -20.641 -14.550 3.557 1.00 36.75 205 GLU B O 1
ATOM 3419 N N . LYS D 2 56 ? -18.960 -15.346 2.263 1.00 33.52 206 LYS B N 1
ATOM 3420 C CA . LYS D 2 56 ? -18.955 -14.154 1.460 1.00 32.81 206 LYS B CA 1
ATOM 3421 C C . LYS D 2 56 ? -19.785 -14.200 0.198 1.00 32.65 206 LYS B C 1
ATOM 3422 O O . LYS D 2 56 ? -20.225 -13.144 -0.243 1.00 33.15 206 LYS B O 1
ATOM 3428 N N . ALA D 2 57 ? -20.009 -15.375 -0.392 1.00 31.39 207 ALA B N 1
ATOM 3429 C CA . ALA D 2 57 ? -20.762 -15.438 -1.673 1.00 32.40 207 ALA B CA 1
ATOM 3430 C C . ALA D 2 57 ? -22.226 -15.144 -1.445 1.00 32.21 207 ALA B C 1
ATOM 3431 O O . ALA D 2 57 ? -22.781 -15.458 -0.372 1.00 31.74 207 ALA B O 1
ATOM 3433 N N . ALA D 2 58 ? -22.872 -14.600 -2.475 1.00 32.98 208 ALA B N 1
ATOM 3434 C CA . ALA D 2 58 ? -24.302 -14.316 -2.407 1.00 33.16 208 ALA B CA 1
ATOM 3435 C C . ALA D 2 58 ? -25.029 -15.618 -2.166 1.00 33.15 208 ALA B C 1
ATOM 3436 O O . ALA D 2 58 ? -24.717 -16.608 -2.792 1.00 33.37 208 ALA B O 1
ATOM 3438 N N . GLU D 2 59 ? -25.981 -15.648 -1.238 1.00 33.76 209 GLU B N 1
ATOM 3439 C CA . GLU D 2 59 ? -26.669 -16.861 -0.926 1.00 34.62 209 GLU B CA 1
ATOM 3440 C C . GLU D 2 59 ? -27.283 -17.575 -2.139 1.00 32.76 209 GLU B C 1
ATOM 3441 O O . GLU D 2 59 ? -27.102 -18.796 -2.217 1.00 32.76 209 GLU B O 1
ATOM 3447 N N . PRO D 2 60 ? -27.977 -16.851 -3.070 1.00 30.57 210 PRO B N 1
ATOM 3448 C CA . PRO D 2 60 ? -28.486 -17.567 -4.232 1.00 30.93 210 PRO B CA 1
ATOM 3449 C C . PRO D 2 60 ? -27.385 -18.258 -5.058 1.00 31.31 210 PRO B C 1
ATOM 3450 O O . PRO D 2 60 ? -27.643 -19.320 -5.603 1.00 30.31 210 PRO B O 1
ATOM 3454 N N . HIS D 2 61 ? -26.164 -17.676 -5.140 1.00 31.45 211 HIS B N 1
ATOM 3455 C CA . HIS D 2 61 ? -25.072 -18.302 -5.893 1.00 32.25 211 HIS B CA 1
ATOM 3456 C C . HIS D 2 61 ? -24.476 -19.508 -5.227 1.00 33.96 211 HIS B C 1
ATOM 3457 O O . HIS D 2 61 ? -24.287 -20.543 -5.868 1.00 34.06 211 HIS B O 1
ATOM 3464 N N . ALA D 2 62 ? -24.219 -19.367 -3.937 1.00 32.90 212 ALA B N 1
ATOM 3465 C CA . ALA D 2 62 ? -23.726 -20.459 -3.097 1.00 34.96 212 ALA B CA 1
ATOM 3466 C C . ALA D 2 62 ? -24.729 -21.640 -3.052 1.00 34.71 212 ALA B C 1
ATOM 3467 O O . ALA D 2 62 ? -24.361 -22.824 -3.226 1.00 34.28 212 ALA B O 1
ATOM 3469 N N . GLN D 2 63 ? -26.030 -21.330 -2.899 1.00 34.13 213 GLN B N 1
ATOM 3470 C CA . GLN D 2 63 ? -27.033 -22.397 -2.919 1.00 33.74 213 GLN B CA 1
ATOM 3471 C C . GLN D 2 63 ? -27.218 -23.021 -4.251 1.00 34.18 213 GLN B C 1
ATOM 3472 O O . GLN D 2 63 ? -27.415 -24.216 -4.343 1.00 33.21 213 GLN B O 1
ATOM 3478 N N . GLY D 2 64 ? -27.201 -22.210 -5.297 1.00 33.30 214 GLY B N 1
ATOM 3479 C CA . GLY D 2 64 ? -27.268 -22.788 -6.685 1.00 35.26 214 GLY B CA 1
ATOM 3480 C C . GLY D 2 64 ? -26.093 -23.713 -7.006 1.00 34.23 214 GLY B C 1
ATOM 3481 O O . GLY D 2 64 ? -26.261 -24.738 -7.674 1.00 33.98 214 GLY B O 1
ATOM 3482 N N . LEU D 2 65 ? -24.899 -23.316 -6.571 1.00 34.20 215 LEU B N 1
ATOM 3483 C CA . LEU D 2 65 ? -23.666 -24.057 -6.813 1.00 35.22 215 LEU B CA 1
ATOM 3484 C C . LEU D 2 65 ? -23.754 -25.449 -6.214 1.00 36.20 215 LEU B C 1
ATOM 3485 O O . LEU D 2 65 ? -23.487 -26.456 -6.897 1.00 35.23 215 LEU B O 1
ATOM 3490 N N . LEU D 2 66 ? -24.207 -25.520 -4.953 1.00 36.32 216 LEU B N 1
ATOM 3491 C CA . LEU D 2 66 ? -24.178 -26.779 -4.230 1.00 37.03 216 LEU B CA 1
ATOM 3492 C C . LEU D 2 66 ? -25.476 -27.546 -4.245 1.00 36.91 216 LEU B C 1
ATOM 3493 O O . LEU D 2 66 ? -25.466 -28.788 -4.257 1.00 36.93 216 LEU B O 1
ATOM 3498 N N . LEU D 2 67 ? -26.602 -26.823 -4.177 1.00 36.52 217 LEU B N 1
ATOM 3499 C CA . LEU D 2 67 ? -27.896 -27.494 -4.048 1.00 36.94 217 LEU B CA 1
ATOM 3500 C C . LEU D 2 67 ? -28.550 -27.577 -5.397 1.00 37.53 217 LEU B C 1
ATOM 3501 O O . LEU D 2 67 ? -29.664 -27.131 -5.609 1.00 37.25 217 LEU B O 1
ATOM 3506 N N . CYS D 2 68 ? -27.822 -28.167 -6.334 1.00 38.53 218 CYS B N 1
ATOM 3507 C CA . CYS D 2 68 ? -28.269 -28.110 -7.713 1.00 37.43 218 CYS B CA 1
ATOM 3508 C C . CYS D 2 68 ? -28.897 -29.466 -8.077 1.00 38.14 218 CYS B C 1
ATOM 3509 O O . CYS D 2 68 ? -28.472 -30.516 -7.596 1.00 38.40 218 CYS B O 1
ATOM 3512 N N . PRO D 2 69 ? -29.978 -29.435 -8.873 1.00 37.95 219 PRO B N 1
ATOM 3513 C CA . PRO D 2 69 ? -30.733 -30.625 -9.196 1.00 37.12 219 PRO B CA 1
ATOM 3514 C C . PRO D 2 69 ? -30.070 -31.420 -10.322 1.00 38.02 219 PRO B C 1
ATOM 3515 O O . PRO D 2 69 ? -29.426 -30.808 -11.186 1.00 34.95 219 PRO B O 1
ATOM 3519 N N . CYS D 2 70 ? -30.241 -32.755 -10.292 1.00 38.21 220 CYS B N 1
ATOM 3520 C CA . CYS D 2 70 ? -29.679 -33.675 -11.283 1.00 39.98 220 CYS B CA 1
ATOM 3521 C C . CYS D 2 70 ? -30.776 -34.664 -11.627 1.00 42.63 220 CYS B C 1
ATOM 3522 O O . CYS D 2 70 ? -31.475 -35.158 -10.729 1.00 42.43 220 CYS B O 1
ATOM 3525 N N . ALA D 2 71 ? -30.930 -34.905 -12.923 1.00 43.77 221 ALA B N 1
ATOM 3526 C CA . ALA D 2 71 ? -31.844 -35.914 -13.476 1.00 46.88 221 ALA B CA 1
ATOM 3527 C C . ALA D 2 71 ? -31.525 -37.284 -12.888 1.00 48.51 221 ALA B C 1
ATOM 3528 O O . ALA D 2 71 ? -30.449 -37.460 -12.279 1.00 49.65 221 ALA B O 1
ATOM 3530 N N . PRO D 2 72 ? -32.453 -38.259 -13.056 1.00 49.81 222 PRO B N 1
ATOM 3531 C CA . PRO D 2 72 ? -32.319 -39.581 -12.438 1.00 49.81 222 PRO B CA 1
ATOM 3532 C C . PRO D 2 72 ? -30.958 -40.230 -12.784 1.00 49.23 222 PRO B C 1
ATOM 3533 O O . PRO D 2 72 ? -30.131 -40.517 -11.875 1.00 49.32 222 PRO B O 1
ATOM 3537 N N . ASN D 2 73 ? -30.717 -40.390 -14.079 1.00 47.77 223 ASN B N 1
ATOM 3538 C CA . ASN D 2 73 ? -29.541 -41.109 -14.566 1.00 47.18 223 ASN B CA 1
ATOM 3539 C C . ASN D 2 73 ? -28.323 -40.241 -14.993 1.00 45.31 223 ASN B C 1
ATOM 3540 O O . ASN D 2 73 ? -27.491 -40.655 -15.814 1.00 44.98 223 ASN B O 1
ATOM 3545 N N . ASP D 2 74 ? -28.229 -39.042 -14.431 1.00 42.26 224 ASP B N 1
ATOM 3546 C CA . ASP D 2 74 ? -27.150 -38.125 -14.802 1.00 40.54 224 ASP B CA 1
ATOM 3547 C C . ASP D 2 74 ? -26.009 -38.229 -13.769 1.00 39.44 224 ASP B C 1
ATOM 3548 O O . ASP D 2 74 ? -25.853 -37.356 -12.889 1.00 37.82 224 ASP B O 1
ATOM 3553 N N . ARG D 2 75 ? -25.220 -39.306 -13.895 1.00 38.25 225 ARG B N 1
ATOM 3554 C CA . ARG D 2 75 ? -24.073 -39.590 -13.012 1.00 38.19 225 ARG B CA 1
ATOM 3555 C C . ARG D 2 75 ? -23.060 -38.437 -13.013 1.00 36.35 225 ARG B C 1
ATOM 3556 O O . ARG D 2 75 ? -22.501 -38.112 -11.969 1.00 36.60 225 ARG B O 1
ATOM 3564 N N . GLY D 2 76 ? -22.881 -37.793 -14.159 1.00 34.16 226 GLY B N 1
ATOM 3565 C CA . GLY D 2 76 ? -21.941 -36.669 -14.306 1.00 34.76 226 GLY B CA 1
ATOM 3566 C C . GLY D 2 76 ? -22.370 -35.440 -13.541 1.00 34.39 226 GLY B C 1
ATOM 3567 O O . GLY D 2 76 ? -21.550 -34.778 -12.891 1.00 33.84 226 GLY B O 1
ATOM 3568 N N . CYS D 2 77 ? -23.669 -35.141 -13.601 1.00 34.56 227 CYS B N 1
ATOM 3569 C CA . CYS D 2 77 ? -24.249 -34.077 -12.775 1.00 34.46 227 CYS B CA 1
ATOM 3570 C C . CYS D 2 77 ? -24.066 -34.360 -11.294 1.00 34.60 227 CYS B C 1
ATOM 3571 O O . CYS D 2 77 ? -23.641 -33.484 -10.511 1.00 31.86 227 CYS B O 1
ATOM 3574 N N . GLY D 2 78 ? -24.411 -35.579 -10.881 1.00 34.74 228 GLY B N 1
ATOM 3575 C CA . GLY D 2 78 ? -24.250 -35.935 -9.459 1.00 34.28 228 GLY B CA 1
ATOM 3576 C C . GLY D 2 78 ? -22.841 -35.998 -8.949 1.00 33.82 228 GLY B C 1
ATOM 3577 O O . GLY D 2 78 ? -22.583 -35.659 -7.790 1.00 33.23 228 GLY B O 1
ATOM 3578 N N . GLU D 2 79 ? -21.918 -36.446 -9.801 1.00 34.60 229 GLU B N 1
ATOM 3579 C CA . GLU D 2 79 ? -20.503 -36.494 -9.458 1.00 35.64 229 GLU B CA 1
ATOM 3580 C C . GLU D 2 79 ? -19.943 -35.083 -9.298 1.00 34.34 229 GLU B C 1
ATOM 3581 O O . GLU D 2 79 ? -19.148 -34.823 -8.391 1.00 33.13 229 GLU B O 1
ATOM 3587 N N . ARG D 2 80 ? -20.390 -34.163 -10.156 1.00 34.16 230 ARG B N 1
ATOM 3588 C CA . ARG D 2 80 ? -20.018 -32.731 -10.064 1.00 34.38 230 ARG B CA 1
ATOM 3589 C C . ARG D 2 80 ? -20.516 -32.125 -8.767 1.00 33.59 230 ARG B C 1
ATOM 3590 O O . ARG D 2 80 ? -19.751 -31.509 -8.016 1.00 32.45 230 ARG B O 1
ATOM 3598 N N . ARG D 2 81 ? -21.805 -32.340 -8.479 1.00 31.53 231 ARG B N 1
ATOM 3599 C CA . ARG D 2 81 ? -22.419 -31.862 -7.229 1.00 30.65 231 ARG B CA 1
ATOM 3600 C C . ARG D 2 81 ? -21.669 -32.415 -6.028 1.00 30.49 231 ARG B C 1
ATOM 3601 O O . ARG D 2 81 ? -21.362 -31.667 -5.084 1.00 31.52 231 ARG B O 1
ATOM 3609 N N . ARG D 2 82 ? -21.387 -33.705 -6.059 1.00 30.97 232 ARG B N 1
ATOM 3610 C CA . ARG D 2 82 ? -20.687 -34.391 -4.970 1.00 32.50 232 ARG B CA 1
ATOM 3611 C C . ARG D 2 82 ? -19.240 -33.898 -4.763 1.00 32.42 232 ARG B C 1
ATOM 3612 O O . ARG D 2 82 ? -18.698 -34.032 -3.668 1.00 31.94 232 ARG B O 1
ATOM 3620 N N . ASN D 2 83 ? -18.604 -33.413 -5.836 1.00 31.86 233 ASN B N 1
ATOM 3621 C CA . ASN D 2 83 ? -17.208 -32.925 -5.723 1.00 32.93 233 ASN B CA 1
ATOM 3622 C C . ASN D 2 83 ? -16.968 -31.430 -5.681 1.00 32.92 233 ASN B C 1
ATOM 3623 O O . ASN D 2 83 ? -15.802 -30.952 -5.669 1.00 33.16 233 ASN B O 1
ATOM 3628 N N . THR D 2 84 ? -18.052 -30.696 -5.685 1.00 31.77 234 THR B N 1
ATOM 3629 C CA . THR D 2 84 ? -18.015 -29.254 -5.728 1.00 33.98 234 THR B CA 1
ATOM 3630 C C . THR D 2 84 ? -17.195 -28.658 -4.580 1.00 35.09 234 THR B C 1
ATOM 3631 O O . THR D 2 84 ? -16.403 -27.699 -4.808 1.00 34.52 234 THR B O 1
ATOM 3635 N N . ILE D 2 85 ? -17.354 -29.240 -3.378 1.00 34.65 235 ILE B N 1
ATOM 3636 C CA . ILE D 2 85 ? -16.549 -28.806 -2.217 1.00 36.31 235 ILE B CA 1
ATOM 3637 C C . ILE D 2 85 ? -15.170 -29.450 -2.108 1.00 36.00 235 ILE B C 1
ATOM 3638 O O . ILE D 2 85 ? -14.462 -29.276 -1.076 1.00 37.67 235 ILE B O 1
ATOM 3643 N N . ALA D 2 86 ? -14.755 -30.197 -3.129 1.00 35.13 236 ALA B N 1
ATOM 3644 C CA . ALA D 2 86 ? -13.431 -30.830 -3.076 1.00 34.67 236 ALA B CA 1
ATOM 3645 C C . ALA D 2 86 ? -13.262 -31.731 -1.819 1.00 34.58 236 ALA B C 1
ATOM 3646 O O . ALA D 2 86 ? -12.299 -31.555 -1.035 1.00 35.20 236 ALA B O 1
ATOM 3648 N N . PRO D 2 87 ? -14.164 -32.714 -1.637 1.00 34.72 237 PRO B N 1
ATOM 3649 C CA . PRO D 2 87 ? -14.104 -33.561 -0.441 1.00 34.22 237 PRO B CA 1
ATOM 3650 C C . PRO D 2 87 ? -12.836 -34.382 -0.319 1.00 35.40 237 PRO B C 1
ATOM 3651 O O . PRO D 2 87 ? -12.442 -34.707 0.787 1.00 35.86 237 PRO B O 1
ATOM 3655 N N . ASN D 2 88 ? -12.183 -34.722 -1.419 1.00 36.04 238 ASN B N 1
ATOM 3656 C CA . ASN D 2 88 ? -10.893 -35.431 -1.294 1.00 38.35 238 ASN B CA 1
ATOM 3657 C C . ASN D 2 88 ? -9.814 -34.618 -0.588 1.00 38.51 238 ASN B C 1
ATOM 3658 O O . ASN D 2 88 ? -8.876 -35.188 0.024 1.00 38.89 238 ASN B O 1
ATOM 3663 N N . CYS D 2 89 ? -9.907 -33.303 -0.703 1.00 38.70 239 CYS B N 1
ATOM 3664 C CA . CYS D 2 89 ? -9.002 -32.428 0.018 1.00 38.68 239 CYS B CA 1
ATOM 3665 C C . CYS D 2 89 ? -9.545 -31.998 1.380 1.00 38.58 239 CYS B C 1
ATOM 3666 O O . CYS D 2 89 ? -8.799 -31.991 2.357 1.00 37.34 239 CYS B O 1
ATOM 3669 N N . ALA D 2 90 ? -10.828 -31.665 1.439 1.00 36.31 240 ALA B N 1
ATOM 3670 C CA . ALA D 2 90 ? -11.481 -31.094 2.623 1.00 38.78 240 ALA B CA 1
ATOM 3671 C C . ALA D 2 90 ? -11.740 -32.067 3.766 1.00 39.92 240 ALA B C 1
ATOM 3672 O O . ALA D 2 90 ? -11.771 -31.677 4.955 1.00 39.49 240 ALA B O 1
ATOM 3674 N N . LEU D 2 91 ? -11.944 -33.328 3.402 1.00 41.08 241 LEU B N 1
ATOM 3675 C CA . LEU D 2 91 ? -12.285 -34.349 4.379 1.00 42.94 241 LEU B CA 1
ATOM 3676 C C . LEU D 2 91 ? -11.060 -35.153 4.715 1.00 44.28 241 LEU B C 1
ATOM 3677 O O . LEU D 2 91 ? -10.207 -35.385 3.851 1.00 44.54 241 LEU B O 1
ATOM 3682 N N . PRO D 2 92 ? -10.951 -35.601 5.978 1.00 45.80 242 PRO B N 1
ATOM 3683 C CA . PRO D 2 92 ? -9.756 -36.366 6.289 1.00 46.33 242 PRO B CA 1
ATOM 3684 C C . PRO D 2 92 ? -9.777 -37.666 5.495 1.00 46.66 242 PRO B C 1
ATOM 3685 O O . PRO D 2 92 ? -10.873 -38.166 5.179 1.00 45.77 242 PRO B O 1
ATOM 3689 N N . PRO D 2 93 ? -8.587 -38.200 5.143 1.00 46.63 243 PRO B N 1
ATOM 3690 C CA . PRO D 2 93 ? -8.540 -39.469 4.416 1.00 46.82 243 PRO B CA 1
ATOM 3691 C C . PRO D 2 93 ? -9.170 -40.592 5.208 1.00 46.30 243 PRO B C 1
ATOM 3692 O O . PRO D 2 93 ? -9.780 -41.491 4.600 1.00 47.24 243 PRO B O 1
ATOM 3696 N N . VAL D 2 94 ? -9.020 -40.562 6.537 1.00 44.95 244 VAL B N 1
ATOM 3697 C CA . VAL D 2 94 ? -9.643 -41.600 7.378 1.00 43.95 244 VAL B CA 1
ATOM 3698 C C . VAL D 2 94 ? -10.813 -41.010 8.197 1.00 42.65 244 VAL B C 1
ATOM 3699 O O . VAL D 2 94 ? -10.649 -40.004 8.888 1.00 42.37 244 VAL B O 1
ATOM 3703 N N . ALA D 2 95 ? -11.984 -41.632 8.089 1.00 40.35 245 ALA B N 1
ATOM 3704 C CA . ALA D 2 95 ? -13.164 -41.176 8.802 1.00 38.97 245 ALA B CA 1
ATOM 3705 C C . ALA D 2 95 ? -13.086 -41.573 10.274 1.00 37.62 245 ALA B C 1
ATOM 3706 O O . ALA D 2 95 ? -12.932 -42.766 10.596 1.00 37.79 245 ALA B O 1
ATOM 3708 N N . PRO D 2 96 ? -13.162 -40.570 11.175 1.00 35.92 246 PRO B N 1
ATOM 3709 C CA . PRO D 2 96 ? -13.127 -40.792 12.606 1.00 34.38 246 PRO B CA 1
ATOM 3710 C C . PRO D 2 96 ? -14.488 -41.162 13.093 1.00 33.42 246 PRO B C 1
ATOM 3711 O O . PRO D 2 96 ? -15.439 -41.133 12.326 1.00 30.37 246 PRO B O 1
ATOM 3715 N N . ASN D 2 97 ? -14.588 -41.503 14.373 1.00 32.29 247 ASN B N 1
ATOM 3716 C CA . ASN D 2 97 ? -15.888 -41.669 14.986 1.00 32.07 247 ASN B CA 1
ATOM 3717 C C . ASN D 2 97 ? -16.689 -40.343 15.020 1.00 32.93 247 ASN B C 1
ATOM 3718 O O . ASN D 2 97 ? -16.125 -39.267 15.239 1.00 31.96 247 ASN B O 1
ATOM 3723 N N . CYS D 2 98 ? -17.996 -40.405 14.790 1.00 32.34 248 CYS B N 1
ATOM 3724 C CA . CYS D 2 98 ? -18.783 -39.159 14.699 1.00 35.09 248 CYS B CA 1
ATOM 3725 C C . CYS D 2 98 ? -18.815 -38.272 15.964 1.00 32.56 248 CYS B C 1
ATOM 3726 O O . CYS D 2 98 ? -18.965 -37.051 15.873 1.00 31.19 248 CYS B O 1
ATOM 3729 N N . LEU D 2 99 ? -18.695 -38.873 17.132 1.00 30.66 249 LEU B N 1
ATOM 3730 C CA . LEU D 2 99 ? -18.693 -38.058 18.331 1.00 30.40 249 LEU B CA 1
ATOM 3731 C C . LEU D 2 99 ? -17.390 -37.329 18.515 1.00 31.20 249 LEU B C 1
ATOM 3732 O O . LEU D 2 99 ? -17.335 -36.299 19.200 1.00 29.16 249 LEU B O 1
ATOM 3737 N N . GLU D 2 100 ? -16.315 -37.940 17.994 1.00 31.70 250 GLU B N 1
ATOM 3738 C CA . GLU D 2 100 ? -14.998 -37.335 18.049 1.00 33.19 250 GLU B CA 1
ATOM 3739 C C . GLU D 2 100 ? -15.021 -36.088 17.187 1.00 32.35 250 GLU B C 1
ATOM 3740 O O . GLU D 2 100 ? -14.478 -35.054 17.546 1.00 31.56 250 GLU B O 1
ATOM 3746 N N . LEU D 2 101 ? -15.622 -36.202 16.017 1.00 31.84 251 LEU B N 1
ATOM 3747 C CA . LEU D 2 101 ? -15.823 -35.078 15.161 1.00 33.91 251 LEU B CA 1
ATOM 3748 C C . LEU D 2 101 ? -16.554 -33.936 15.880 1.00 33.69 251 LEU B C 1
ATOM 3749 O O . LEU D 2 101 ? -16.187 -32.755 15.765 1.00 34.45 251 LEU B O 1
ATOM 3754 N N . ARG D 2 102 ? -17.631 -34.281 16.579 1.00 32.76 252 ARG B N 1
ATOM 3755 C CA . ARG D 2 102 ? -18.367 -33.274 17.333 1.00 31.05 252 ARG B CA 1
ATOM 3756 C C . ARG D 2 102 ? -17.472 -32.675 18.420 1.00 28.13 252 ARG B C 1
ATOM 3757 O O . ARG D 2 102 ? -17.481 -31.488 18.637 1.00 25.97 252 ARG B O 1
ATOM 3765 N N . ARG D 2 103 ? -16.707 -33.516 19.114 1.00 26.11 253 ARG B N 1
ATOM 3766 C CA . ARG D 2 103 ? -15.820 -33.033 20.125 1.00 25.38 253 ARG B CA 1
ATOM 3767 C C . ARG D 2 103 ? -14.855 -31.995 19.544 1.00 25.35 253 ARG B C 1
ATOM 3768 O O . ARG D 2 103 ? -14.681 -30.939 20.115 1.00 27.17 253 ARG B O 1
ATOM 3776 N N . LEU D 2 104 ? -14.172 -32.330 18.447 1.00 27.30 254 LEU B N 1
ATOM 3777 C CA . LEU D 2 104 ? -13.265 -31.391 17.765 1.00 30.23 254 LEU B CA 1
ATOM 3778 C C . LEU D 2 104 ? -14.012 -30.076 17.437 1.00 31.12 254 LEU B C 1
ATOM 3779 O O . LEU D 2 104 ? -13.473 -28.991 17.615 1.00 31.50 254 LEU B O 1
ATOM 3784 N N . CYS D 2 105 ? -15.251 -30.207 16.996 1.00 31.51 255 CYS B N 1
ATOM 3785 C CA . CYS D 2 105 ? -16.102 -29.050 16.709 1.00 32.61 255 CYS B CA 1
ATOM 3786 C C . CYS D 2 105 ? -16.285 -28.192 17.968 1.00 31.16 255 CYS B C 1
ATOM 3787 O O . CYS D 2 105 ? -16.076 -26.983 17.924 1.00 32.02 255 CYS B O 1
ATOM 3790 N N . PHE D 2 106 ? -16.643 -28.818 19.089 1.00 28.45 256 PHE B N 1
ATOM 3791 C CA . PHE D 2 106 ? -16.874 -28.075 20.332 1.00 28.33 256 PHE B CA 1
ATOM 3792 C C . PHE D 2 106 ? -15.628 -27.352 20.749 1.00 27.50 256 PHE B C 1
ATOM 3793 O O . PHE D 2 106 ? -15.684 -26.389 21.523 1.00 26.38 256 PHE B O 1
ATOM 3801 N N . SER D 2 107 ? -14.478 -27.889 20.333 1.00 26.61 257 SER B N 1
ATOM 3802 C CA . SER D 2 107 ? -13.181 -27.355 20.745 1.00 26.15 257 SER B CA 1
ATOM 3803 C C . SER D 2 107 ? -12.797 -26.040 20.073 1.00 27.50 257 SER B C 1
ATOM 3804 O O . SER D 2 107 ? -11.828 -25.403 20.484 1.00 30.04 257 SER B O 1
ATOM 3807 N N . ASP D 2 108 ? -13.487 -25.703 19.006 1.00 28.61 258 ASP B N 1
ATOM 3808 C CA . ASP D 2 108 ? -13.236 -24.511 18.170 1.00 31.14 258 ASP B CA 1
ATOM 3809 C C . ASP D 2 108 ? -14.485 -23.614 18.279 1.00 29.61 258 ASP B C 1
ATOM 3810 O O . ASP D 2 108 ? -15.564 -24.050 17.922 1.00 30.75 258 ASP B O 1
ATOM 3815 N N . PRO D 2 109 ? -14.334 -22.364 18.746 1.00 30.71 259 PRO B N 1
ATOM 3816 C CA . PRO D 2 109 ? -15.467 -21.468 18.972 1.00 32.45 259 PRO B CA 1
ATOM 3817 C C . PRO D 2 109 ? -16.272 -21.184 17.710 1.00 33.24 259 PRO B C 1
ATOM 3818 O O . PRO D 2 109 ? -17.519 -21.172 17.772 1.00 35.11 259 PRO B O 1
ATOM 3822 N N . LEU D 2 110 ? -15.616 -20.991 16.567 1.00 34.16 260 LEU B N 1
ATOM 3823 C CA . LEU D 2 110 ? -16.385 -20.833 15.317 1.00 35.10 260 LEU B CA 1
ATOM 3824 C C . LEU D 2 110 ? -17.209 -22.090 15.010 1.00 35.28 260 LEU B C 1
ATOM 3825 O O . LEU D 2 110 ? -18.413 -21.994 14.822 1.00 35.93 260 LEU B O 1
ATOM 3830 N N . CYS D 2 111 ? -16.566 -23.263 14.978 1.00 35.75 261 CYS B N 1
ATOM 3831 C CA . CYS D 2 111 ? -17.277 -24.509 14.713 1.00 34.63 261 CYS B CA 1
ATOM 3832 C C . CYS D 2 111 ? -18.390 -24.740 15.702 1.00 33.45 261 CYS B C 1
ATOM 3833 O O . CYS D 2 111 ? -19.484 -25.110 15.284 1.00 32.60 261 CYS B O 1
ATOM 3836 N N . ARG D 2 112 ? -18.111 -24.565 16.998 1.00 30.99 262 ARG B N 1
ATOM 3837 C CA . ARG D 2 112 ? -19.118 -24.707 18.063 1.00 31.72 262 ARG B CA 1
ATOM 3838 C C . ARG D 2 112 ? -20.350 -23.833 17.673 1.00 32.58 262 ARG B C 1
ATOM 3839 O O . ARG D 2 112 ? -21.492 -24.294 17.681 1.00 31.83 262 ARG B O 1
ATOM 3847 N N . SER D 2 113 ? -20.097 -22.587 17.307 1.00 33.82 263 SER B N 1
ATOM 3848 C CA . SER D 2 113 ? -21.166 -21.675 16.941 1.00 35.95 263 SER B CA 1
ATOM 3849 C C . SER D 2 113 ? -21.960 -22.210 15.749 1.00 34.56 263 SER B C 1
ATOM 3850 O O . SER D 2 113 ? -23.198 -22.213 15.746 1.00 36.76 263 SER B O 1
ATOM 3853 N N . ARG D 2 114 ? -21.264 -22.657 14.718 1.00 34.20 264 ARG B N 1
ATOM 3854 C CA . ARG D 2 114 ? -21.934 -23.176 13.535 1.00 33.57 264 ARG B CA 1
ATOM 3855 C C . ARG D 2 114 ? -22.776 -24.397 13.831 1.00 33.67 264 ARG B C 1
ATOM 3856 O O . ARG D 2 114 ? -23.840 -24.541 13.282 1.00 33.87 264 ARG B O 1
ATOM 3864 N N . LEU D 2 115 ? -22.289 -25.296 14.689 1.00 33.48 265 LEU B N 1
ATOM 3865 C CA . LEU D 2 115 ? -23.079 -26.486 15.060 1.00 33.15 265 LEU B CA 1
ATOM 3866 C C . LEU D 2 115 ? -24.345 -26.114 15.836 1.00 33.72 265 LEU B C 1
ATOM 3867 O O . LEU D 2 115 ? -25.426 -26.627 15.549 1.00 34.02 265 LEU B O 1
ATOM 3872 N N . VAL D 2 116 ? -24.241 -25.191 16.796 1.00 33.15 266 VAL B N 1
ATOM 3873 C CA . VAL D 2 116 ? -25.426 -24.727 17.495 1.00 34.32 266 VAL B CA 1
ATOM 3874 C C . VAL D 2 116 ? -26.445 -24.163 16.543 1.00 33.75 266 VAL B C 1
ATOM 3875 O O . VAL D 2 116 ? -27.638 -24.490 16.644 1.00 33.50 266 VAL B O 1
ATOM 3879 N N . ASP D 2 117 ? -25.992 -23.350 15.597 1.00 32.93 267 ASP B N 1
ATOM 3880 C CA . ASP D 2 117 ? -26.925 -22.771 14.637 1.00 34.45 267 ASP B CA 1
ATOM 3881 C C . ASP D 2 117 ? -27.679 -23.884 13.856 1.00 33.83 267 ASP B C 1
ATOM 3882 O O . ASP D 2 117 ? -28.897 -23.797 13.594 1.00 33.78 267 ASP B O 1
ATOM 3887 N N . PHE D 2 118 ? -26.934 -24.882 13.407 1.00 31.92 268 PHE B N 1
ATOM 3888 C CA . PHE D 2 118 ? -27.507 -25.954 12.605 1.00 34.11 268 PHE B CA 1
ATOM 3889 C C . PHE D 2 118 ? -28.506 -26.752 13.449 1.00 34.02 268 PHE B C 1
ATOM 3890 O O . PHE D 2 118 ? -29.568 -27.135 12.977 1.00 35.54 268 PHE B O 1
ATOM 3898 N N . GLN D 2 119 ? -28.165 -26.991 14.703 1.00 34.82 269 GLN B N 1
ATOM 3899 C CA . GLN D 2 119 ? -29.035 -27.703 15.610 1.00 35.25 269 GLN B CA 1
ATOM 3900 C C . GLN D 2 119 ? -30.300 -26.935 15.917 1.00 35.68 269 GLN B C 1
ATOM 3901 O O . GLN D 2 119 ? -31.348 -27.527 16.137 1.00 37.13 269 GLN B O 1
ATOM 3907 N N . THR D 2 120 ? -30.208 -25.602 15.912 1.00 35.41 270 THR B N 1
ATOM 3908 C CA . THR D 2 120 ? -31.348 -24.748 16.144 1.00 35.74 270 THR B CA 1
ATOM 3909 C C . THR D 2 120 ? -32.307 -24.699 14.942 1.00 35.09 270 THR B C 1
ATOM 3910 O O . THR D 2 120 ? -33.522 -24.869 15.115 1.00 36.10 270 THR B O 1
ATOM 3914 N N . HIS D 2 121 ? -31.774 -24.414 13.767 1.00 34.53 271 HIS B N 1
ATOM 3915 C CA . HIS D 2 121 ? -32.591 -24.145 12.589 1.00 35.45 271 HIS B CA 1
ATOM 3916 C C . HIS D 2 121 ? -33.056 -25.373 11.842 1.00 36.33 271 HIS B C 1
ATOM 3917 O O . HIS D 2 121 ? -34.128 -25.334 11.220 1.00 36.27 271 HIS B O 1
ATOM 3924 N N . CYS D 2 122 ? -32.315 -26.478 11.964 1.00 35.86 272 CYS B N 1
ATOM 3925 C CA . CYS D 2 122 ? -32.634 -27.668 11.186 1.00 35.77 272 CYS B CA 1
ATOM 3926 C C . CYS D 2 122 ? -33.296 -28.731 12.026 1.00 35.43 272 CYS B C 1
ATOM 3927 O O . CYS D 2 122 ? -33.434 -29.860 11.561 1.00 35.86 272 CYS B O 1
ATOM 3930 N N . HIS D 2 123 ? -33.741 -28.378 13.236 1.00 32.91 273 HIS B N 1
ATOM 3931 C CA . HIS D 2 123 ? -34.483 -29.334 14.063 1.00 33.22 273 HIS B CA 1
ATOM 3932 C C . HIS D 2 123 ? -35.839 -29.624 13.434 1.00 33.50 273 HIS B C 1
ATOM 3933 O O . HIS D 2 123 ? -36.621 -28.686 13.231 1.00 34.42 273 HIS B O 1
ATOM 3940 N N . PRO D 2 124 ? -36.147 -30.913 13.174 1.00 32.73 274 PRO B N 1
ATOM 3941 C CA . PRO D 2 124 ? -37.444 -31.295 12.616 1.00 32.53 274 PRO B CA 1
ATOM 3942 C C . PRO D 2 124 ? -38.560 -31.214 13.685 1.00 32.69 274 PRO B C 1
ATOM 3943 O O . PRO D 2 124 ? -38.365 -31.650 14.822 1.00 31.56 274 PRO B O 1
ATOM 3947 N N . MET D 2 125 ? -39.700 -30.623 13.321 1.00 31.61 275 MET B N 1
ATOM 3948 C CA . MET D 2 125 ? -40.834 -30.494 14.218 1.00 33.22 275 MET B CA 1
ATOM 3949 C C . MET D 2 125 ? -41.902 -31.537 13.880 1.00 32.04 275 MET B C 1
ATOM 3950 O O . MET D 2 125 ? -42.806 -31.736 14.641 1.00 31.34 275 MET B O 1
ATOM 3955 N N . ASP D 2 126 ? -41.810 -32.179 12.714 1.00 31.58 276 ASP B N 1
ATOM 3956 C CA . ASP D 2 126 ? -42.799 -33.217 12.359 1.00 30.69 276 ASP B CA 1
ATOM 3957 C C . ASP D 2 126 ? -42.294 -34.045 11.155 1.00 30.46 276 ASP B C 1
ATOM 3958 O O . ASP D 2 126 ? -41.222 -33.785 10.646 1.00 30.42 276 ASP B O 1
ATOM 3963 N N . ILE D 2 127 ? -43.049 -35.029 10.696 1.00 30.41 277 ILE B N 1
ATOM 3964 C CA . ILE D 2 127 ? -42.562 -35.804 9.536 1.00 31.00 277 ILE B CA 1
ATOM 3965 C C . ILE D 2 127 ? -42.718 -35.074 8.184 1.00 31.50 277 ILE B C 1
ATOM 3966 O O . ILE D 2 127 ? -42.177 -35.510 7.166 1.00 29.63 277 ILE B O 1
ATOM 3971 N N . LEU D 2 128 ? -43.457 -33.967 8.173 1.00 31.82 278 LEU B N 1
ATOM 3972 C CA . LEU D 2 128 ? -43.689 -33.189 6.933 1.00 32.05 278 LEU B CA 1
ATOM 3973 C C . LEU D 2 128 ? -42.540 -32.347 6.503 1.00 33.95 278 LEU B C 1
ATOM 3974 O O . LEU D 2 128 ? -42.488 -31.847 5.359 1.00 33.83 278 LEU B O 1
ATOM 3979 N N . GLY D 2 129 ? -41.574 -32.197 7.401 1.00 33.48 279 GLY B N 1
ATOM 3980 C CA . GLY D 2 129 ? -40.435 -31.410 7.086 1.00 34.82 279 GLY B CA 1
ATOM 3981 C C . GLY D 2 129 ? -40.442 -30.028 7.692 1.00 34.31 279 GLY B C 1
ATOM 3982 O O . GLY D 2 129 ? -39.660 -29.185 7.284 1.00 35.33 279 GLY B O 1
ATOM 3983 N N . THR D 2 130 ? -41.369 -29.784 8.613 1.00 33.83 280 THR B N 1
ATOM 3984 C CA . THR D 2 130 ? -41.432 -28.495 9.254 1.00 33.92 280 THR B CA 1
ATOM 3985 C C . THR D 2 130 ? -40.167 -28.345 10.080 1.00 33.45 280 THR B C 1
ATOM 3986 O O . THR D 2 130 ? -39.888 -29.175 10.950 1.00 32.13 280 THR B O 1
ATOM 3990 N N . CYS D 2 131 ? -39.461 -27.249 9.859 1.00 33.63 281 CYS B N 1
ATOM 3991 C CA . CYS D 2 131 ? -38.268 -26.946 10.628 1.00 34.89 281 CYS B CA 1
ATOM 3992 C C . CYS D 2 131 ? -38.582 -26.146 11.903 1.00 34.89 281 CYS B C 1
ATOM 3993 O O . CYS D 2 131 ? -39.616 -25.500 12.013 1.00 32.84 281 CYS B O 1
ATOM 3996 N N . ALA D 2 132 ? -37.673 -26.173 12.882 1.00 35.61 282 ALA B N 1
ATOM 3997 C CA . ALA D 2 132 ? -37.901 -25.388 14.108 1.00 35.94 282 ALA B CA 1
ATOM 3998 C C . ALA D 2 132 ? -38.114 -23.920 13.791 1.00 36.90 282 ALA B C 1
ATOM 3999 O O . ALA D 2 132 ? -38.884 -23.231 14.488 1.00 38.11 282 ALA B O 1
ATOM 4001 N N . THR D 2 133 ? -37.405 -23.443 12.768 1.00 38.10 283 THR B N 1
ATOM 4002 C CA . THR D 2 133 ? -37.508 -22.045 12.318 1.00 39.74 283 THR B CA 1
ATOM 4003 C C . THR D 2 133 ? -38.094 -21.916 10.922 1.00 39.76 283 THR B C 1
ATOM 4004 O O . THR D 2 133 ? -39.330 -21.932 10.782 1.00 40.25 283 THR B O 1
ATOM 4008 N N . GLU D 2 134 ? -37.244 -21.756 9.909 1.00 40.10 284 GLU B N 1
ATOM 4009 C CA . GLU D 2 134 ? -37.657 -21.688 8.509 1.00 41.73 284 GLU B CA 1
ATOM 4010 C C . GLU D 2 134 ? -36.731 -22.573 7.684 1.00 39.40 284 GLU B C 1
ATOM 4011 O O . GLU D 2 134 ? -35.585 -22.853 8.070 1.00 38.05 284 GLU B O 1
ATOM 4017 N N . GLN D 2 135 ? -37.208 -22.999 6.528 1.00 38.31 285 GLN B N 1
ATOM 4018 C CA . GLN D 2 135 ? -36.396 -23.766 5.612 1.00 39.08 285 GLN B CA 1
ATOM 4019 C C . GLN D 2 135 ? -35.141 -23.034 5.241 1.00 39.31 285 GLN B C 1
ATOM 4020 O O . GLN D 2 135 ? -34.054 -23.625 5.227 1.00 39.42 285 GLN B O 1
ATOM 4026 N N . SER D 2 136 ? -35.266 -21.737 4.947 1.00 38.48 286 SER B N 1
ATOM 4027 C CA . SER D 2 136 ? -34.124 -20.979 4.439 1.00 37.67 286 SER B CA 1
ATOM 4028 C C . SER D 2 136 ? -33.060 -20.775 5.522 1.00 37.46 286 SER B C 1
ATOM 4029 O O . SER D 2 136 ? -31.861 -20.717 5.233 1.00 38.10 286 SER B O 1
ATOM 4032 N N . ARG D 2 137 ? -33.476 -20.700 6.764 1.00 37.10 287 ARG B N 1
ATOM 4033 C CA . ARG D 2 137 ? -32.495 -20.581 7.864 1.00 37.13 287 ARG B CA 1
ATOM 4034 C C . ARG D 2 137 ? -31.781 -21.910 8.117 1.00 36.98 287 ARG B C 1
ATOM 4035 O O . ARG D 2 137 ? -30.598 -21.913 8.479 1.00 35.66 287 ARG B O 1
ATOM 4043 N N . CYS D 2 138 ? -32.503 -23.017 7.944 1.00 36.64 288 CYS B N 1
ATOM 4044 C CA . CYS D 2 138 ? -31.888 -24.343 7.950 1.00 36.28 288 CYS B CA 1
ATOM 4045 C C . CYS D 2 138 ? -30.794 -24.473 6.878 1.00 35.94 288 CYS B C 1
ATOM 4046 O O . CYS D 2 138 ? -29.651 -24.873 7.177 1.00 36.34 288 CYS B O 1
ATOM 4049 N N . LEU D 2 139 ? -31.091 -24.091 5.635 1.00 32.80 289 LEU B N 1
ATOM 4050 C CA . LEU D 2 139 ? -30.100 -24.212 4.575 1.00 32.60 289 LEU B CA 1
ATOM 4051 C C . LEU D 2 139 ? -28.850 -23.378 4.866 1.00 32.80 289 LEU B C 1
ATOM 4052 O O . LEU D 2 139 ? -27.724 -23.859 4.692 1.00 32.39 289 LEU B O 1
ATOM 4057 N N . ARG D 2 140 ? -29.065 -22.141 5.288 1.00 33.41 290 ARG B N 1
ATOM 4058 C CA . ARG D 2 140 ? -27.981 -21.266 5.686 1.00 33.83 290 ARG B CA 1
ATOM 4059 C C . ARG D 2 140 ? -27.093 -21.926 6.777 1.00 33.69 290 ARG B C 1
ATOM 4060 O O . ARG D 2 140 ? -25.846 -21.871 6.672 1.00 34.01 290 ARG B O 1
ATOM 4068 N N . ALA D 2 141 ? -27.717 -22.530 7.790 1.00 32.07 291 ALA B N 1
ATOM 4069 C CA . ALA D 2 141 ? -26.956 -23.164 8.907 1.00 33.98 291 ALA B CA 1
ATOM 4070 C C . ALA D 2 141 ? -26.225 -24.409 8.441 1.00 32.90 291 ALA B C 1
ATOM 4071 O O . ALA D 2 141 ? -25.069 -24.672 8.850 1.00 32.65 291 ALA B O 1
ATOM 4073 N N . TYR D 2 142 ? -26.884 -25.168 7.578 1.00 33.23 292 TYR B N 1
ATOM 4074 C CA . TYR D 2 142 ? -26.279 -26.345 6.948 1.00 33.62 292 TYR B CA 1
ATOM 4075 C C . TYR D 2 142 ? -25.004 -26.015 6.148 1.00 33.78 292 TYR B C 1
ATOM 4076 O O . TYR D 2 142 ? -23.917 -26.622 6.341 1.00 33.09 292 TYR B O 1
ATOM 4085 N N . LEU D 2 143 ? -25.105 -25.041 5.243 1.00 33.92 293 LEU B N 1
ATOM 4086 C CA . LEU D 2 143 ? -23.947 -24.635 4.443 1.00 34.20 293 LEU B CA 1
ATOM 4087 C C . LEU D 2 143 ? -22.872 -23.972 5.315 1.00 34.00 293 LEU B C 1
ATOM 4088 O O . LEU D 2 143 ? -21.699 -24.080 4.988 1.00 35.61 293 LEU B O 1
ATOM 4093 N N . GLY D 2 144 ? -23.292 -23.347 6.426 1.00 33.25 294 GLY B N 1
ATOM 4094 C CA . GLY D 2 144 ? -22.384 -22.821 7.450 1.00 32.64 294 GLY B CA 1
ATOM 4095 C C . GLY D 2 144 ? -21.482 -23.846 8.134 1.00 33.39 294 GLY B C 1
ATOM 4096 O O . GLY D 2 144 ? -20.506 -23.485 8.820 1.00 32.71 294 GLY B O 1
ATOM 4097 N N . LEU D 2 145 ? -21.776 -25.127 7.943 1.00 32.94 295 LEU B N 1
ATOM 4098 C CA . LEU D 2 145 ? -20.889 -26.193 8.477 1.00 34.92 295 LEU B CA 1
ATOM 4099 C C . LEU D 2 145 ? -19.753 -26.599 7.529 1.00 34.29 295 LEU B C 1
ATOM 4100 O O . LEU D 2 145 ? -18.778 -27.235 7.949 1.00 34.93 295 LEU B O 1
ATOM 4105 N N . ILE D 2 146 ? -19.869 -26.237 6.267 1.00 34.74 296 ILE B N 1
ATOM 4106 C CA . ILE D 2 146 ? -18.882 -26.576 5.239 1.00 34.64 296 ILE B CA 1
ATOM 4107 C C . ILE D 2 146 ? -17.581 -25.783 5.442 1.00 34.84 296 ILE B C 1
ATOM 4108 O O . ILE D 2 146 ? -17.591 -24.531 5.438 1.00 35.89 296 ILE B O 1
ATOM 4113 N N . GLY D 2 147 ? -16.486 -26.517 5.653 1.00 34.03 297 GLY B N 1
ATOM 4114 C CA . GLY D 2 147 ? -15.163 -25.937 5.983 1.00 33.50 297 GLY B CA 1
ATOM 4115 C C . GLY D 2 147 ? -14.873 -26.018 7.470 1.00 33.72 297 GLY B C 1
ATOM 4116 O O . GLY D 2 147 ? -13.762 -25.616 7.969 1.00 33.53 297 GLY B O 1
ATOM 4117 N N . THR D 2 148 ? -15.850 -26.529 8.216 1.00 33.60 298 THR B N 1
ATOM 4118 C CA . THR D 2 148 ? -15.594 -26.849 9.653 1.00 33.48 298 THR B CA 1
ATOM 4119 C C . THR D 2 148 ? -15.158 -28.320 9.884 1.00 34.80 298 THR B C 1
ATOM 4120 O O . THR D 2 148 ? -15.091 -29.161 8.957 1.00 34.67 298 THR B O 1
ATOM 4124 N N . ALA D 2 149 ? -14.892 -28.652 11.139 1.00 35.35 299 ALA B N 1
ATOM 4125 C CA . ALA D 2 149 ? -14.566 -30.028 11.487 1.00 36.31 299 ALA B CA 1
ATOM 4126 C C . ALA D 2 149 ? -15.750 -30.960 11.178 1.00 37.45 299 ALA B C 1
ATOM 4127 O O . ALA D 2 149 ? -15.581 -32.175 11.080 1.00 38.99 299 ALA B O 1
ATOM 4129 N N . MET D 2 150 ? -16.947 -30.411 11.014 1.00 35.81 300 MET B N 1
ATOM 4130 C CA . MET D 2 150 ? -18.119 -31.230 10.755 1.00 37.22 300 MET B CA 1
ATOM 4131 C C . MET D 2 150 ? -18.707 -30.901 9.394 1.00 35.29 300 MET B C 1
ATOM 4132 O O . MET D 2 150 ? -19.885 -30.551 9.266 1.00 36.58 300 MET B O 1
ATOM 4137 N N . THR D 2 151 ? -17.890 -31.072 8.368 1.00 34.06 301 THR B N 1
ATOM 4138 C CA . THR D 2 151 ? -18.235 -30.643 7.018 1.00 34.12 301 THR B CA 1
ATOM 4139 C C . THR D 2 151 ? -19.145 -31.736 6.431 1.00 34.00 301 THR B C 1
ATOM 4140 O O . THR D 2 151 ? -18.692 -32.911 6.249 1.00 33.30 301 THR B O 1
ATOM 4144 N N . PRO D 2 152 ? -20.408 -31.379 6.163 1.00 34.45 302 PRO B N 1
ATOM 4145 C CA . PRO D 2 152 ? -21.308 -32.367 5.508 1.00 34.06 302 PRO B CA 1
ATOM 4146 C C . PRO D 2 152 ? -21.138 -32.350 3.984 1.00 34.74 302 PRO B C 1
ATOM 4147 O O . PRO D 2 152 ? -20.693 -31.337 3.435 1.00 34.58 302 PRO B O 1
ATOM 4151 N N . ASN D 2 153 ? -21.459 -33.466 3.318 1.00 32.86 303 ASN B N 1
ATOM 4152 C CA . ASN D 2 153 ? -21.423 -33.519 1.856 1.00 32.96 303 ASN B CA 1
ATOM 4153 C C . ASN D 2 153 ? -22.390 -34.569 1.308 1.00 33.21 303 ASN B C 1
ATOM 4154 O O . ASN D 2 153 ? -22.770 -35.466 2.027 1.00 34.05 303 ASN B O 1
ATOM 4159 N N . PHE D 2 154 ? -22.763 -34.483 0.026 1.00 33.24 304 PHE B N 1
ATOM 4160 C CA . PHE D 2 154 ? -23.483 -35.577 -0.653 1.00 32.05 304 PHE B CA 1
ATOM 4161 C C . PHE D 2 154 ? -22.715 -36.867 -0.596 1.00 32.76 304 PHE B C 1
ATOM 4162 O O . PHE D 2 154 ? -21.494 -36.872 -0.813 1.00 32.17 304 PHE B O 1
ATOM 4170 N N . VAL D 2 155 ? -23.437 -37.957 -0.284 1.00 32.37 305 VAL B N 1
ATOM 4171 C CA . VAL D 2 155 ? -22.906 -39.324 -0.153 1.00 34.33 305 VAL B CA 1
ATOM 4172 C C . VAL D 2 155 ? -22.787 -40.033 -1.510 1.00 33.30 305 VAL B C 1
ATOM 4173 O O . VAL D 2 155 ? -21.911 -40.877 -1.698 1.00 33.93 305 VAL B O 1
ATOM 4177 N N . SER D 2 156 ? -23.645 -39.658 -2.457 1.00 32.11 306 SER B N 1
ATOM 4178 C CA . SER D 2 156 ? -23.775 -40.417 -3.694 1.00 32.09 306 SER B CA 1
ATOM 4179 C C . SER D 2 156 ? -23.855 -39.547 -4.945 1.00 32.78 306 SER B C 1
ATOM 4180 O O . SER D 2 156 ? -24.289 -38.402 -4.902 1.00 32.56 306 SER B O 1
ATOM 4183 N N . ASN D 2 157 ? -23.482 -40.105 -6.088 1.00 33.01 307 ASN B N 1
ATOM 4184 C CA . ASN D 2 157 ? -23.678 -39.348 -7.275 1.00 34.73 307 ASN B CA 1
ATOM 4185 C C . ASN D 2 157 ? -24.990 -39.667 -7.959 1.00 34.54 307 ASN B C 1
ATOM 4186 O O . ASN D 2 157 ? -25.307 -39.063 -8.970 1.00 34.24 307 ASN B O 1
ATOM 4191 N N . VAL D 2 158 ? -25.764 -40.593 -7.375 1.00 34.68 308 VAL B N 1
ATOM 4192 C CA . VAL D 2 158 ? -27.114 -40.894 -7.880 1.00 34.59 308 VAL B CA 1
ATOM 4193 C C . VAL D 2 158 ? -28.291 -40.514 -6.997 1.00 34.49 308 VAL B C 1
ATOM 4194 O O . VAL D 2 158 ? -29.455 -40.787 -7.358 1.00 33.91 308 VAL B O 1
ATOM 4198 N N . ASN D 2 159 ? -28.020 -39.903 -5.845 1.00 34.18 309 ASN B N 1
ATOM 4199 C CA . ASN D 2 159 ? -29.094 -39.449 -4.940 1.00 33.64 309 ASN B CA 1
ATOM 4200 C C . ASN D 2 159 ? -28.660 -38.234 -4.165 1.00 34.66 309 ASN B C 1
ATOM 4201 O O . ASN D 2 159 ? -27.479 -37.848 -4.267 1.00 32.63 309 ASN B O 1
ATOM 4206 N N . THR D 2 160 ? -29.588 -37.627 -3.394 1.00 33.23 310 THR B N 1
ATOM 4207 C CA . THR D 2 160 ? -29.325 -36.364 -2.760 1.00 34.18 310 THR B CA 1
ATOM 4208 C C . THR D 2 160 ? -29.082 -36.525 -1.250 1.00 32.62 310 THR B C 1
ATOM 4209 O O . THR D 2 160 ? -29.078 -35.553 -0.533 1.00 33.93 310 THR B O 1
ATOM 4213 N N . SER D 2 161 ? -28.834 -37.736 -0.771 1.00 32.36 311 SER B N 1
ATOM 4214 C CA . SER D 2 161 ? -28.529 -37.892 0.655 1.00 32.15 311 SER B CA 1
ATOM 4215 C C . SER D 2 161 ? -27.219 -37.216 1.015 1.00 31.99 311 SER B C 1
ATOM 4216 O O . SER D 2 161 ? -26.306 -37.182 0.210 1.00 30.08 311 SER B O 1
ATOM 4219 N N . VAL D 2 162 ? -27.133 -36.702 2.242 1.00 31.96 312 VAL B N 1
ATOM 4220 C CA . VAL D 2 162 ? -25.981 -35.941 2.711 1.00 33.29 312 VAL B CA 1
ATOM 4221 C C . VAL D 2 162 ? -25.571 -36.499 4.097 1.00 33.00 312 VAL B C 1
ATOM 4222 O O . VAL D 2 162 ? -26.407 -37.087 4.790 1.00 33.65 312 VAL B O 1
ATOM 4226 N N . ALA D 2 163 ? -24.293 -36.397 4.465 1.00 35.01 313 ALA B N 1
ATOM 4227 C CA . ALA D 2 163 ? -23.822 -36.973 5.730 1.00 34.28 313 ALA B CA 1
ATOM 4228 C C . ALA D 2 163 ? -22.489 -36.383 6.130 1.00 36.06 313 ALA B C 1
ATOM 4229 O O . ALA D 2 163 ? -21.798 -35.787 5.290 1.00 36.97 313 ALA B O 1
ATOM 4231 N N . LEU D 2 164 ? -22.077 -36.604 7.384 1.00 35.96 314 LEU B N 1
ATOM 4232 C CA . LEU D 2 164 ? -20.717 -36.256 7.784 1.00 36.90 314 LEU B CA 1
ATOM 4233 C C . LEU D 2 164 ? -19.743 -37.349 7.359 1.00 37.61 314 LEU B C 1
ATOM 4234 O O . LEU D 2 164 ? -20.147 -38.481 7.074 1.00 37.89 314 LEU B O 1
ATOM 4239 N N . SER D 2 165 ? -18.454 -37.013 7.322 1.00 38.68 315 SER B N 1
ATOM 4240 C CA . SER D 2 165 ? -17.410 -37.983 7.032 1.00 39.54 315 SER B CA 1
ATOM 4241 C C . SER D 2 165 ? -16.935 -38.594 8.330 1.00 40.99 315 SER B C 1
ATOM 4242 O O . SER D 2 165 ? -15.897 -38.180 8.893 1.00 40.18 315 SER B O 1
ATOM 4245 N N . CYS D 2 166 ? -17.713 -39.564 8.810 1.00 41.05 316 CYS B N 1
ATOM 4246 C CA . CYS D 2 166 ? -17.486 -40.180 10.104 1.00 41.83 316 CYS B CA 1
ATOM 4247 C C . CYS D 2 166 ? -18.234 -41.511 10.160 1.00 41.67 316 CYS B C 1
ATOM 4248 O O . CYS D 2 166 ? -19.057 -41.827 9.287 1.00 40.76 316 CYS B O 1
ATOM 4251 N N . THR D 2 167 ? -17.929 -42.296 11.187 1.00 41.67 317 THR B N 1
ATOM 4252 C CA . THR D 2 167 ? -18.559 -43.582 11.364 1.00 42.07 317 THR B CA 1
ATOM 4253 C C . THR D 2 167 ? -18.969 -43.722 12.819 1.00 41.87 317 THR B C 1
ATOM 4254 O O . THR D 2 167 ? -18.471 -42.984 13.666 1.00 40.90 317 THR B O 1
ATOM 4258 N N . CYS D 2 168 ? -19.881 -44.654 13.103 1.00 42.52 318 CYS B N 1
ATOM 4259 C CA . CYS D 2 168 ? -20.159 -45.028 14.494 1.00 43.18 318 CYS B CA 1
ATOM 4260 C C . CYS D 2 168 ? -19.494 -46.325 14.948 1.00 43.83 318 CYS B C 1
ATOM 4261 O O . CYS D 2 168 ? -19.780 -46.842 16.027 1.00 43.11 318 CYS B O 1
ATOM 4264 N N . ARG D 2 169 ? -18.566 -46.830 14.147 1.00 44.88 319 ARG B N 1
ATOM 4265 C CA . ARG D 2 169 ? -17.737 -47.940 14.603 1.00 46.71 319 ARG B CA 1
ATOM 4266 C C . ARG D 2 169 ? -16.827 -47.440 15.733 1.00 46.97 319 ARG B C 1
ATOM 4267 O O . ARG D 2 169 ? -16.486 -46.241 15.784 1.00 47.11 319 ARG B O 1
ATOM 4275 N N . GLY D 2 170 ? -16.464 -48.348 16.647 1.00 47.41 320 GLY B N 1
ATOM 4276 C CA . GLY D 2 170 ? -15.646 -48.010 17.815 1.00 47.57 320 GLY B CA 1
ATOM 4277 C C . GLY D 2 170 ? -16.305 -46.973 18.710 1.00 47.86 320 GLY B C 1
ATOM 4278 O O . GLY D 2 170 ? -15.661 -46.000 19.123 1.00 48.09 320 GLY B O 1
ATOM 4279 N N . SER D 2 171 ? -17.595 -47.174 18.992 1.00 47.64 321 SER B N 1
ATOM 4280 C CA . SER D 2 171 ? -18.392 -46.216 19.777 1.00 47.10 321 SER B CA 1
ATOM 4281 C C . SER D 2 171 ? -18.673 -46.745 21.185 1.00 46.44 321 SER B C 1
ATOM 4282 O O . SER D 2 171 ? -18.768 -45.969 22.138 1.00 46.02 321 SER B O 1
ATOM 4285 N N . GLY D 2 172 ? -18.819 -48.061 21.293 1.00 46.36 322 GLY B N 1
ATOM 4286 C CA . GLY D 2 172 ? -19.043 -48.734 22.575 1.00 45.93 322 GLY B CA 1
ATOM 4287 C C . GLY D 2 172 ? -20.337 -48.322 23.255 1.00 45.92 322 GLY B C 1
ATOM 4288 O O . GLY D 2 172 ? -21.405 -48.259 22.601 1.00 45.94 322 GLY B O 1
ATOM 4289 N N . ASN D 2 173 ? -20.222 -48.005 24.563 1.00 45.67 323 ASN B N 1
ATOM 4290 C CA . ASN D 2 173 ? -21.359 -47.577 25.389 1.00 45.81 323 ASN B CA 1
ATOM 4291 C C . ASN D 2 173 ? -22.047 -46.347 24.815 1.00 45.39 323 ASN B C 1
ATOM 4292 O O . ASN D 2 173 ? -23.117 -45.945 25.273 1.00 45.84 323 ASN B O 1
ATOM 4297 N N . LEU D 2 174 ? -21.423 -45.756 23.802 1.00 45.03 324 LEU B N 1
ATOM 4298 C CA . LEU D 2 174 ? -21.905 -44.514 23.204 1.00 44.28 324 LEU B CA 1
ATOM 4299 C C . LEU D 2 174 ? -22.502 -44.717 21.807 1.00 43.85 324 LEU B C 1
ATOM 4300 O O . LEU D 2 174 ? -22.494 -43.806 20.995 1.00 43.15 324 LEU B O 1
ATOM 4305 N N . GLN D 2 175 ? -23.029 -45.906 21.538 1.00 43.70 325 GLN B N 1
ATOM 4306 C CA . GLN D 2 175 ? -23.561 -46.221 20.211 1.00 43.88 325 GLN B CA 1
ATOM 4307 C C . GLN D 2 175 ? -24.763 -45.382 19.815 1.00 43.83 325 GLN B C 1
ATOM 4308 O O . GLN D 2 175 ? -24.822 -44.899 18.686 1.00 44.10 325 GLN B O 1
ATOM 4314 N N . GLU D 2 176 ? -25.731 -45.241 20.722 1.00 44.17 326 GLU B N 1
ATOM 4315 C CA . GLU D 2 176 ? -27.014 -44.584 20.403 1.00 44.90 326 GLU B CA 1
ATOM 4316 C C . GLU D 2 176 ? -26.860 -43.085 20.209 1.00 43.69 326 GLU B C 1
ATOM 4317 O O . GLU D 2 176 ? -27.435 -42.517 19.280 1.00 44.10 326 GLU B O 1
ATOM 4323 N N . GLU D 2 177 ? -26.117 -42.457 21.122 1.00 42.92 327 GLU B N 1
ATOM 4324 C CA . GLU D 2 177 ? -25.727 -41.054 21.033 1.00 42.96 327 GLU B CA 1
ATOM 4325 C C . GLU D 2 177 ? -25.050 -40.757 19.682 1.00 41.85 327 GLU B C 1
ATOM 4326 O O . GLU D 2 177 ? -25.361 -39.754 19.020 1.00 41.48 327 GLU B O 1
ATOM 4332 N N . CYS D 2 178 ? -24.155 -41.656 19.269 1.00 40.96 328 CYS B N 1
ATOM 4333 C CA . CYS D 2 178 ? -23.471 -41.546 17.994 1.00 40.62 328 CYS B CA 1
ATOM 4334 C C . CYS D 2 178 ? -24.449 -41.603 16.819 1.00 40.15 328 CYS B C 1
ATOM 4335 O O . CYS D 2 178 ? -24.385 -40.770 15.920 1.00 39.57 328 CYS B O 1
ATOM 4338 N N . GLU D 2 179 ? -25.363 -42.575 16.837 1.00 40.48 329 GLU B N 1
ATOM 4339 C CA . GLU D 2 179 ? -26.289 -42.829 15.701 1.00 40.10 329 GLU B CA 1
ATOM 4340 C C . GLU D 2 179 ? -27.333 -41.723 15.623 1.00 39.47 329 GLU B C 1
ATOM 4341 O O . GLU D 2 179 ? -27.852 -41.403 14.547 1.00 37.94 329 GLU B O 1
ATOM 4347 N N . MET D 2 180 ? -27.622 -41.146 16.782 1.00 38.42 330 MET B N 1
ATOM 4348 C CA . MET D 2 180 ? -28.479 -39.974 16.919 1.00 39.97 330 MET B CA 1
ATOM 4349 C C . MET D 2 180 ? -27.896 -38.759 16.187 1.00 37.31 330 MET B C 1
ATOM 4350 O O . MET D 2 180 ? -28.615 -37.998 15.511 1.00 36.15 330 MET B O 1
ATOM 4355 N N . LEU D 2 181 ? -26.583 -38.569 16.333 1.00 35.50 331 LEU B N 1
ATOM 4356 C CA . LEU D 2 181 ? -25.869 -37.482 15.637 1.00 33.63 331 LEU B CA 1
ATOM 4357 C C . LEU D 2 181 ? -25.893 -37.721 14.134 1.00 32.75 331 LEU B C 1
ATOM 4358 O O . LEU D 2 181 ? -26.240 -36.821 13.350 1.00 33.44 331 LEU B O 1
ATOM 4363 N N . GLU D 2 182 ? -25.544 -38.932 13.719 1.00 31.30 332 GLU B N 1
ATOM 4364 C CA . GLU D 2 182 ? -25.646 -39.267 12.287 1.00 33.70 332 GLU B CA 1
ATOM 4365 C C . GLU D 2 182 ? -27.047 -38.996 11.772 1.00 33.01 332 GLU B C 1
ATOM 4366 O O . GLU D 2 182 ? -27.207 -38.443 10.681 1.00 32.60 332 GLU B O 1
ATOM 4372 N N . GLY D 2 183 ? -28.044 -39.349 12.590 1.00 32.81 333 GLY B N 1
ATOM 4373 C CA . GLY D 2 183 ? -29.484 -39.204 12.246 1.00 34.21 333 GLY B CA 1
ATOM 4374 C C . GLY D 2 183 ? -29.945 -37.786 11.946 1.00 34.12 333 GLY B C 1
ATOM 4375 O O . GLY D 2 183 ? -30.828 -37.572 11.148 1.00 33.90 333 GLY B O 1
ATOM 4376 N N . PHE D 2 184 ? -29.308 -36.807 12.554 1.00 35.98 334 PHE B N 1
ATOM 4377 C CA . PHE D 2 184 ? -29.597 -35.422 12.278 1.00 36.25 334 PHE B CA 1
ATOM 4378 C C . PHE D 2 184 ? -29.318 -35.058 10.817 1.00 37.17 334 PHE B C 1
ATOM 4379 O O . PHE D 2 184 ? -29.799 -34.036 10.341 1.00 34.52 334 PHE B O 1
ATOM 4387 N N . PHE D 2 185 ? -28.518 -35.884 10.124 1.00 36.17 335 PHE B N 1
ATOM 4388 C CA . PHE D 2 185 ? -28.222 -35.681 8.697 1.00 35.43 335 PHE B CA 1
ATOM 4389 C C . PHE D 2 185 ? -28.909 -36.673 7.821 1.00 36.56 335 PHE B C 1
ATOM 4390 O O . PHE D 2 185 ? -29.239 -36.347 6.704 1.00 37.43 335 PHE B O 1
ATOM 4398 N N . SER D 2 186 ? -29.060 -37.905 8.285 1.00 37.07 336 SER B N 1
ATOM 4399 C CA . SER D 2 186 ? -29.616 -38.955 7.449 1.00 38.32 336 SER B CA 1
ATOM 4400 C C . SER D 2 186 ? -31.111 -39.097 7.557 1.00 38.60 336 SER B C 1
ATOM 4401 O O . SER D 2 186 ? -31.780 -39.532 6.594 1.00 39.62 336 SER B O 1
ATOM 4404 N N . HIS D 2 187 ? -31.628 -38.806 8.745 1.00 37.22 337 HIS B N 1
ATOM 4405 C CA . HIS D 2 187 ? -33.016 -39.079 9.076 1.00 36.83 337 HIS B CA 1
ATOM 4406 C C . HIS D 2 187 ? -33.678 -37.839 9.642 1.00 35.24 337 HIS B C 1
ATOM 4407 O O . HIS D 2 187 ? -34.318 -37.897 10.670 1.00 36.46 337 HIS B O 1
ATOM 4414 N N . ASN D 2 188 ? -33.479 -36.731 8.956 1.00 33.45 338 ASN B N 1
ATOM 4415 C CA . ASN D 2 188 ? -33.957 -35.418 9.362 1.00 31.48 338 ASN B CA 1
ATOM 4416 C C . ASN D 2 188 ? -34.910 -34.866 8.295 1.00 30.81 338 ASN B C 1
ATOM 4417 O O . ASN D 2 188 ? -34.462 -34.399 7.247 1.00 29.73 338 ASN B O 1
ATOM 4422 N N . PRO D 2 189 ? -36.230 -35.001 8.524 1.00 31.21 339 PRO B N 1
ATOM 4423 C CA . PRO D 2 189 ? -37.225 -34.546 7.517 1.00 31.04 339 PRO B CA 1
ATOM 4424 C C . PRO D 2 189 ? -37.097 -33.072 7.202 1.00 31.48 339 PRO B C 1
ATOM 4425 O O . PRO D 2 189 ? -37.283 -32.725 6.080 1.00 30.41 339 PRO B O 1
ATOM 4429 N N . CYS D 2 190 ? -36.726 -32.226 8.182 1.00 30.92 340 CYS B N 1
ATOM 4430 C CA . CYS D 2 190 ? -36.573 -30.784 7.944 1.00 30.49 340 CYS B CA 1
ATOM 4431 C C . CYS D 2 190 ? -35.418 -30.512 6.939 1.00 31.21 340 CYS B C 1
ATOM 4432 O O . CYS D 2 190 ? -35.595 -29.857 5.895 1.00 30.29 340 CYS B O 1
ATOM 4435 N N . LEU D 2 191 ? -34.234 -31.066 7.216 1.00 29.59 341 LEU B N 1
ATOM 4436 C CA . LEU D 2 191 ? -33.102 -30.872 6.322 1.00 31.63 341 LEU B CA 1
ATOM 4437 C C . LEU D 2 191 ? -33.378 -31.471 4.939 1.00 31.02 341 LEU B C 1
ATOM 4438 O O . LEU D 2 191 ? -33.118 -30.834 3.879 1.00 30.77 341 LEU B O 1
ATOM 4443 N N . THR D 2 192 ? -33.895 -32.701 4.925 1.00 30.22 342 THR B N 1
ATOM 4444 C CA . THR D 2 192 ? -34.128 -33.376 3.666 1.00 30.56 342 THR B CA 1
ATOM 4445 C C . THR D 2 192 ? -35.060 -32.557 2.785 1.00 32.35 342 THR B C 1
ATOM 4446 O O . THR D 2 192 ? -34.811 -32.400 1.577 1.00 33.09 342 THR B O 1
ATOM 4450 N N . GLU D 2 193 ? -36.179 -32.116 3.357 1.00 34.28 343 GLU B N 1
ATOM 4451 C CA . GLU D 2 193 ? -37.191 -31.407 2.572 1.00 34.85 343 GLU B CA 1
ATOM 4452 C C . GLU D 2 193 ? -36.693 -30.020 2.219 1.00 33.54 343 GLU B C 1
ATOM 4453 O O . GLU D 2 193 ? -36.991 -29.585 1.164 1.00 34.78 343 GLU B O 1
ATOM 4459 N N . ALA D 2 194 ? -35.935 -29.353 3.068 1.00 33.03 344 ALA B N 1
ATOM 4460 C CA . ALA D 2 194 ? -35.345 -28.054 2.690 1.00 33.71 344 ALA B CA 1
ATOM 4461 C C . ALA D 2 194 ? -34.397 -28.149 1.458 1.00 33.31 344 ALA B C 1
ATOM 4462 O O . ALA D 2 194 ? -34.420 -27.309 0.561 1.00 33.22 344 ALA B O 1
ATOM 4464 N N . ILE D 2 195 ? -33.571 -29.184 1.417 1.00 32.75 345 ILE B N 1
ATOM 4465 C CA . ILE D 2 195 ? -32.703 -29.402 0.257 1.00 31.24 345 ILE B CA 1
ATOM 4466 C C . ILE D 2 195 ? -33.501 -29.776 -0.950 1.00 31.59 345 ILE B C 1
ATOM 4467 O O . ILE D 2 195 ? -33.309 -29.209 -2.045 1.00 31.31 345 ILE B O 1
ATOM 4472 N N . ALA D 2 196 ? -34.456 -30.681 -0.766 1.00 30.80 346 ALA B N 1
ATOM 4473 C CA . ALA D 2 196 ? -35.294 -31.142 -1.902 1.00 32.63 346 ALA B CA 1
ATOM 4474 C C . ALA D 2 196 ? -36.111 -29.980 -2.489 1.00 32.89 346 ALA B C 1
ATOM 4475 O O . ALA D 2 196 ? -36.193 -29.830 -3.693 1.00 34.57 346 ALA B O 1
ATOM 4477 N N . ALA D 2 197 ? -36.681 -29.139 -1.631 1.00 33.92 347 ALA B N 1
ATOM 4478 C CA . ALA D 2 197 ? -37.431 -27.932 -2.052 1.00 32.97 347 ALA B CA 1
ATOM 4479 C C . ALA D 2 197 ? -36.593 -26.973 -2.867 1.00 32.41 347 ALA B C 1
ATOM 4480 O O . ALA D 2 197 ? -37.044 -26.422 -3.892 1.00 30.11 347 ALA B O 1
ATOM 4482 N N . LYS D 2 198 ? -35.359 -26.740 -2.396 1.00 31.94 348 LYS B N 1
ATOM 4483 C CA . LYS D 2 198 ? -34.464 -25.780 -3.055 1.00 32.56 348 LYS B CA 1
ATOM 4484 C C . LYS D 2 198 ? -34.059 -26.311 -4.417 1.00 33.19 348 LYS B C 1
ATOM 4485 O O . LYS D 2 198 ? -34.017 -25.567 -5.416 1.00 31.01 348 LYS B O 1
ATOM 4491 N N . MET D 2 199 ? -33.824 -27.621 -4.480 1.00 33.40 349 MET B N 1
ATOM 4492 C CA . MET D 2 199 ? -33.514 -28.253 -5.749 1.00 33.89 349 MET B CA 1
ATOM 4493 C C . MET D 2 199 ? -34.668 -28.160 -6.731 1.00 34.21 349 MET B C 1
ATOM 4494 O O . MET D 2 199 ? -34.473 -27.821 -7.918 1.00 34.44 349 MET B O 1
ATOM 4499 N N . ARG D 2 200 ? -35.890 -28.404 -6.251 1.00 33.74 350 ARG B N 1
ATOM 4500 C CA . ARG D 2 200 ? -37.072 -28.210 -7.091 1.00 33.93 350 ARG B CA 1
ATOM 4501 C C . ARG D 2 200 ? -37.211 -26.787 -7.610 1.00 34.04 350 ARG B C 1
ATOM 4502 O O . ARG D 2 200 ? -37.514 -26.561 -8.788 1.00 33.73 350 ARG B O 1
ATOM 4510 N N . PHE D 2 201 ? -37.032 -25.834 -6.707 1.00 34.05 351 PHE B N 1
ATOM 4511 C CA . PHE D 2 201 ? -36.962 -24.420 -7.047 1.00 35.04 351 PHE B CA 1
ATOM 4512 C C . PHE D 2 201 ? -35.982 -24.101 -8.180 1.00 34.26 351 PHE B C 1
ATOM 4513 O O . PHE D 2 201 ? -36.359 -23.440 -9.156 1.00 34.15 351 PHE B O 1
ATOM 4521 N N . HIS D 2 202 ? -34.740 -24.566 -8.041 1.00 34.19 352 HIS B N 1
ATOM 4522 C CA . HIS D 2 202 ? -33.689 -24.392 -9.059 1.00 34.46 352 HIS B CA 1
ATOM 4523 C C . HIS D 2 202 ? -34.046 -24.982 -10.407 1.00 36.17 352 HIS B C 1
ATOM 4524 O O . HIS D 2 202 ? -33.803 -24.331 -11.418 1.00 37.75 352 HIS B O 1
ATOM 4531 N N . SER D 2 203 ? -34.623 -26.188 -10.427 1.00 36.88 353 SER B N 1
ATOM 4532 C CA . SER D 2 203 ? -35.216 -26.780 -11.652 1.00 39.33 353 SER B CA 1
ATOM 4533 C C . SER D 2 203 ? -36.233 -25.888 -12.318 1.00 40.01 353 SER B C 1
ATOM 4534 O O . SER D 2 203 ? -36.192 -25.666 -13.535 1.00 39.23 353 SER B O 1
ATOM 4537 N N . GLN D 2 204 ? -37.181 -25.432 -11.508 1.00 41.65 354 GLN B N 1
ATOM 4538 C CA . GLN D 2 204 ? -38.337 -24.674 -11.964 1.00 44.75 354 GLN B CA 1
ATOM 4539 C C . GLN D 2 204 ? -37.905 -23.276 -12.402 1.00 44.28 354 GLN B C 1
ATOM 4540 O O . GLN D 2 204 ? -38.408 -22.742 -13.369 1.00 43.75 354 GLN B O 1
ATOM 4546 N N . LEU D 2 205 ? -36.966 -22.694 -11.680 1.00 44.85 355 LEU B N 1
ATOM 4547 C CA . LEU D 2 205 ? -36.341 -21.427 -12.061 1.00 46.01 355 LEU B CA 1
ATOM 4548 C C . LEU D 2 205 ? -35.786 -21.452 -13.493 1.00 46.58 355 LEU B C 1
ATOM 4549 O O . LEU D 2 205 ? -36.063 -20.559 -14.304 1.00 46.30 355 LEU B O 1
ATOM 4554 N N . PHE D 2 206 ? -35.018 -22.479 -13.814 1.00 47.69 356 PHE B N 1
ATOM 4555 C CA . PHE D 2 206 ? -34.442 -22.568 -15.144 1.00 49.24 356 PHE B CA 1
ATOM 4556 C C . PHE D 2 206 ? -35.471 -22.877 -16.214 1.00 50.07 356 PHE B C 1
ATOM 4557 O O . PHE D 2 206 ? -35.307 -22.458 -17.362 1.00 49.97 356 PHE B O 1
ATOM 4565 N N . SER D 2 207 ? -36.522 -23.604 -15.837 1.00 51.24 357 SER B N 1
ATOM 4566 C CA . SER D 2 207 ? -37.468 -24.165 -16.809 1.00 53.03 357 SER B CA 1
ATOM 4567 C C . SER D 2 207 ? -38.381 -23.132 -17.496 1.00 53.60 357 SER B C 1
ATOM 4568 O O . SER D 2 207 ? -39.600 -23.274 -17.579 1.00 54.15 357 SER B O 1
#

Secondary structure (DSSP, 8-state):
---HHHHHHHHHHTSHHHHHHHHHHHHHT-TTT--HHHHHHHHHHHHHHS-HHHHHHHHS----TT-HHHHHHHHHTT-HHHHS-SS--BHHHHHHHHHTSHHHHHHHHHHHHHS-BSSTT--BSS-HHHHHHHHHTTTTSTT-EEE--SSS--EEES-B-TT-GGGHHHHHHHHHHHHS-HHHHHHHHHHHHHHHHHT-/--HHHHHHHHHHHSHHHHHHHHHHHHHT-STT--HHHHHHHHHHHHHHS-HHHHHHHHS----TT-HHHHHHHHHTT-HHHHS-SS--BHHHHHHHHHTSHHHHHHHHHHHHHS-B-STT--BSS-HHHHHHHHHTTTTSTT-EEE--SSS--EEES-B-TT-GGGHHHHHHHHHHHHS-HHHHHHHHHHHHHHHHHH-/--BSEEEEEEEEGGGS--SS--S-EEEEEEEESB-GGG--HHHHHHHHHHHTT-SPPPSSSPPPSSPPEEEEEEEEEEEE-TTS-EEEEEEEEEEEEEE-/-BSEEEEEEEEGGGS--SS----EEEEEEEE-B--SS--HHHHHHHHHHHHT-SPPPSSSPPPSS--EEEEEEEEEEEE-TTS-EEEEEEEEEEEEEE-

Sequence (598 aa):
DPGCRLRSQLVPVRALGLGHRSDELVRFRFCSGSCRRARSPHDLSLASLLGAGALRPPPGSRPVSQPCCRPTRYEAVSFMDVNSTWRTVDRLSATACGCLPGCRLRSQLVPVRALGLGHRSDELVRFRFCSGSCRRARSPHDLSLASLLGAGALRPPPGSRPVSQPCCRPTRYEAVSFMDVNSTWRTVDRLSATACGCLDSDLCLKFAMLCTLNDKCDRLRKAYGEACSGPHCQRHVCLRQLLTFFEKAAEPHAQGLLLCPCAPNDRGCGERRRNTIAPNCALPPVAPNCLELRRLCFSDPLCRSRLVDFQTHCHPMDILGTCATEQSRCLRAYLGLIGTAMTPNFVSNVNTSVALSCTCRGSGNLQEECEMLEGFFSHNPCLTEAIAAKMRFHSQLFSSDLCLKFAMLCTLNDKCDRLRKAYGEACSGPHCQRHVCLRQLLTFFEKAAEPHAQGLLLCPCAPNDRGCGERRRNTIAPNCALPPVAPNCLELRRLCFSDPLCRSRLVDFQTHCHPMDILGTCATEQSRCLRAYLGLIGTAMTPNFVSNVNTSVALSCTCRGSGNLQEECEMLEGFFSHNPCLTEAIAAKMRFHSQLFS

CATH classification: 2.10.90.10